Protein AF-0000000068876989 (afdb_homodimer)

Sequence (452 aa):
MPPATPLSTKIAHITAIEAGAEKAFIKADTHLEQALANTARHGLPAIQVSALQGQLLGLQARFVNAQTVLEVGALGGYSTICLAKTGARVTSIEIDAKHRDVALENLRAAGVAEPDMILGDAHEVLPALVREGRVFDMVFIDADWGTQAEYFDWAVKLTRRNGCIFIDNVVQEIITCHGGSVGEGTLIERIGKAQNVTATLVPKISGTEGVVDNASIDGFVIATVNMPPATPLSTKIAHITAIEAGAEKAFIKADTHLEQALANTARHGLPAIQVSALQGQLLGLQARFVNAQTVLEVGALGGYSTICLAKTGARVTSIEIDAKHRDVALENLRAAGVAEPDMILGDAHEVLPALVREGRVFDMVFIDADWGTQAEYFDWAVKLTRRNGCIFIDNVVQEIITCHGGSVGEGTLIERIGKAQNVTATLVPKISGTEGVVDNASIDGFVIATVN

Foldseek 3Di:
DPPDPDQLVVQQVQQVVVVVCCVVPADDDPLLVVLQVLLVVLPFDPPDDDSVVLLVLCVLCVVLVWQEEEEEAQQQNNSVLSNCVNVHQYAYEDADPSSQVNNVVSCVSSPVPDHHYHHHDCLPVLVVCLVVVAATLEYEYDDDLLCVLVVVVSNLSRYDAFGKYKYWFLQVSCCVNPVRDCDPPHNNVSQVPDDFKDKDKDWDWHHDPPDSPDIDIGIMMMMGGD/DPPDPDPLVVQQVQQVVVVVCCVVPADDDPLLVVLQVLLVVLPFDPPDDDSVVLLVLCVLCVVLVWQEEEEEAQQQNNSVLSNCVNVHQYAYEDADPSSQVNNVVSCVSSPNDPHHYHHHDCLPVLVVCLVVVAATLEYEYDDDLLCVLVVVVSNLSRYDAFGKYKYWQLQVSCCVNPVRDCDPPHNNVSQVPDDFKDKDKDWDWHDDPPDSPDIDIGIMMMMGGD

Organism: Cordyceps militaris (strain CM01) (NCBI:txid983644)

Solvent-accessible surface area (backbone atoms only — not comparable to full-atom values): 23115 Å² total; per-residue (Å²): 122,82,77,77,77,54,61,49,58,53,39,48,33,46,23,49,39,49,53,46,40,41,64,36,48,54,70,92,46,70,48,62,53,48,28,53,52,52,28,50,74,71,66,51,80,94,75,70,76,50,72,43,54,28,46,43,52,25,50,53,38,55,30,48,62,31,58,32,32,38,33,38,46,40,53,41,23,61,57,55,48,38,42,34,72,68,69,19,49,49,40,32,31,20,63,47,65,68,36,41,52,46,15,51,52,30,36,48,72,54,63,44,85,79,74,41,71,44,81,39,54,61,86,58,48,49,57,49,41,48,74,71,64,48,69,19,35,25,32,38,40,55,54,69,58,86,46,48,36,61,52,46,58,47,43,62,68,29,31,34,74,60,15,40,40,39,36,54,48,44,48,40,27,31,39,74,70,47,76,31,48,54,51,90,84,28,47,50,38,51,55,36,68,44,86,53,53,51,49,31,68,47,44,25,48,46,40,46,83,93,42,52,84,54,64,46,64,31,18,32,35,48,31,31,30,99,120,80,76,77,79,53,60,51,57,53,39,47,33,47,22,47,40,51,53,45,40,41,65,38,48,54,70,91,44,70,48,61,54,48,25,52,52,53,30,51,74,72,65,50,80,93,74,70,77,50,71,42,53,29,46,43,51,25,50,52,38,54,30,47,62,31,58,31,33,36,33,36,47,40,54,40,24,63,58,55,47,38,41,34,73,70,68,20,50,49,41,31,29,20,65,48,67,68,35,42,53,46,15,52,53,31,34,50,72,54,63,45,75,80,72,43,70,45,78,38,52,62,85,58,50,48,59,49,40,50,74,72,65,48,70,19,33,25,33,38,40,55,52,66,61,85,46,47,37,60,52,47,59,48,43,61,69,28,31,35,72,60,15,40,38,39,35,54,47,44,48,40,25,30,39,73,72,47,74,31,50,54,51,91,85,28,46,51,38,50,55,37,69,41,85,53,53,51,51,30,68,48,44,26,47,45,40,46,83,93,44,54,84,52,68,47,64,30,18,32,36,46,31,31,30,99

InterPro domains:
  IPR002935 Class I-like SAM-dependent O-methyltransferase [PF01596] (30-171)
  IPR002935 Class I-like SAM-dependent O-methyltransferase [PS51682] (8-214)
  IPR029063 S-adenosyl-L-methionine-dependent methyltransferase superfamily [G3DSA:3.40.50.150] (8-226)
  IPR029063 S-adenosyl-L-methionine-dependent methyltransferase superfamily [SSF53335] (23-173)
  IPR050362 Cation-dependent O-methyltransferase [PTHR10509] (30-182)

pLDDT: mean 94.1, std 9.51, range [39.06, 99.0]

Secondary structure (DSSP, 8-state):
------HHHHHHHHHHHHHHHHHHHPPP-HHHHHHHHHHHHTT--S-SPPHHHHHHHHHHHHHTT-SEEEEE--TTSHHHHHHHTTT-EEEEEES-HHHHHHHHHHHHHTT-SS-EEEES-HHHHHHHHHHTT--EEEEEE-S-GGGHHHHHHHHHHHEEEEEEEEE-SHHHHHHHHHTT--STTSHHHHHHH-SSEEEEEEEEEEEETTEEEEEEEEEEEEEEE-/------HHHHHHHHHHHHHHHHHHHPPP-HHHHHHHHHHHHTT--S-SPPHHHHHHHHHHHHHTT-SEEEEE--TTSHHHHHHHTTT-EEEEEES-HHHHHHHHHHHHHTT-SS-EEEES-HHHHHHHHHHTT--EEEEEE-S-GGGHHHHHHHHHHHEEEEEEEEE-SHHHHHHHHHTT--STTSHHHHHHH-SSEEEEEEEEEEEETTEEEEEEEEEEEEEEE-

Structure (mmCIF, N/CA/C/O backbone):
data_AF-0000000068876989-model_v1
#
loop_
_entity.id
_entity.type
_entity.pdbx_description
1 polymer 'O-methyltransferase, putative'
#
loop_
_atom_site.group_PDB
_atom_site.id
_atom_site.type_symbol
_atom_site.label_atom_id
_atom_site.label_alt_id
_atom_site.label_comp_id
_atom_site.label_asym_id
_atom_site.label_entity_id
_atom_site.label_seq_id
_atom_site.pdbx_PDB_ins_code
_atom_site.Cartn_x
_atom_site.Cartn_y
_atom_site.Cartn_z
_atom_site.occupancy
_atom_site.B_iso_or_equiv
_atom_site.auth_seq_id
_atom_site.auth_comp_id
_atom_site.auth_asym_id
_atom_site.auth_atom_id
_atom_site.pdbx_PDB_model_num
ATOM 1 N N . MET A 1 1 ? -4.074 -29.672 15.219 1 39.06 1 MET A N 1
ATOM 2 C CA . MET A 1 1 ? -3.553 -28.453 14.602 1 39.06 1 MET A CA 1
ATOM 3 C C . MET A 1 1 ? -2.59 -27.734 15.547 1 39.06 1 MET A C 1
ATOM 5 O O . MET A 1 1 ? -2.861 -27.609 16.734 1 39.06 1 MET A O 1
ATOM 9 N N . PRO A 1 2 ? -1.341 -27.812 15.234 1 49 2 PRO A N 1
ATOM 10 C CA . PRO A 1 2 ? -0.472 -27.188 16.234 1 49 2 PRO A CA 1
ATOM 11 C C . PRO A 1 2 ? -1.085 -25.922 16.828 1 49 2 PRO A C 1
ATOM 13 O O . PRO A 1 2 ? -1.916 -25.266 16.188 1 49 2 PRO A O 1
ATOM 16 N N . PRO A 1 3 ? -1.081 -25.797 18.141 1 52.44 3 PRO A N 1
ATOM 17 C CA . PRO A 1 3 ? -1.724 -24.656 18.781 1 52.44 3 PRO A CA 1
ATOM 18 C C . PRO A 1 3 ? -1.41 -23.328 18.078 1 52.44 3 PRO A C 1
ATOM 20 O O . PRO A 1 3 ? -0.315 -23.156 17.547 1 52.44 3 PRO A O 1
ATOM 23 N N . ALA A 1 4 ? -2.42 -22.609 17.719 1 62.41 4 ALA A N 1
ATOM 24 C CA . ALA A 1 4 ? -2.26 -21.312 17.078 1 62.41 4 ALA A CA 1
ATOM 25 C C . ALA A 1 4 ? -1.267 -20.438 17.844 1 62.41 4 ALA A C 1
ATOM 27 O O . ALA A 1 4 ? -1.25 -20.438 19.078 1 62.41 4 ALA A O 1
ATOM 28 N N . THR A 1 5 ? -0.086 -20.016 17.312 1 74.06 5 THR A N 1
ATOM 29 C CA . THR A 1 5 ? 0.871 -19.094 17.922 1 74.06 5 THR A CA 1
ATOM 30 C C . THR A 1 5 ? 0.148 -17.938 18.609 1 74.06 5 THR A C 1
ATOM 32 O O . THR A 1 5 ? -0.711 -17.281 18.016 1 74.06 5 THR A O 1
ATOM 35 N N . PRO A 1 6 ? 0.345 -17.906 19.953 1 76.5 6 PRO A N 1
ATOM 36 C CA . PRO A 1 6 ? -0.294 -16.797 20.672 1 76.5 6 PRO A CA 1
ATOM 37 C C . PRO A 1 6 ? -0.081 -15.445 19.984 1 76.5 6 PRO A C 1
ATOM 39 O O . PRO A 1 6 ? 0.977 -15.211 19.406 1 76.5 6 PRO A O 1
ATOM 42 N N . LEU A 1 7 ? -0.994 -14.664 20.078 1 76 7 LEU A N 1
ATOM 43 C CA . LEU A 1 7 ? -0.975 -13.352 19.422 1 76 7 LEU A CA 1
ATOM 44 C C . LEU A 1 7 ? 0.207 -12.523 19.922 1 76 7 LEU A C 1
ATOM 46 O O . LEU A 1 7 ? 0.817 -11.789 19.141 1 76 7 LEU A O 1
ATOM 50 N N . SER A 1 8 ? 0.528 -12.617 21.219 1 78.69 8 SER A N 1
ATOM 51 C CA . SER A 1 8 ? 1.673 -11.898 21.781 1 78.69 8 SER A CA 1
ATOM 52 C C . SER A 1 8 ? 2.965 -12.289 21.078 1 78.69 8 SER A C 1
ATOM 54 O O . SER A 1 8 ? 3.832 -11.445 20.828 1 78.69 8 SER A O 1
ATOM 56 N N . THR A 1 9 ? 3.074 -13.469 20.781 1 82 9 THR A N 1
ATOM 57 C CA . THR A 1 9 ? 4.238 -13.969 20.062 1 82 9 THR A CA 1
ATOM 58 C C . THR A 1 9 ? 4.262 -13.422 18.625 1 82 9 THR A C 1
ATOM 60 O O . THR A 1 9 ? 5.32 -13.062 18.109 1 82 9 THR A O 1
ATOM 63 N N . LYS A 1 10 ? 3.096 -13.391 18.016 1 83.56 10 LYS A N 1
ATOM 64 C CA . LYS A 1 10 ? 3.006 -12.852 16.656 1 83.56 10 LYS A CA 1
ATOM 65 C C . LYS A 1 10 ? 3.41 -11.383 16.625 1 83.56 10 LYS A C 1
ATOM 67 O O . LYS A 1 10 ? 4.078 -10.938 15.688 1 83.56 10 LYS A O 1
ATOM 72 N N . ILE A 1 11 ? 3.035 -10.711 17.641 1 84.06 11 ILE A N 1
ATOM 73 C CA . ILE A 1 11 ? 3.357 -9.297 17.719 1 84.06 11 ILE A CA 1
ATOM 74 C C . ILE A 1 11 ? 4.863 -9.117 17.891 1 84.06 11 ILE A C 1
ATOM 76 O O . ILE A 1 11 ? 5.461 -8.219 17.297 1 84.06 11 ILE A O 1
ATOM 80 N N . ALA A 1 12 ? 5.441 -9.898 18.688 1 86.5 12 ALA A N 1
ATOM 81 C CA . ALA A 1 12 ? 6.891 -9.859 18.859 1 86.5 12 ALA A CA 1
ATOM 82 C C . ALA A 1 12 ? 7.605 -10.117 17.531 1 86.5 12 ALA A C 1
ATOM 84 O O . ALA A 1 12 ? 8.625 -9.484 17.234 1 86.5 12 ALA A O 1
ATOM 85 N N . HIS A 1 13 ? 7.109 -11 16.781 1 89.75 13 HIS A N 1
ATOM 86 C CA . HIS A 1 13 ? 7.68 -11.281 15.469 1 89.75 13 HIS A CA 1
ATOM 87 C C . HIS A 1 13 ? 7.559 -10.07 14.547 1 89.75 13 HIS A C 1
ATOM 89 O O . HIS A 1 13 ? 8.5 -9.727 13.828 1 89.75 13 HIS A O 1
ATOM 95 N N . ILE A 1 14 ? 6.438 -9.445 14.578 1 90.75 14 ILE A N 1
ATOM 96 C CA . ILE A 1 14 ? 6.207 -8.289 13.719 1 90.75 14 ILE A CA 1
ATOM 97 C C . ILE A 1 14 ? 7.227 -7.199 14.039 1 90.75 14 ILE A C 1
ATOM 99 O O . ILE A 1 14 ? 7.781 -6.574 13.133 1 90.75 14 ILE A O 1
ATOM 103 N N . THR A 1 15 ? 7.414 -6.996 15.359 1 90.19 15 THR A N 1
ATOM 104 C CA . THR A 1 15 ? 8.352 -5.969 15.789 1 90.19 15 THR A CA 1
ATOM 105 C C . THR A 1 15 ? 9.758 -6.266 15.266 1 90.19 15 THR A C 1
ATOM 107 O O . THR A 1 15 ? 10.438 -5.375 14.75 1 90.19 15 THR A O 1
ATOM 110 N N . ALA A 1 16 ? 10.133 -7.469 15.336 1 91.12 16 ALA A N 1
ATOM 111 C CA . ALA A 1 16 ? 11.461 -7.879 14.875 1 91.12 16 ALA A CA 1
ATOM 112 C C . ALA A 1 16 ? 11.562 -7.785 13.359 1 91.12 16 ALA A C 1
ATOM 114 O O . ALA A 1 16 ? 12.578 -7.32 12.828 1 91.12 16 ALA A O 1
ATOM 115 N N . ILE A 1 17 ? 10.555 -8.203 12.68 1 94.88 17 ILE A N 1
ATOM 116 C CA . ILE A 1 17 ? 10.547 -8.203 11.227 1 94.88 17 ILE A CA 1
ATOM 117 C C . ILE A 1 17 ? 10.562 -6.77 10.711 1 94.88 17 ILE A C 1
ATOM 119 O O . ILE A 1 17 ? 11.312 -6.441 9.781 1 94.88 17 ILE A O 1
ATOM 123 N N . GLU A 1 18 ? 9.805 -5.91 11.328 1 94.81 18 GLU A N 1
ATOM 124 C CA . GLU A 1 18 ? 9.773 -4.504 10.938 1 94.81 18 GLU A CA 1
ATOM 125 C C . GLU A 1 18 ? 11.125 -3.834 11.164 1 94.81 18 GLU A C 1
ATOM 127 O O . GLU A 1 18 ? 11.602 -3.082 10.312 1 94.81 18 GLU A O 1
ATOM 132 N N . ALA A 1 19 ? 11.641 -4.098 12.328 1 93.88 19 ALA A N 1
ATOM 133 C CA . ALA A 1 19 ? 12.953 -3.527 12.625 1 93.88 19 ALA A CA 1
ATOM 134 C C . ALA A 1 19 ? 14 -4.008 11.625 1 93.88 19 ALA A C 1
ATOM 136 O O . ALA A 1 19 ? 14.844 -3.227 11.18 1 93.88 19 ALA A O 1
ATOM 137 N N . GLY A 1 20 ? 13.969 -5.301 11.32 1 95.44 20 GLY A N 1
ATOM 138 C CA . GLY A 1 20 ? 14.875 -5.855 10.328 1 95.44 20 GLY A CA 1
ATOM 139 C C . GLY A 1 20 ? 14.68 -5.266 8.945 1 95.44 20 GLY A C 1
ATOM 140 O O . GLY A 1 20 ? 15.656 -4.969 8.25 1 95.44 20 GLY A O 1
ATOM 141 N N . ALA A 1 21 ? 13.438 -5.109 8.523 1 97.31 21 ALA A N 1
ATOM 142 C CA . ALA A 1 21 ? 13.141 -4.516 7.227 1 97.31 21 ALA A CA 1
ATOM 143 C C . ALA A 1 21 ? 13.625 -3.07 7.16 1 97.31 21 ALA A C 1
ATOM 145 O O . ALA A 1 21 ? 14.18 -2.641 6.145 1 97.31 21 ALA A O 1
ATOM 146 N N . GLU A 1 22 ? 13.352 -2.355 8.227 1 96.62 22 GLU A N 1
ATOM 147 C CA . GLU A 1 22 ? 13.805 -0.967 8.266 1 96.62 22 GLU A CA 1
ATOM 148 C C . GLU A 1 22 ? 15.32 -0.875 8.117 1 96.62 22 GLU A C 1
ATOM 150 O O . GLU A 1 22 ? 15.82 -0.067 7.328 1 96.62 22 GLU A O 1
ATOM 155 N N . LYS A 1 23 ? 16 -1.673 8.836 1 96.31 23 LYS A N 1
ATOM 156 C CA . LYS A 1 23 ? 17.469 -1.688 8.758 1 96.31 23 LYS A CA 1
ATOM 157 C C . LYS A 1 23 ? 17.938 -2.07 7.355 1 96.31 23 LYS A C 1
ATOM 159 O O . LYS A 1 23 ? 18.891 -1.497 6.836 1 96.31 23 LYS A O 1
ATOM 164 N N . ALA A 1 24 ? 17.281 -2.967 6.723 1 97.56 24 ALA A N 1
ATOM 165 C CA . ALA A 1 24 ? 17.703 -3.518 5.441 1 97.56 24 ALA A CA 1
ATOM 166 C C . ALA A 1 24 ? 17.328 -2.594 4.289 1 97.56 24 ALA A C 1
ATOM 168 O O . ALA A 1 24 ? 18.062 -2.459 3.318 1 97.56 24 ALA A O 1
ATOM 169 N N . PHE A 1 25 ? 16.109 -2 4.363 1 98.19 25 PHE A N 1
ATOM 170 C CA . PHE A 1 25 ? 15.531 -1.318 3.211 1 98.19 25 PHE A CA 1
ATOM 171 C C . PHE A 1 25 ? 15.891 0.162 3.221 1 98.19 25 PHE A C 1
ATOM 173 O O . PHE A 1 25 ? 15.922 0.807 2.17 1 98.19 25 PHE A O 1
ATOM 180 N N . ILE A 1 26 ? 16.047 0.719 4.418 1 97.88 26 ILE A N 1
ATOM 181 C CA . ILE A 1 26 ? 16.188 2.166 4.547 1 97.88 26 ILE A CA 1
ATOM 182 C C . ILE A 1 26 ? 17.672 2.545 4.523 1 97.88 26 ILE A C 1
ATOM 184 O O . ILE A 1 26 ? 18.438 2.117 5.387 1 97.88 26 ILE A O 1
ATOM 188 N N . LYS A 1 27 ? 18.016 3.266 3.529 1 96.06 27 LYS A N 1
ATOM 189 C CA . LYS A 1 27 ? 19.375 3.779 3.443 1 96.06 27 LYS A CA 1
ATOM 190 C C . LYS A 1 27 ? 19.562 5.008 4.328 1 96.06 27 LYS A C 1
ATOM 192 O O . LYS A 1 27 ? 18.625 5.793 4.508 1 96.06 27 LYS A O 1
ATOM 197 N N . ALA A 1 28 ? 20.75 5.156 4.812 1 95.44 28 ALA A N 1
ATOM 198 C CA . ALA A 1 28 ? 21.062 6.355 5.586 1 95.44 28 ALA A CA 1
ATOM 199 C C . ALA A 1 28 ? 20.812 7.617 4.773 1 95.44 28 ALA A C 1
ATOM 201 O O . ALA A 1 28 ? 21.141 7.68 3.588 1 95.44 28 ALA A O 1
ATOM 202 N N . ASP A 1 29 ? 20.125 8.523 5.375 1 96.94 29 ASP A N 1
ATOM 203 C CA . ASP A 1 29 ? 19.797 9.812 4.773 1 96.94 29 ASP A CA 1
ATOM 204 C C . ASP A 1 29 ? 20 10.953 5.77 1 96.94 29 ASP A C 1
ATOM 206 O O . ASP A 1 29 ? 19.172 11.18 6.645 1 96.94 29 ASP A O 1
ATOM 210 N N . THR A 1 30 ? 21.047 11.648 5.574 1 97.12 30 THR A N 1
ATOM 211 C CA . THR A 1 30 ? 21.438 12.68 6.527 1 97.12 30 THR A CA 1
ATOM 212 C C . THR A 1 30 ? 20.375 13.758 6.629 1 97.12 30 THR A C 1
ATOM 214 O O . THR A 1 30 ? 20.156 14.336 7.695 1 97.12 30 THR A O 1
ATOM 217 N N . HIS A 1 31 ? 19.719 14.039 5.516 1 97.5 31 HIS A N 1
ATOM 218 C CA . HIS A 1 31 ? 18.672 15.047 5.52 1 97.5 31 HIS A CA 1
ATOM 219 C C . HIS A 1 31 ? 17.516 14.625 6.41 1 97.5 31 HIS A C 1
ATOM 221 O O . HIS A 1 31 ? 17 15.43 7.203 1 97.5 31 HIS A O 1
ATOM 227 N N . LEU A 1 32 ? 17.078 13.367 6.324 1 98.25 32 LEU A N 1
ATOM 228 C CA . LEU A 1 32 ? 15.969 12.867 7.125 1 98.25 32 LEU A CA 1
ATOM 229 C C . LEU A 1 32 ? 16.375 12.727 8.586 1 98.25 32 LEU A C 1
ATOM 231 O O . LEU A 1 32 ? 15.578 13.031 9.484 1 98.25 32 LEU A O 1
ATOM 235 N N . GLU A 1 33 ? 17.578 12.32 8.812 1 98 33 GLU A N 1
ATOM 236 C CA . GLU A 1 33 ? 18.078 12.211 10.18 1 98 33 GLU A CA 1
ATOM 237 C C . GLU A 1 33 ? 18.141 13.578 10.859 1 98 33 GLU A C 1
ATOM 239 O O . GLU A 1 33 ? 17.75 13.727 12.016 1 98 33 GLU A O 1
ATOM 244 N N . GLN A 1 34 ? 18.594 14.516 10.117 1 98.06 34 GLN A N 1
ATOM 245 C CA . GLN A 1 34 ? 18.672 15.875 10.641 1 98.06 34 GLN A CA 1
ATOM 246 C C . GLN A 1 34 ? 17.281 16.438 10.906 1 98.06 34 GLN A C 1
ATOM 248 O O . GLN A 1 34 ? 17.078 17.172 11.875 1 98.06 34 GLN A O 1
ATOM 253 N N . ALA A 1 35 ? 16.359 16.172 10.016 1 98.56 35 ALA A N 1
ATOM 254 C CA . ALA A 1 35 ? 14.992 16.641 10.203 1 98.56 35 ALA A CA 1
ATOM 255 C C . ALA A 1 35 ? 14.406 16.094 11.5 1 98.56 35 ALA A C 1
ATOM 257 O O . ALA A 1 35 ? 13.742 16.828 12.242 1 98.56 35 ALA A O 1
ATOM 258 N N . LEU A 1 36 ? 14.664 14.836 11.812 1 98.25 36 LEU A N 1
ATOM 259 C CA . LEU A 1 36 ? 14.172 14.227 13.047 1 98.25 36 LEU A CA 1
ATOM 260 C C . LEU A 1 36 ? 14.797 14.891 14.266 1 98.25 36 LEU A C 1
ATOM 262 O O . LEU A 1 36 ? 14.094 15.234 15.219 1 98.25 36 LEU A O 1
ATOM 266 N N . ALA A 1 37 ? 16.062 15.039 14.227 1 98.31 37 ALA A N 1
ATOM 267 C CA . ALA A 1 37 ? 16.797 15.633 15.344 1 98.31 37 ALA A CA 1
ATOM 268 C C . ALA A 1 37 ? 16.344 17.062 15.586 1 98.31 37 ALA A C 1
ATOM 270 O O . ALA A 1 37 ? 16.125 17.469 16.734 1 98.31 37 ALA A O 1
ATOM 271 N N . ASN A 1 38 ? 16.234 17.812 14.492 1 98.69 38 ASN A N 1
ATOM 272 C CA . ASN A 1 38 ? 15.82 19.219 14.594 1 98.69 38 ASN A CA 1
ATOM 273 C C . ASN A 1 38 ? 14.391 19.328 15.117 1 98.69 38 ASN A C 1
ATOM 275 O O . ASN A 1 38 ? 14.102 20.219 15.93 1 98.69 38 ASN A O 1
ATOM 279 N N . THR A 1 39 ? 13.484 18.469 14.656 1 98.62 39 THR A N 1
ATOM 280 C CA . THR A 1 39 ? 12.102 18.438 15.125 1 98.62 39 THR A CA 1
ATOM 281 C C . THR A 1 39 ? 12.047 18.172 16.625 1 98.62 39 THR A C 1
ATOM 283 O O . THR A 1 39 ? 11.312 18.844 17.359 1 98.62 39 THR A O 1
ATOM 286 N N . ALA A 1 40 ? 12.82 17.234 17.062 1 98.12 40 ALA A N 1
ATOM 287 C CA . ALA A 1 40 ? 12.891 16.906 18.484 1 98.12 40 ALA A CA 1
ATOM 288 C C . ALA A 1 40 ? 13.453 18.062 19.297 1 98.12 40 ALA A C 1
ATOM 290 O O . ALA A 1 40 ? 12.953 18.359 20.391 1 98.12 40 ALA A O 1
ATOM 291 N N . ARG A 1 41 ? 14.461 18.703 18.797 1 98.12 41 ARG A N 1
ATOM 292 C CA . ARG A 1 41 ? 15.102 19.812 19.484 1 98.12 41 ARG A CA 1
ATOM 293 C C . ARG A 1 41 ? 14.109 20.969 19.703 1 98.12 41 ARG A C 1
ATOM 295 O O . ARG A 1 41 ? 14.195 21.672 20.703 1 98.12 41 ARG A O 1
ATOM 302 N N . HIS A 1 42 ? 13.188 21.078 18.812 1 98.44 42 HIS A N 1
ATOM 303 C CA . HIS A 1 42 ? 12.211 22.156 18.906 1 98.44 42 HIS A CA 1
ATOM 304 C C . HIS A 1 42 ? 10.992 21.734 19.734 1 98.44 42 HIS A C 1
ATOM 306 O O . HIS A 1 42 ? 10.039 22.5 19.875 1 98.44 42 HIS A O 1
ATOM 312 N N . GLY A 1 43 ? 10.945 20.5 20.172 1 97.94 43 GLY A N 1
ATOM 313 C CA . GLY A 1 43 ? 9.922 20.031 21.094 1 97.94 43 GLY A CA 1
ATOM 314 C C . GLY A 1 43 ? 8.656 19.562 20.406 1 97.94 43 GLY A C 1
ATOM 315 O O . GLY A 1 43 ? 7.598 19.484 21.031 1 97.94 43 GLY A O 1
ATOM 316 N N . LEU A 1 44 ? 8.719 19.359 19.078 1 97.94 44 LEU A N 1
ATOM 317 C CA . LEU A 1 44 ? 7.555 18.812 18.391 1 97.94 44 LEU A CA 1
ATOM 318 C C . LEU A 1 44 ? 7.34 17.359 18.766 1 97.94 44 LEU A C 1
ATOM 320 O O . LEU A 1 44 ? 8.289 16.656 19.125 1 97.94 44 LEU A O 1
ATOM 324 N N . PRO A 1 45 ? 6.094 16.906 18.781 1 95.31 45 PRO A N 1
ATOM 325 C CA . PRO A 1 45 ? 5.848 15.5 19.094 1 95.31 45 PRO A CA 1
ATOM 326 C C . PRO A 1 45 ? 6.48 14.555 18.078 1 95.31 45 PRO A C 1
ATOM 328 O O . PRO A 1 45 ? 6.566 14.875 16.906 1 95.31 45 PRO A O 1
ATOM 331 N N . ALA A 1 46 ? 6.887 13.367 18.562 1 93.62 46 ALA A N 1
ATOM 332 C CA . ALA A 1 46 ? 7.496 12.352 17.703 1 93.62 46 ALA A CA 1
ATOM 333 C C . ALA A 1 46 ? 6.434 11.484 17.031 1 93.62 46 ALA A C 1
ATOM 335 O O . ALA A 1 46 ? 6.406 10.266 17.234 1 93.62 46 ALA A O 1
ATOM 336 N N . ILE A 1 47 ? 5.566 12.102 16.188 1 93.5 47 ILE A N 1
ATOM 337 C CA . ILE A 1 47 ? 4.43 11.367 15.625 1 93.5 47 ILE A CA 1
ATOM 338 C C . ILE A 1 47 ? 4.535 11.336 14.102 1 93.5 47 ILE A C 1
ATOM 340 O O . ILE A 1 47 ? 3.539 11.125 13.414 1 93.5 47 ILE A O 1
ATOM 344 N N . GLN A 1 48 ? 5.777 11.672 13.586 1 95.06 48 GLN A N 1
ATOM 345 C CA . GLN A 1 48 ? 5.973 11.555 12.148 1 95.06 48 GLN A CA 1
ATOM 346 C C . GLN A 1 48 ? 5.848 10.102 11.688 1 95.06 48 GLN A C 1
ATOM 348 O O . GLN A 1 48 ? 5.965 9.18 12.5 1 95.06 48 GLN A O 1
ATOM 353 N N . VAL A 1 49 ? 5.57 9.914 10.43 1 96.12 49 VAL A N 1
ATOM 354 C CA . VAL A 1 49 ? 5.52 8.57 9.867 1 96.12 49 VAL A CA 1
ATOM 355 C C . VAL A 1 49 ? 6.852 7.859 10.094 1 96.12 49 VAL A C 1
ATOM 357 O O . VAL A 1 49 ? 7.891 8.508 10.234 1 96.12 49 VAL A O 1
ATOM 360 N N . SER A 1 50 ? 6.797 6.551 10.156 1 95.06 50 SER A N 1
ATOM 361 C CA . SER A 1 50 ? 8.016 5.758 10.242 1 95.06 50 SER A CA 1
ATOM 362 C C . SER A 1 50 ? 8.828 5.84 8.953 1 95.06 50 SER A C 1
ATOM 364 O O . SER A 1 50 ? 8.32 6.281 7.922 1 95.06 50 SER A O 1
ATOM 366 N N . ALA A 1 51 ? 10.078 5.434 9.023 1 97.31 51 ALA A N 1
ATOM 367 C CA . ALA A 1 51 ? 10.938 5.418 7.844 1 97.31 51 ALA A CA 1
ATOM 368 C C . ALA A 1 51 ? 10.352 4.531 6.754 1 97.31 51 ALA A C 1
ATOM 370 O O . ALA A 1 51 ? 10.375 4.887 5.574 1 97.31 51 ALA A O 1
ATOM 371 N N . LEU A 1 52 ? 9.82 3.395 7.121 1 97.69 52 LEU A N 1
ATOM 372 C CA . LEU A 1 52 ? 9.203 2.484 6.16 1 97.69 52 LEU A CA 1
ATOM 373 C C . LEU A 1 52 ? 7.977 3.123 5.516 1 97.69 52 LEU A C 1
ATOM 375 O O . LEU A 1 52 ? 7.762 2.982 4.309 1 97.69 52 LEU A O 1
ATOM 379 N N . GLN A 1 53 ? 7.211 3.791 6.309 1 97.56 53 GLN A N 1
ATOM 380 C CA . GLN A 1 53 ? 6.027 4.445 5.758 1 97.56 53 GLN A CA 1
ATOM 381 C C . GLN A 1 53 ? 6.418 5.617 4.859 1 97.56 53 GLN A C 1
ATOM 383 O O . GLN A 1 53 ? 5.754 5.883 3.855 1 97.56 53 GLN A O 1
ATOM 388 N N . GLY A 1 54 ? 7.438 6.426 5.301 1 98.56 54 GLY A N 1
ATOM 389 C CA . GLY A 1 54 ? 7.953 7.453 4.41 1 98.56 54 GLY A CA 1
ATOM 390 C C . GLY A 1 54 ? 8.367 6.91 3.055 1 98.56 54 GLY A C 1
ATOM 391 O O . GLY A 1 54 ? 8.078 7.52 2.023 1 98.56 54 GLY A O 1
ATOM 392 N N . GLN A 1 55 ? 9.039 5.816 3.094 1 98.69 55 GLN A N 1
ATOM 393 C CA . GLN A 1 55 ? 9.469 5.195 1.844 1 98.69 55 GLN A CA 1
ATOM 394 C C . GLN A 1 55 ? 8.273 4.676 1.051 1 98.69 55 GLN A C 1
ATOM 396 O O . GLN A 1 55 ? 8.281 4.703 -0.182 1 98.69 55 GLN A O 1
ATOM 401 N N . LEU A 1 56 ? 7.227 4.172 1.735 1 98.88 56 LEU A N 1
ATOM 402 C CA . LEU A 1 56 ? 5.984 3.787 1.068 1 98.88 56 LEU A CA 1
ATOM 403 C C . LEU A 1 56 ? 5.387 4.969 0.312 1 98.88 56 LEU A C 1
ATOM 405 O O . LEU A 1 56 ? 4.984 4.832 -0.846 1 98.88 56 LEU A O 1
ATOM 409 N N . LEU A 1 57 ? 5.34 6.094 0.956 1 98.88 57 LEU A N 1
ATOM 410 C CA . LEU A 1 57 ? 4.82 7.297 0.32 1 98.88 57 LEU A CA 1
ATOM 411 C C . LEU A 1 57 ? 5.629 7.652 -0.921 1 98.88 57 LEU A C 1
ATOM 413 O O . LEU A 1 57 ? 5.062 7.965 -1.971 1 98.88 57 LEU A O 1
ATOM 417 N N . GLY A 1 58 ? 6.941 7.613 -0.791 1 98.81 58 GLY A N 1
ATOM 418 C CA . GLY A 1 58 ? 7.797 7.867 -1.938 1 98.81 58 GLY A CA 1
ATOM 419 C C . GLY A 1 58 ? 7.555 6.91 -3.09 1 98.81 58 GLY A C 1
ATOM 420 O O . GLY A 1 58 ? 7.535 7.324 -4.25 1 98.81 58 GLY A O 1
ATOM 421 N N . LEU A 1 59 ? 7.355 5.648 -2.791 1 98.88 59 LEU A N 1
ATOM 422 C CA . LEU A 1 59 ? 7.078 4.652 -3.818 1 98.88 59 LEU A CA 1
ATOM 423 C C . LEU A 1 59 ? 5.766 4.953 -4.531 1 98.88 59 LEU A C 1
ATOM 425 O O . LEU A 1 59 ? 5.691 4.887 -5.762 1 98.88 59 LEU A O 1
ATOM 429 N N . GLN A 1 60 ? 4.738 5.301 -3.77 1 98.88 60 GLN A N 1
ATOM 430 C CA . GLN A 1 60 ? 3.455 5.621 -4.383 1 98.88 60 GLN A CA 1
ATOM 431 C C . GLN A 1 60 ? 3.574 6.836 -5.305 1 98.88 60 GLN A C 1
ATOM 433 O O . GLN A 1 60 ? 3.01 6.848 -6.398 1 98.88 60 GLN A O 1
ATOM 438 N N . ALA A 1 61 ? 4.309 7.84 -4.812 1 98.88 61 ALA A N 1
ATOM 439 C CA . ALA A 1 61 ? 4.535 9.023 -5.641 1 98.88 61 ALA A CA 1
ATOM 440 C C . ALA A 1 61 ? 5.254 8.664 -6.934 1 98.88 61 ALA A C 1
ATOM 442 O O . ALA A 1 61 ? 4.906 9.156 -8.008 1 98.88 61 ALA A O 1
ATOM 443 N N . ARG A 1 62 ? 6.246 7.777 -6.867 1 98.69 62 ARG A N 1
ATOM 444 C CA . ARG A 1 62 ? 6.98 7.328 -8.039 1 98.69 62 ARG A CA 1
ATOM 445 C C . ARG A 1 62 ? 6.074 6.566 -9 1 98.69 62 ARG A C 1
ATOM 447 O O . ARG A 1 62 ? 6.133 6.77 -10.219 1 98.69 62 ARG A O 1
ATOM 454 N N . PHE A 1 63 ? 5.25 5.762 -8.453 1 98.81 63 PHE A N 1
ATOM 455 C CA . PHE A 1 63 ? 4.398 4.91 -9.273 1 98.81 63 PHE A CA 1
ATOM 456 C C . PHE A 1 63 ? 3.434 5.75 -10.102 1 98.81 63 PHE A C 1
ATOM 458 O O . PHE A 1 63 ? 3.219 5.477 -11.281 1 98.81 63 PHE A O 1
ATOM 465 N N . VAL A 1 64 ? 2.918 6.816 -9.508 1 98.56 64 VAL A N 1
ATOM 466 C CA . VAL A 1 64 ? 1.966 7.633 -10.258 1 98.56 64 VAL A CA 1
ATOM 467 C C . VAL A 1 64 ? 2.711 8.711 -11.047 1 98.56 64 VAL A C 1
ATOM 469 O O . VAL A 1 64 ? 2.092 9.562 -11.68 1 98.56 64 VAL A O 1
ATOM 472 N N . ASN A 1 65 ? 4.074 8.68 -11 1 98.31 65 ASN A N 1
ATOM 473 C CA . ASN A 1 65 ? 4.902 9.703 -11.641 1 98.31 65 ASN A CA 1
ATOM 474 C C . ASN A 1 65 ? 4.484 11.102 -11.211 1 98.31 65 ASN A C 1
ATOM 476 O O . ASN A 1 65 ? 4.203 11.961 -12.055 1 98.31 65 ASN A O 1
ATOM 480 N N . ALA A 1 66 ? 4.469 11.289 -9.883 1 98.69 66 ALA A N 1
ATOM 481 C CA . ALA A 1 66 ? 3.965 12.547 -9.336 1 98.69 66 ALA A CA 1
ATOM 482 C C . ALA A 1 66 ? 4.938 13.695 -9.609 1 98.69 66 ALA A C 1
ATOM 484 O O . ALA A 1 66 ? 6.105 13.625 -9.227 1 98.69 66 ALA A O 1
ATOM 485 N N . GLN A 1 67 ? 4.41 14.664 -10.297 1 98.69 67 GLN A N 1
ATOM 486 C CA . GLN A 1 67 ? 5.141 15.922 -10.43 1 98.69 67 GLN A CA 1
ATOM 487 C C . GLN A 1 67 ? 4.742 16.906 -9.336 1 98.69 67 GLN A C 1
ATOM 489 O O . GLN A 1 67 ? 5.547 17.75 -8.93 1 98.69 67 GLN A O 1
ATOM 494 N N . THR A 1 68 ? 3.529 16.828 -8.938 1 98.81 68 THR A N 1
ATOM 495 C CA . THR A 1 68 ? 2.996 17.672 -7.883 1 98.81 68 THR A CA 1
ATOM 496 C C . THR A 1 68 ? 2.285 16.844 -6.824 1 98.81 68 THR A C 1
ATOM 498 O O . THR A 1 68 ? 1.562 15.898 -7.148 1 98.81 68 THR A O 1
ATOM 501 N N . VAL A 1 69 ? 2.574 17.172 -5.535 1 98.88 69 VAL A N 1
ATOM 502 C CA . VAL A 1 69 ? 1.956 16.484 -4.398 1 98.88 69 VAL A CA 1
ATOM 503 C C . VAL A 1 69 ? 1.379 17.516 -3.434 1 98.88 69 VAL A C 1
ATOM 505 O O . VAL A 1 69 ? 2.004 18.547 -3.168 1 98.88 69 VAL A O 1
ATOM 508 N N . LEU A 1 70 ? 0.177 17.266 -2.984 1 98.94 70 LEU A N 1
ATOM 509 C CA . LEU A 1 70 ? -0.417 18.031 -1.886 1 98.94 70 LEU A CA 1
ATOM 510 C C . LEU A 1 70 ? -0.381 17.219 -0.591 1 98.94 70 LEU A C 1
ATOM 512 O O . LEU A 1 70 ? -0.792 16.062 -0.566 1 98.94 70 LEU A O 1
ATOM 516 N N . GLU A 1 71 ? 0.179 17.797 0.416 1 98.88 71 GLU A N 1
ATOM 517 C CA . GLU A 1 71 ? 0.226 17.188 1.74 1 98.88 71 GLU A CA 1
ATOM 518 C C . GLU A 1 71 ? -0.579 18 2.752 1 98.88 71 GLU A C 1
ATOM 520 O O . GLU A 1 71 ? -0.419 19.219 2.848 1 98.88 71 GLU A O 1
ATOM 525 N N . VAL A 1 72 ? -1.486 17.328 3.41 1 98.81 72 VAL A N 1
ATOM 526 C CA . VAL A 1 72 ? -2.227 17.922 4.516 1 98.81 72 VAL A CA 1
ATOM 527 C C . VAL A 1 72 ? -1.668 17.422 5.844 1 98.81 72 VAL A C 1
ATOM 529 O O . VAL A 1 72 ? -1.839 16.25 6.191 1 98.81 72 VAL A O 1
ATOM 532 N N . GLY A 1 73 ? -1.012 18.297 6.602 1 98.19 73 GLY A N 1
ATOM 533 C CA . GLY A 1 73 ? -0.32 17.938 7.828 1 98.19 73 GLY A CA 1
ATOM 534 C C . GLY A 1 73 ? 1.161 17.672 7.625 1 98.19 73 GLY A C 1
ATOM 535 O O . GLY A 1 73 ? 1.559 16.578 7.254 1 98.19 73 GLY A O 1
ATOM 536 N N . ALA A 1 74 ? 1.945 18.672 8.07 1 97.81 74 ALA A N 1
ATOM 537 C CA . ALA A 1 74 ? 3.375 18.578 7.781 1 97.81 74 ALA A CA 1
ATOM 538 C C . ALA A 1 74 ? 4.156 18.156 9.023 1 97.81 74 ALA A C 1
ATOM 540 O O . ALA A 1 74 ? 5.164 17.453 8.914 1 97.81 74 ALA A O 1
ATOM 541 N N . LEU A 1 75 ? 3.66 18.641 10.188 1 97.88 75 LEU A N 1
ATOM 542 C CA . LEU A 1 75 ? 4.465 18.531 11.398 1 97.88 75 LEU A CA 1
ATOM 543 C C . LEU A 1 75 ? 5.863 19.078 11.18 1 97.88 75 LEU A C 1
ATOM 545 O O . LEU A 1 75 ? 6.02 20.25 10.828 1 97.88 75 LEU A O 1
ATOM 549 N N . GLY A 1 76 ? 6.879 18.312 11.328 1 98.25 76 GLY A N 1
ATOM 550 C CA . GLY A 1 76 ? 8.242 18.766 11.133 1 98.25 76 GLY A CA 1
ATOM 551 C C . GLY A 1 76 ? 8.742 18.562 9.711 1 98.25 76 GLY A C 1
ATOM 552 O O . GLY A 1 76 ? 9.906 18.844 9.414 1 98.25 76 GLY A O 1
ATOM 553 N N . GLY A 1 77 ? 7.977 18.109 8.836 1 98.69 77 GLY A N 1
ATOM 554 C CA . GLY A 1 77 ? 8.289 18.062 7.414 1 98.69 77 GLY A CA 1
ATOM 555 C C . GLY A 1 77 ? 8.945 16.766 6.984 1 98.69 77 GLY A C 1
ATOM 556 O O . GLY A 1 77 ? 9.461 16.672 5.871 1 98.69 77 GLY A O 1
ATOM 557 N N . TYR A 1 78 ? 8.938 15.734 7.828 1 98.69 78 TYR A N 1
ATOM 558 C CA . TYR A 1 78 ? 9.609 14.477 7.512 1 98.69 78 TYR A CA 1
ATOM 559 C C . TYR A 1 78 ? 9.023 13.844 6.262 1 98.69 78 TYR A C 1
ATOM 561 O O . TYR A 1 78 ? 9.75 13.547 5.309 1 98.69 78 TYR A O 1
ATOM 569 N N . SER A 1 79 ? 7.727 13.664 6.234 1 98.62 79 SER A N 1
ATOM 570 C CA . SER A 1 79 ? 7.094 13.078 5.059 1 98.62 79 SER A CA 1
ATOM 571 C C . SER A 1 79 ? 7.207 14 3.85 1 98.62 79 SER A C 1
ATOM 573 O O . SER A 1 79 ? 7.312 13.531 2.715 1 98.62 79 SER A O 1
ATOM 575 N N . THR A 1 80 ? 7.172 15.281 4.098 1 98.75 80 THR A N 1
ATOM 576 C CA . THR A 1 80 ? 7.359 16.234 3.014 1 98.75 80 THR A CA 1
ATOM 577 C C . THR A 1 80 ? 8.688 16 2.301 1 98.75 80 THR A C 1
ATOM 579 O O . THR A 1 80 ? 8.742 16 1.069 1 98.75 80 THR A O 1
ATOM 582 N N . ILE A 1 81 ? 9.734 15.82 3.072 1 98.69 81 ILE A N 1
ATOM 583 C CA . ILE A 1 81 ? 11.062 15.57 2.521 1 98.69 81 ILE A CA 1
ATOM 584 C C . ILE A 1 81 ? 11.062 14.25 1.751 1 98.69 81 ILE A C 1
ATOM 586 O O . ILE A 1 81 ? 11.609 14.172 0.647 1 98.69 81 ILE A O 1
ATOM 590 N N . CYS A 1 82 ? 10.438 13.172 2.309 1 98.62 82 CYS A N 1
ATOM 591 C CA . CYS A 1 82 ? 10.344 11.891 1.626 1 98.62 82 CYS A CA 1
ATOM 592 C C . CYS A 1 82 ? 9.711 12.047 0.247 1 98.62 82 CYS A C 1
ATOM 594 O O . CYS A 1 82 ? 10.211 11.492 -0.735 1 98.62 82 CYS A O 1
ATOM 596 N N . LEU A 1 83 ? 8.664 12.82 0.165 1 98.69 83 LEU A N 1
ATOM 597 C CA . LEU A 1 83 ? 7.938 13.031 -1.083 1 98.69 83 LEU A CA 1
ATOM 598 C C . LEU A 1 83 ? 8.742 13.906 -2.041 1 98.69 83 LEU A C 1
ATOM 600 O O . LEU A 1 83 ? 8.812 13.617 -3.236 1 98.69 83 LEU A O 1
ATOM 604 N N . ALA A 1 84 ? 9.375 14.898 -1.519 1 98.38 84 ALA A N 1
ATOM 605 C CA . ALA A 1 84 ? 10.148 15.812 -2.348 1 98.38 84 ALA A CA 1
ATOM 606 C C . ALA A 1 84 ? 11.352 15.109 -2.969 1 98.38 84 ALA A C 1
ATOM 608 O O . ALA A 1 84 ? 11.758 15.43 -4.09 1 98.38 84 ALA A O 1
ATOM 609 N N . LYS A 1 85 ? 11.898 14.18 -2.318 1 97.06 85 LYS A N 1
ATOM 610 C CA . LYS A 1 85 ? 13.086 13.477 -2.777 1 97.06 85 LYS A CA 1
ATOM 611 C C . LYS A 1 85 ? 12.781 12.625 -4.008 1 97.06 85 LYS A C 1
ATOM 613 O O . LYS A 1 85 ? 13.695 12.18 -4.703 1 97.06 85 LYS A O 1
ATOM 618 N N . THR A 1 86 ? 11.516 12.383 -4.285 1 97.38 86 THR A N 1
ATOM 619 C CA . THR A 1 86 ? 11.156 11.672 -5.508 1 97.38 86 THR A CA 1
ATOM 620 C C . THR A 1 86 ? 11.266 12.594 -6.723 1 97.38 86 THR A C 1
ATOM 622 O O . THR A 1 86 ? 11.125 12.141 -7.859 1 97.38 86 THR A O 1
ATOM 625 N N . GLY A 1 87 ? 11.445 13.891 -6.473 1 96.75 87 GLY A N 1
ATOM 626 C CA . GLY A 1 87 ? 11.484 14.883 -7.531 1 96.75 87 GLY A CA 1
ATOM 627 C C . GLY A 1 87 ? 10.203 15.688 -7.648 1 96.75 87 GLY A C 1
ATOM 628 O O . GLY A 1 87 ? 10.125 16.641 -8.43 1 96.75 87 GLY A O 1
ATOM 629 N N . ALA A 1 88 ? 9.227 15.367 -6.824 1 97.88 88 ALA A N 1
ATOM 630 C CA . ALA A 1 88 ? 7.941 16.062 -6.887 1 97.88 88 ALA A CA 1
ATOM 631 C C . ALA A 1 88 ? 8.008 17.406 -6.188 1 97.88 88 ALA A C 1
ATOM 633 O O . ALA A 1 88 ? 8.727 17.562 -5.199 1 97.88 88 ALA A O 1
ATOM 634 N N . ARG A 1 89 ? 7.297 18.391 -6.703 1 98.19 89 ARG A N 1
ATOM 635 C CA . ARG A 1 89 ? 7.02 19.625 -5.965 1 98.19 89 ARG A CA 1
ATOM 636 C C . ARG A 1 89 ? 5.898 19.406 -4.953 1 98.19 89 ARG A C 1
ATOM 638 O O . ARG A 1 89 ? 4.785 19.031 -5.324 1 98.19 89 ARG A O 1
ATOM 645 N N . VAL A 1 90 ? 6.188 19.672 -3.727 1 98.69 90 VAL A N 1
ATOM 646 C CA . VAL A 1 90 ? 5.223 19.375 -2.668 1 98.69 90 VAL A CA 1
ATOM 647 C C . VAL A 1 90 ? 4.648 20.688 -2.129 1 98.69 90 VAL A C 1
ATOM 649 O O . VAL A 1 90 ? 5.395 21.594 -1.731 1 98.69 90 VAL A O 1
ATOM 652 N N . THR A 1 91 ? 3.352 20.828 -2.215 1 98.81 91 THR A N 1
ATOM 653 C CA . THR A 1 91 ? 2.602 21.812 -1.45 1 98.81 91 THR A CA 1
ATOM 654 C C . THR A 1 91 ? 2.098 21.219 -0.14 1 98.81 91 THR A C 1
ATOM 656 O O . THR A 1 91 ? 1.335 20.25 -0.147 1 98.81 91 THR A O 1
ATOM 659 N N . SER A 1 92 ? 2.566 21.781 0.961 1 98.75 92 SER A N 1
ATOM 660 C CA . SER A 1 92 ? 2.209 21.203 2.254 1 98.75 92 SER A CA 1
ATOM 661 C C . SER A 1 92 ? 1.446 22.203 3.113 1 98.75 92 SER A C 1
ATOM 663 O O . SER A 1 92 ? 1.814 23.391 3.18 1 98.75 92 SER A O 1
ATOM 66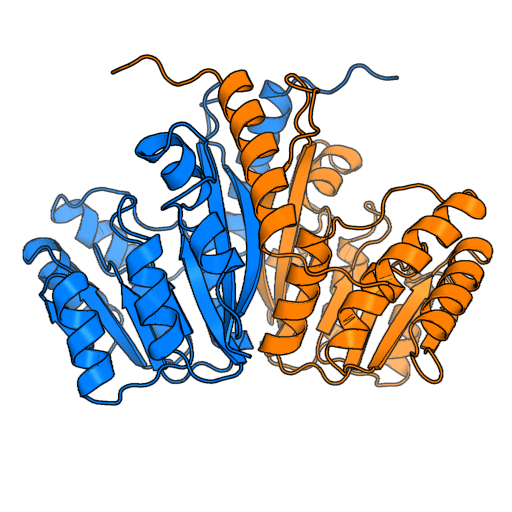5 N N . ILE A 1 93 ? 0.366 21.75 3.725 1 98.81 93 ILE A N 1
ATOM 666 C CA . ILE A 1 93 ? -0.468 22.594 4.586 1 98.81 93 ILE A CA 1
ATOM 667 C C . ILE A 1 93 ? -0.201 22.25 6.051 1 98.81 93 ILE A C 1
ATOM 669 O O . ILE A 1 93 ? -0.229 21.078 6.434 1 98.81 93 ILE A O 1
ATOM 673 N N . GLU A 1 94 ? 0.083 23.172 6.832 1 98.5 94 GLU A N 1
ATOM 674 C CA . GLU A 1 94 ? 0.317 23.016 8.266 1 98.5 94 GLU A CA 1
ATOM 675 C C . GLU A 1 94 ? -0.375 24.125 9.062 1 98.5 94 GLU A C 1
ATOM 677 O O . GLU A 1 94 ? -0.254 25.312 8.727 1 98.5 94 GLU A O 1
ATOM 682 N N . ILE A 1 95 ? -1.096 23.734 10.086 1 98 95 ILE A N 1
ATOM 683 C CA . ILE A 1 95 ? -1.932 24.672 10.828 1 98 95 ILE A CA 1
ATOM 684 C C . ILE A 1 95 ? -1.108 25.344 11.922 1 98 95 ILE A C 1
ATOM 686 O O . ILE A 1 95 ? -1.375 26.484 12.297 1 98 95 ILE A O 1
ATOM 690 N N . ASP A 1 96 ? -0.176 24.703 12.492 1 98.19 96 ASP A N 1
ATOM 691 C CA . ASP A 1 96 ? 0.624 25.203 13.609 1 98.19 96 ASP A CA 1
ATOM 692 C C . ASP A 1 96 ? 1.845 25.969 13.102 1 98.19 96 ASP A C 1
ATOM 694 O O . ASP A 1 96 ? 2.691 25.406 12.406 1 98.19 96 ASP A O 1
ATOM 698 N N . ALA A 1 97 ? 1.983 27.156 13.469 1 98.38 97 ALA A N 1
ATOM 699 C CA . ALA A 1 97 ? 3.053 28.031 12.984 1 98.38 97 ALA A CA 1
ATOM 700 C C . ALA A 1 97 ? 4.422 27.5 13.391 1 98.38 97 ALA A C 1
ATOM 702 O O . ALA A 1 97 ? 5.383 27.578 12.625 1 98.38 97 ALA A O 1
ATOM 703 N N . LYS A 1 98 ? 4.441 27.047 14.57 1 98.44 98 LYS A N 1
ATOM 704 C CA . LYS A 1 98 ? 5.707 26.484 15.031 1 98.44 98 LYS A CA 1
ATOM 705 C C . LYS A 1 98 ? 6.105 25.281 14.188 1 98.44 98 LYS A C 1
ATOM 707 O O . LYS A 1 98 ? 7.258 25.156 13.766 1 98.44 98 LYS A O 1
ATOM 712 N N . HIS A 1 99 ? 5.156 24.297 13.977 1 98.56 99 HIS A N 1
ATOM 713 C CA . HIS A 1 99 ? 5.414 23.125 13.125 1 98.56 99 HIS A CA 1
ATOM 714 C C . HIS A 1 99 ? 5.859 23.562 11.734 1 98.56 99 HIS A C 1
ATOM 716 O O . HIS A 1 99 ? 6.852 23.047 11.211 1 98.56 99 HIS A O 1
ATOM 722 N N . ARG A 1 100 ? 5.156 24.516 11.156 1 98.31 100 ARG A N 1
ATOM 723 C CA . ARG A 1 100 ? 5.465 25 9.82 1 98.31 100 ARG A CA 1
ATOM 724 C C . ARG A 1 100 ? 6.883 25.562 9.75 1 98.31 100 ARG A C 1
ATOM 726 O O . ARG A 1 100 ? 7.629 25.25 8.82 1 98.31 100 ARG A O 1
ATOM 733 N N . ASP A 1 101 ? 7.289 26.328 10.711 1 98.12 101 ASP A N 1
ATOM 734 C CA . ASP A 1 101 ? 8.609 26.953 10.711 1 98.12 101 ASP A CA 1
ATOM 735 C C . ASP A 1 101 ? 9.711 25.891 10.812 1 98.12 101 ASP A C 1
ATOM 737 O O . ASP A 1 101 ? 10.719 25.969 10.109 1 98.12 101 ASP A O 1
ATOM 741 N N . VAL A 1 102 ? 9.469 24.938 11.672 1 98.62 102 VAL A N 1
ATOM 742 C CA . VAL A 1 102 ? 10.422 23.828 11.812 1 98.62 102 VAL A CA 1
ATOM 743 C C . VAL A 1 102 ? 10.492 23.031 10.516 1 98.62 102 VAL A C 1
ATOM 745 O O . VAL A 1 102 ? 11.578 22.656 10.07 1 98.62 102 VAL A O 1
ATOM 748 N N . ALA A 1 103 ? 9.336 22.781 9.898 1 98.69 103 ALA A N 1
ATOM 749 C CA . ALA A 1 103 ? 9.297 22.047 8.625 1 98.69 103 ALA A CA 1
ATOM 750 C C . ALA A 1 103 ? 10.07 22.797 7.543 1 98.69 103 ALA A C 1
ATOM 752 O O . ALA A 1 103 ? 10.828 22.188 6.785 1 98.69 103 ALA A O 1
ATOM 753 N N . LEU A 1 104 ? 9.914 24.094 7.488 1 98.25 104 LEU A N 1
ATOM 754 C CA . LEU A 1 104 ? 10.609 24.906 6.496 1 98.25 104 LEU A CA 1
ATOM 755 C C . LEU A 1 104 ? 12.117 24.812 6.691 1 98.25 104 LEU A C 1
ATOM 757 O O . LEU A 1 104 ? 12.875 24.719 5.719 1 98.25 104 LEU A O 1
ATOM 761 N N . GLU A 1 105 ? 12.531 24.922 7.906 1 97.88 105 GLU A N 1
ATOM 762 C CA . GLU A 1 105 ? 13.945 24.75 8.219 1 97.88 105 GLU A CA 1
ATOM 763 C C . GLU A 1 105 ? 14.477 23.406 7.73 1 97.88 105 GLU A C 1
ATOM 765 O O . GLU A 1 105 ? 15.531 23.344 7.102 1 97.88 105 GLU A O 1
ATOM 770 N N . ASN A 1 106 ? 13.734 22.359 8.047 1 98.69 106 ASN A N 1
ATOM 771 C CA . ASN A 1 106 ? 14.148 21.016 7.672 1 98.69 106 ASN A CA 1
ATOM 772 C C . ASN A 1 106 ? 14.172 20.828 6.156 1 98.69 106 ASN A C 1
ATOM 774 O O . ASN A 1 106 ? 15.078 20.188 5.621 1 98.69 106 ASN A O 1
ATOM 778 N N . LEU A 1 107 ? 13.195 21.391 5.496 1 98.5 107 LEU A N 1
ATOM 779 C CA . LEU A 1 107 ? 13.125 21.297 4.043 1 98.5 107 LEU A CA 1
ATOM 780 C C . LEU A 1 107 ? 14.297 22.016 3.387 1 98.5 107 LEU A C 1
ATOM 782 O O . LEU A 1 107 ? 14.906 21.484 2.455 1 98.5 107 LEU A O 1
ATOM 786 N N . ARG A 1 108 ? 14.609 23.141 3.889 1 97.44 108 ARG A N 1
ATOM 787 C CA . ARG A 1 108 ? 15.742 23.891 3.357 1 97.44 108 ARG A CA 1
ATOM 788 C C . ARG A 1 108 ? 17.047 23.141 3.576 1 97.44 108 ARG A C 1
ATOM 790 O O . ARG A 1 108 ? 17.875 23.031 2.668 1 97.44 108 ARG A O 1
ATOM 797 N N . ALA A 1 109 ? 17.156 22.625 4.719 1 97.44 109 ALA A N 1
ATOM 798 C CA . ALA A 1 109 ? 18.359 21.859 5.035 1 97.44 109 ALA A CA 1
ATOM 799 C C . ALA A 1 109 ? 18.469 20.625 4.145 1 97.44 109 ALA A C 1
ATOM 801 O O . ALA A 1 109 ? 19.578 20.172 3.82 1 97.44 109 ALA A O 1
ATOM 802 N N . ALA A 1 110 ? 17.328 20.109 3.711 1 97.69 110 ALA A N 1
ATOM 803 C CA . ALA A 1 110 ? 17.297 18.906 2.883 1 97.69 110 ALA A CA 1
ATOM 804 C C . ALA A 1 110 ? 17.5 19.25 1.408 1 97.69 110 ALA A C 1
ATOM 806 O O . ALA A 1 110 ? 17.5 18.359 0.553 1 97.69 110 ALA A O 1
ATOM 807 N N . GLY A 1 111 ? 17.578 20.5 1.123 1 96 111 GLY A N 1
ATOM 808 C CA . GLY A 1 111 ? 17.875 20.922 -0.234 1 96 111 GLY A CA 1
ATOM 809 C C . GLY A 1 111 ? 16.641 21.156 -1.081 1 96 111 GLY A C 1
ATOM 810 O O . GLY A 1 111 ? 16.734 21.219 -2.309 1 96 111 GLY A O 1
ATOM 811 N N . VAL A 1 112 ? 15.562 21.219 -0.405 1 94.06 112 VAL A N 1
ATOM 812 C CA . VAL A 1 112 ? 14.359 21.578 -1.145 1 94.06 112 VAL A CA 1
ATOM 813 C C . VAL A 1 112 ? 14.367 23.078 -1.447 1 94.06 112 VAL A C 1
ATOM 815 O O . VAL A 1 112 ? 14.266 23.891 -0.535 1 94.06 112 VAL A O 1
ATOM 818 N N . ALA A 1 113 ? 14.578 23.484 -2.576 1 86.38 113 ALA A N 1
ATOM 819 C CA . ALA A 1 113 ? 14.898 24.859 -2.969 1 86.38 113 ALA A CA 1
ATOM 820 C C . ALA A 1 113 ? 13.734 25.797 -2.664 1 86.38 113 ALA A C 1
ATOM 822 O O . ALA A 1 113 ? 13.93 26.859 -2.064 1 86.38 113 ALA A O 1
ATOM 823 N N . GLU A 1 114 ? 12.586 25.562 -3.145 1 88.38 114 GLU A N 1
ATOM 824 C CA . GLU A 1 114 ? 11.414 26.406 -2.949 1 88.38 114 GLU A CA 1
ATOM 825 C C . GLU A 1 114 ? 10.25 25.625 -2.361 1 88.38 114 GLU A C 1
ATOM 827 O O . GLU A 1 114 ? 9.25 25.391 -3.041 1 88.38 114 GLU A O 1
ATOM 832 N N . PRO A 1 115 ? 10.523 25.438 -1.031 1 90.5 115 PRO A N 1
ATOM 833 C CA . PRO A 1 115 ? 9.43 24.656 -0.446 1 90.5 115 PRO A CA 1
ATOM 834 C C . PRO A 1 115 ? 8.117 25.453 -0.387 1 90.5 115 PRO A C 1
ATOM 836 O O . PRO A 1 115 ? 8.125 26.641 -0.069 1 90.5 115 PRO A O 1
ATOM 839 N N . ASP A 1 116 ? 7.066 24.875 -0.744 1 95.44 116 ASP A N 1
ATOM 840 C CA . ASP A 1 116 ? 5.73 25.469 -0.73 1 95.44 116 ASP A CA 1
ATOM 841 C C . ASP A 1 116 ? 4.941 25 0.49 1 95.44 116 ASP A C 1
ATOM 843 O O . ASP A 1 116 ? 4.219 24 0.427 1 95.44 116 ASP A O 1
ATOM 847 N N . MET A 1 117 ? 5.051 25.797 1.556 1 97.38 117 MET A N 1
ATOM 848 C CA . MET A 1 117 ? 4.332 25.516 2.797 1 97.38 117 MET A CA 1
ATOM 849 C C . MET A 1 117 ? 3.252 26.562 3.041 1 97.38 117 MET A C 1
ATOM 851 O O . MET A 1 117 ? 3.547 27.766 3.135 1 97.38 117 MET A O 1
ATOM 855 N N . ILE A 1 118 ? 2.082 26.109 3.154 1 98.44 118 ILE A N 1
ATOM 856 C CA . ILE A 1 118 ? 0.954 26.984 3.43 1 98.44 118 ILE A CA 1
ATOM 857 C C . ILE A 1 118 ? 0.568 26.891 4.906 1 98.44 118 ILE A C 1
ATOM 859 O O . ILE A 1 118 ? 0.197 25.812 5.383 1 98.44 118 ILE A O 1
ATOM 863 N N . LEU A 1 119 ? 0.729 27.984 5.605 1 98.5 119 LEU A N 1
ATOM 864 C CA . LEU A 1 119 ? 0.238 28.062 6.977 1 98.5 119 LEU A CA 1
ATOM 865 C C . LEU A 1 119 ? -1.261 28.344 7.004 1 98.5 119 LEU A C 1
ATOM 867 O O . LEU A 1 119 ? -1.711 29.375 6.488 1 98.5 119 LEU A O 1
ATOM 871 N N . GLY A 1 120 ? -2.021 27.406 7.555 1 98 120 GLY A N 1
ATOM 872 C CA . GLY A 1 120 ? -3.455 27.641 7.641 1 98 120 GLY A CA 1
ATOM 873 C C . GLY A 1 120 ? -4.246 26.375 7.945 1 98 120 GLY A C 1
ATOM 874 O O . GLY A 1 120 ? -3.68 25.281 8.008 1 98 120 GLY A O 1
ATOM 875 N N . ASP A 1 121 ? -5.492 26.562 8.227 1 97.81 121 ASP A N 1
ATOM 876 C CA . ASP A 1 121 ? -6.449 25.469 8.422 1 97.81 121 ASP A CA 1
ATOM 877 C C . ASP A 1 121 ? -6.805 24.812 7.09 1 97.81 121 ASP A C 1
ATOM 879 O O . ASP A 1 121 ? -7.27 25.484 6.164 1 97.81 121 ASP A O 1
ATOM 883 N N . ALA A 1 122 ? -6.551 23.531 7.008 1 98.06 122 ALA A N 1
ATOM 884 C CA . ALA A 1 122 ? -6.816 22.797 5.77 1 98.06 122 ALA A CA 1
ATOM 885 C C . ALA A 1 122 ? -8.258 22.984 5.316 1 98.06 122 ALA A C 1
ATOM 887 O O . ALA A 1 122 ? -8.539 23 4.117 1 98.06 122 ALA A O 1
ATOM 888 N N . HIS A 1 123 ? -9.219 23.203 6.242 1 97.25 123 HIS A N 1
ATOM 889 C CA . HIS A 1 123 ? -10.625 23.406 5.906 1 97.25 123 HIS A CA 1
ATOM 890 C C . HIS A 1 123 ? -10.82 24.688 5.098 1 97.25 123 HIS A C 1
ATOM 892 O O . HIS A 1 123 ? -11.797 24.797 4.355 1 97.25 123 HIS A O 1
ATOM 898 N N . GLU A 1 124 ? -9.914 25.578 5.281 1 98.12 124 GLU A N 1
ATOM 899 C CA . GLU A 1 124 ? -9.969 26.828 4.527 1 98.12 124 GLU A CA 1
ATOM 900 C C . GLU A 1 124 ? -9.086 26.766 3.287 1 98.12 124 GLU A C 1
ATOM 902 O O . GLU A 1 124 ? -9.461 27.266 2.225 1 98.12 124 GLU A O 1
ATOM 907 N N . VAL A 1 125 ? -7.941 26.141 3.404 1 98.62 125 VAL A N 1
ATOM 908 C CA . VAL A 1 125 ? -6.938 26.141 2.348 1 98.62 125 VAL A CA 1
ATOM 909 C C . VAL A 1 125 ? -7.406 25.266 1.186 1 98.62 125 VAL A C 1
ATOM 911 O O . VAL A 1 125 ? -7.27 25.656 0.021 1 98.62 125 VAL A O 1
ATOM 914 N N . LEU A 1 126 ? -7.965 24.078 1.452 1 98.75 126 LEU A N 1
ATOM 915 C CA . LEU A 1 126 ? -8.305 23.109 0.418 1 98.75 126 LEU A CA 1
ATOM 916 C C . LEU A 1 126 ? -9.359 23.688 -0.532 1 98.75 126 LEU A C 1
ATOM 918 O O . LEU A 1 126 ? -9.18 23.641 -1.752 1 98.75 126 LEU A O 1
ATOM 922 N N . PRO A 1 127 ? -10.461 24.297 0.034 1 98.44 127 PRO A N 1
ATOM 923 C CA . PRO A 1 127 ? -11.414 24.922 -0.887 1 98.44 127 PRO A CA 1
ATOM 924 C C . PRO A 1 127 ? -10.797 26.047 -1.711 1 98.44 127 PRO A C 1
ATOM 926 O O . PRO A 1 127 ? -11.164 26.234 -2.873 1 98.44 127 PRO A O 1
ATOM 929 N N . ALA A 1 128 ? -9.906 26.781 -1.138 1 98.69 128 ALA A N 1
ATOM 930 C CA . ALA A 1 128 ? -9.242 27.859 -1.861 1 98.69 128 ALA A CA 1
ATOM 931 C C . ALA A 1 128 ? -8.406 27.312 -3.014 1 98.69 128 ALA A C 1
ATOM 933 O O . ALA A 1 128 ? -8.375 27.891 -4.102 1 98.69 128 ALA A O 1
ATOM 934 N N . LEU A 1 129 ? -7.676 26.203 -2.766 1 98.75 129 LEU A N 1
ATOM 935 C CA . LEU A 1 129 ? -6.887 25.578 -3.82 1 98.75 129 LEU A CA 1
ATOM 936 C C . LEU A 1 129 ? -7.777 25.109 -4.969 1 98.75 129 LEU A C 1
ATOM 938 O O . LEU A 1 129 ? -7.406 25.234 -6.137 1 98.75 129 LEU A O 1
ATOM 942 N N . VAL A 1 130 ? -8.969 24.562 -4.625 1 98.62 130 VAL A N 1
ATOM 943 C CA . VAL A 1 130 ? -9.922 24.141 -5.645 1 98.62 130 VAL A CA 1
ATOM 944 C C . VAL A 1 130 ? -10.359 25.344 -6.473 1 98.62 130 VAL A C 1
ATOM 946 O O . VAL A 1 130 ? -10.391 25.281 -7.703 1 98.62 130 VAL A O 1
ATOM 949 N N . ARG A 1 131 ? -10.672 26.453 -5.758 1 98.38 131 ARG A N 1
ATOM 950 C CA . ARG A 1 131 ? -11.102 27.656 -6.441 1 98.38 131 ARG A CA 1
ATOM 951 C C . ARG A 1 131 ? -10.008 28.188 -7.363 1 98.38 131 ARG A C 1
ATOM 953 O O . ARG A 1 131 ? -10.305 28.75 -8.422 1 98.38 131 ARG A O 1
ATOM 960 N N . GLU A 1 132 ? -8.781 28.016 -7.004 1 98.38 132 GLU A N 1
ATOM 961 C CA . GLU A 1 132 ? -7.641 28.453 -7.801 1 98.38 132 GLU A CA 1
ATOM 962 C C . GLU A 1 132 ? -7.43 27.531 -9 1 98.38 132 GLU A C 1
ATOM 964 O O . GLU A 1 132 ? -6.621 27.828 -9.883 1 98.38 132 GLU A O 1
ATOM 969 N N . GLY A 1 133 ? -8.062 26.406 -9.023 1 98.25 133 GLY A N 1
ATOM 970 C CA . GLY A 1 133 ? -7.953 25.453 -10.125 1 98.25 133 GLY A CA 1
ATOM 971 C C . GLY A 1 133 ? -6.73 24.562 -10.023 1 98.25 133 GLY A C 1
ATOM 972 O O . GLY A 1 133 ? -6.285 24 -11.016 1 98.25 133 GLY A O 1
ATOM 973 N N . ARG A 1 134 ? -6.227 24.391 -8.805 1 98.44 134 ARG A N 1
ATOM 974 C CA . ARG A 1 134 ? -5.051 23.547 -8.617 1 98.44 134 ARG A CA 1
ATOM 975 C C . ARG A 1 134 ? -5.406 22.078 -8.75 1 98.44 134 ARG A C 1
ATOM 977 O O . ARG A 1 134 ? -6.5 21.656 -8.359 1 98.44 134 ARG A O 1
ATOM 984 N N . VAL A 1 135 ? -4.539 21.328 -9.383 1 98.69 135 VAL A N 1
ATOM 985 C CA . VAL A 1 135 ? -4.676 19.891 -9.516 1 98.69 135 VAL A CA 1
ATOM 986 C C . VAL A 1 135 ? -3.342 19.219 -9.211 1 98.69 135 VAL A C 1
ATOM 988 O O . VAL A 1 135 ? -2.285 19.703 -9.625 1 98.69 135 VAL A O 1
ATOM 991 N N . PHE A 1 136 ? -3.4 18.141 -8.508 1 98.94 136 PHE A N 1
ATOM 992 C CA . PHE A 1 136 ? -2.193 17.438 -8.078 1 98.94 136 PHE A CA 1
ATOM 993 C C . PHE A 1 136 ? -2.186 16 -8.578 1 98.94 136 PHE A C 1
ATOM 995 O O . PHE A 1 136 ? -3.244 15.43 -8.852 1 98.94 136 PHE A O 1
ATOM 1002 N N . ASP A 1 137 ? -0.967 15.438 -8.719 1 98.94 137 ASP A N 1
ATOM 1003 C CA . ASP A 1 137 ? -0.81 14.031 -9.078 1 98.94 137 ASP A CA 1
ATOM 1004 C C . ASP A 1 137 ? -1.103 13.125 -7.891 1 98.94 137 ASP A C 1
ATOM 1006 O O . ASP A 1 137 ? -1.551 11.984 -8.062 1 98.94 137 ASP A O 1
ATOM 1010 N N . MET A 1 138 ? -0.81 13.633 -6.691 1 98.94 138 MET A N 1
ATOM 1011 C CA . MET A 1 138 ? -1.01 12.883 -5.453 1 98.94 138 MET A CA 1
ATOM 1012 C C . MET A 1 138 ? -1.406 13.812 -4.312 1 98.94 138 MET A C 1
ATOM 1014 O O . MET A 1 138 ? -0.889 14.93 -4.207 1 98.94 138 MET A O 1
ATOM 1018 N N . VAL A 1 139 ? -2.375 13.375 -3.527 1 99 139 VAL A N 1
ATOM 1019 C CA . VAL A 1 139 ? -2.744 14.047 -2.283 1 99 139 VAL A CA 1
ATOM 1020 C C . VAL A 1 139 ? -2.52 13.102 -1.104 1 99 139 VAL A C 1
ATOM 1022 O O . VAL A 1 139 ? -3.016 11.977 -1.102 1 99 139 VAL A O 1
ATOM 1025 N N . PHE A 1 140 ? -1.685 13.562 -0.178 1 98.94 140 PHE A N 1
ATOM 1026 C CA . PHE A 1 140 ? -1.41 12.828 1.05 1 98.94 140 PHE A CA 1
ATOM 1027 C C . PHE A 1 140 ? -2.043 13.523 2.25 1 98.94 140 PHE A C 1
ATOM 1029 O O . PHE A 1 140 ? -1.712 14.672 2.557 1 98.94 140 PHE A O 1
ATOM 1036 N N . ILE A 1 141 ? -2.965 12.766 2.926 1 98.75 141 ILE A N 1
ATOM 1037 C CA . ILE A 1 141 ? -3.678 13.32 4.074 1 98.75 141 ILE A CA 1
ATOM 1038 C C . ILE A 1 141 ? -3.193 12.648 5.355 1 98.75 141 ILE A C 1
ATOM 1040 O O . ILE A 1 141 ? -3.395 11.445 5.547 1 98.75 141 ILE A O 1
ATOM 1044 N N . ASP A 1 142 ? -2.557 13.305 6.195 1 97.5 142 ASP A N 1
ATOM 1045 C CA . ASP A 1 142 ? -2.055 12.875 7.496 1 97.5 142 ASP A CA 1
ATOM 1046 C C . ASP A 1 142 ? -2.275 13.953 8.555 1 97.5 142 ASP A C 1
ATOM 1048 O O . ASP A 1 142 ? -1.318 14.453 9.148 1 97.5 142 ASP A O 1
ATOM 1052 N N . ALA A 1 143 ? -3.564 14.203 8.766 1 93.44 143 ALA A N 1
ATOM 1053 C CA . ALA A 1 143 ? -3.926 15.297 9.664 1 93.44 143 ALA A CA 1
ATOM 1054 C C . ALA A 1 143 ? -5.176 14.953 10.477 1 93.44 143 ALA A C 1
ATOM 1056 O O . ALA A 1 143 ? -5.57 13.789 10.547 1 93.44 143 ALA A O 1
ATOM 1057 N N . ASP A 1 144 ? -5.777 15.922 11.109 1 86.25 144 ASP A N 1
ATOM 1058 C CA . ASP A 1 144 ? -6.914 15.836 12.023 1 86.25 144 ASP A CA 1
ATOM 1059 C C . ASP A 1 144 ? -7.77 14.609 11.727 1 86.25 144 ASP A C 1
ATOM 1061 O O . ASP A 1 144 ? -8.469 14.57 10.719 1 86.25 144 ASP A O 1
ATOM 1065 N N . TRP A 1 145 ? -7.809 13.688 12.625 1 84.06 145 TRP A N 1
ATOM 1066 C CA . TRP A 1 145 ? -8.516 12.414 12.461 1 84.06 145 TRP A CA 1
ATOM 1067 C C . TRP A 1 145 ? -10.016 12.641 12.359 1 84.06 145 TRP A C 1
ATOM 1069 O O . TRP A 1 145 ? -10.695 11.969 11.578 1 84.06 145 TRP A O 1
ATOM 1079 N N . GLY A 1 146 ? -10.523 13.539 12.914 1 88.31 146 GLY A N 1
ATOM 1080 C CA . GLY A 1 146 ? -11.961 13.719 13.008 1 88.31 146 GLY A CA 1
ATOM 1081 C C . GLY A 1 146 ? -12.57 14.312 11.758 1 88.31 146 GLY A C 1
ATOM 1082 O O . GLY A 1 146 ? -13.797 14.328 11.602 1 88.31 146 GLY A O 1
ATOM 1083 N N . THR A 1 147 ? -11.727 14.734 10.844 1 92 147 THR A N 1
ATOM 1084 C CA . THR A 1 147 ? -12.266 15.43 9.68 1 92 147 THR A CA 1
ATOM 1085 C C . THR A 1 147 ? -11.758 14.789 8.391 1 92 147 THR A C 1
ATOM 1087 O O . THR A 1 147 ? -11.781 15.414 7.328 1 92 147 THR A O 1
ATOM 1090 N N . GLN A 1 148 ? -11.328 13.617 8.391 1 95.44 148 GLN A N 1
ATOM 1091 C CA . GLN A 1 148 ? -10.742 12.961 7.23 1 95.44 148 GLN A CA 1
ATOM 1092 C C . GLN A 1 148 ? -11.75 12.844 6.094 1 95.44 148 GLN A C 1
ATOM 1094 O O . GLN A 1 148 ? -11.383 12.945 4.918 1 95.44 148 GLN A O 1
ATOM 1099 N N . ALA A 1 149 ? -13.016 12.648 6.461 1 96 149 ALA A N 1
ATOM 1100 C CA . ALA A 1 149 ? -14.055 12.539 5.438 1 96 149 ALA A CA 1
ATOM 1101 C C . ALA A 1 149 ? -14.148 13.828 4.617 1 96 149 ALA A C 1
ATOM 1103 O O . ALA A 1 149 ? -14.273 13.781 3.391 1 96 149 ALA A O 1
ATOM 1104 N N . GLU A 1 150 ? -14.07 14.953 5.281 1 96.06 150 GLU A N 1
ATOM 1105 C CA . GLU A 1 150 ? -14.109 16.25 4.598 1 96.06 150 GLU A CA 1
ATOM 1106 C C . GLU A 1 150 ? -12.867 16.453 3.74 1 96.06 150 GLU A C 1
ATOM 1108 O O . GLU A 1 150 ? -12.969 16.938 2.607 1 96.06 150 GLU A O 1
ATOM 1113 N N . TYR A 1 151 ? -11.711 16.141 4.301 1 97.69 151 TYR A N 1
ATOM 1114 C CA . TYR A 1 151 ? -10.477 16.25 3.533 1 97.69 151 TYR A CA 1
ATOM 1115 C C . TYR A 1 151 ? -10.531 15.391 2.277 1 97.69 151 TYR A C 1
ATOM 1117 O O . TYR A 1 151 ? -10.055 15.805 1.216 1 97.69 151 TYR A O 1
ATOM 1125 N N . PHE A 1 152 ? -11.195 14.266 2.404 1 98.31 152 PHE A N 1
ATOM 1126 C CA . PHE A 1 152 ? -11.32 13.359 1.271 1 98.31 152 PHE A CA 1
ATOM 1127 C C . PHE A 1 152 ? -12.125 14.008 0.148 1 98.31 152 PHE A C 1
ATOM 1129 O O . PHE A 1 152 ? -11.75 13.914 -1.022 1 98.31 152 PHE A O 1
ATOM 1136 N N . ASP A 1 153 ? -13.156 14.672 0.515 1 97.94 153 ASP A N 1
ATOM 1137 C CA . ASP A 1 153 ? -13.992 15.32 -0.491 1 97.94 153 ASP A CA 1
ATOM 1138 C C . ASP A 1 153 ? -13.188 16.328 -1.307 1 97.94 153 ASP A C 1
ATOM 1140 O O . ASP A 1 153 ? -13.312 16.391 -2.531 1 97.94 153 ASP A O 1
ATOM 1144 N N . TRP A 1 154 ? -12.375 17.078 -0.65 1 98.5 154 TRP A N 1
ATOM 1145 C CA . TRP A 1 154 ? -11.555 18.078 -1.335 1 98.5 154 TRP A CA 1
ATOM 1146 C C . TRP A 1 154 ? -10.43 17.406 -2.119 1 98.5 154 TRP A C 1
ATOM 1148 O O . TRP A 1 154 ? -10.078 17.844 -3.215 1 98.5 154 TRP A O 1
ATOM 1158 N N . ALA A 1 155 ? -9.867 16.344 -1.553 1 98.75 155 ALA A N 1
ATOM 1159 C CA . ALA A 1 155 ? -8.805 15.617 -2.238 1 98.75 155 ALA A CA 1
ATOM 1160 C C . ALA A 1 155 ? -9.281 15.086 -3.588 1 98.75 155 ALA A C 1
ATOM 1162 O O . ALA A 1 155 ? -8.523 15.102 -4.566 1 98.75 155 ALA A O 1
ATOM 1163 N N . VAL A 1 156 ? -10.531 14.617 -3.641 1 98.69 156 VAL A N 1
ATOM 1164 C CA . VAL A 1 156 ? -11.086 14.086 -4.883 1 98.69 156 VAL A CA 1
ATOM 1165 C C . VAL A 1 156 ? -11.102 15.18 -5.945 1 98.69 156 VAL A C 1
ATOM 1167 O O . VAL A 1 156 ? -10.789 14.93 -7.109 1 98.69 156 VAL A O 1
ATOM 1170 N N . LYS A 1 157 ? -11.375 16.406 -5.543 1 98.56 157 LYS A N 1
ATOM 1171 C CA . LYS A 1 157 ? -11.445 17.531 -6.469 1 98.56 157 LYS A CA 1
ATOM 1172 C C . LYS A 1 157 ? -10.055 18.031 -6.859 1 98.56 157 LYS A C 1
ATOM 1174 O O . LYS A 1 157 ? -9.875 18.625 -7.922 1 98.56 157 LYS A O 1
ATOM 1179 N N . LEU A 1 158 ? -9.086 17.75 -6.062 1 98.88 158 LEU A N 1
ATOM 1180 C CA . LEU A 1 158 ? -7.758 18.328 -6.223 1 98.88 158 LEU A CA 1
ATOM 1181 C C . LEU A 1 158 ? -6.801 17.328 -6.859 1 98.88 158 LEU A C 1
ATOM 1183 O O . LEU A 1 158 ? -5.641 17.656 -7.121 1 98.88 158 LEU A O 1
ATOM 1187 N N . THR A 1 159 ? -7.25 16.109 -7.066 1 98.88 159 THR A N 1
ATOM 1188 C CA . THR A 1 159 ? -6.406 15.062 -7.648 1 98.88 159 THR A CA 1
ATOM 1189 C C . THR A 1 159 ? -6.77 14.82 -9.109 1 98.88 159 THR A C 1
ATOM 1191 O O . THR A 1 159 ? -7.949 14.695 -9.445 1 98.88 159 THR A O 1
ATOM 1194 N N . ARG A 1 160 ? -5.805 14.781 -9.984 1 98.75 160 ARG A N 1
ATOM 1195 C CA . ARG A 1 160 ? -6.066 14.492 -11.383 1 98.75 160 ARG A CA 1
ATOM 1196 C C . ARG A 1 160 ? -6.637 13.086 -11.562 1 98.75 160 ARG A C 1
ATOM 1198 O O . ARG A 1 160 ? -6.504 12.242 -10.672 1 98.75 160 ARG A O 1
ATOM 1205 N N . ARG A 1 161 ? -7.254 12.883 -12.727 1 98.25 161 ARG A N 1
ATOM 1206 C CA . ARG A 1 161 ? -7.664 11.523 -13.078 1 98.25 161 ARG A CA 1
ATOM 1207 C C . ARG A 1 161 ? -6.484 10.555 -13 1 98.25 161 ARG A C 1
ATOM 1209 O O . ARG A 1 161 ? -5.375 10.891 -13.414 1 98.25 161 ARG A O 1
ATOM 1216 N N . ASN A 1 162 ? -6.672 9.398 -12.391 1 98.25 162 ASN A N 1
ATOM 1217 C CA . ASN A 1 162 ? -5.691 8.336 -12.211 1 98.25 162 ASN A CA 1
ATOM 1218 C C . ASN A 1 162 ? -4.57 8.758 -11.266 1 98.25 162 ASN A C 1
ATOM 1220 O O . ASN A 1 162 ? -3.496 8.148 -11.266 1 98.25 162 ASN A O 1
ATOM 1224 N N . GLY A 1 163 ? -4.785 9.898 -10.57 1 98.88 163 GLY A N 1
ATOM 1225 C CA . GLY A 1 163 ? -3.863 10.281 -9.516 1 98.88 163 GLY A CA 1
ATOM 1226 C C . GLY A 1 163 ? -4.043 9.461 -8.25 1 98.88 163 GLY A C 1
ATOM 1227 O O . GLY A 1 163 ? -4.863 8.539 -8.211 1 98.88 163 GLY A O 1
ATOM 1228 N N . CYS A 1 164 ? -3.287 9.773 -7.211 1 98.94 164 CYS A N 1
ATOM 1229 C CA . CYS A 1 164 ? -3.279 8.977 -5.992 1 98.94 164 CYS A CA 1
ATOM 1230 C C . CYS A 1 164 ? -3.729 9.805 -4.793 1 98.94 164 CYS A C 1
ATOM 1232 O O . CYS A 1 164 ? -3.234 10.914 -4.578 1 98.94 164 CYS A O 1
ATOM 1234 N N . ILE A 1 165 ? -4.707 9.32 -4.094 1 98.94 165 ILE A N 1
ATOM 1235 C CA . ILE A 1 165 ? -5.078 9.836 -2.779 1 98.94 165 ILE A CA 1
ATOM 1236 C C . ILE A 1 165 ? -4.66 8.844 -1.697 1 98.94 165 ILE A C 1
ATOM 1238 O O . ILE A 1 165 ? -5.035 7.668 -1.744 1 98.94 165 ILE A O 1
ATOM 1242 N N . PHE A 1 166 ? -3.805 9.25 -0.757 1 98.94 166 PHE A N 1
ATOM 1243 C CA . PHE A 1 166 ? -3.316 8.438 0.352 1 98.94 166 PHE A CA 1
ATOM 1244 C C . PHE A 1 166 ? -3.715 9.055 1.688 1 98.94 166 PHE A C 1
ATOM 1246 O O . PHE A 1 166 ? -3.285 10.164 2.02 1 98.94 166 PHE A O 1
ATOM 1253 N N . ILE A 1 167 ? -4.555 8.359 2.475 1 98.75 167 ILE A N 1
ATOM 1254 C CA . ILE A 1 167 ? -5.027 8.867 3.76 1 98.75 167 ILE A CA 1
ATOM 1255 C C . ILE A 1 167 ? -4.512 7.973 4.887 1 98.75 167 ILE A C 1
ATOM 1257 O O . ILE A 1 167 ? -4.84 6.785 4.945 1 98.75 167 ILE A O 1
ATOM 1261 N N . ASP A 1 168 ? -3.785 8.555 5.762 1 97.81 168 ASP A N 1
ATOM 1262 C CA . ASP A 1 168 ? -3.129 7.801 6.828 1 97.81 168 ASP A CA 1
ATOM 1263 C C . ASP A 1 168 ? -4.027 7.695 8.055 1 97.81 168 ASP A C 1
ATOM 1265 O O . ASP A 1 168 ? -5.023 8.406 8.172 1 97.81 168 ASP A O 1
ATOM 1269 N N . ASN A 1 169 ? -3.787 6.703 8.953 1 96.69 169 ASN A N 1
ATOM 1270 C CA . ASN A 1 169 ? -4.34 6.504 10.281 1 96.69 169 ASN A CA 1
ATOM 1271 C C . ASN A 1 169 ? -5.852 6.301 10.242 1 96.69 169 ASN A C 1
ATOM 1273 O O . ASN A 1 169 ? -6.566 6.707 11.156 1 96.69 169 ASN A O 1
ATOM 1277 N N . VAL A 1 170 ? -6.367 5.699 9.211 1 97.25 170 VAL A N 1
ATOM 1278 C CA . VAL A 1 170 ? -7.801 5.586 8.977 1 97.25 170 VAL A CA 1
ATOM 1279 C C . VAL A 1 170 ? -8.43 4.688 10.031 1 97.25 170 VAL A C 1
ATOM 1281 O O . VAL A 1 170 ? -9.477 5.02 10.602 1 97.25 170 VAL A O 1
ATOM 1284 N N . VAL A 1 171 ? -7.777 3.613 10.359 1 94.88 171 VAL A N 1
ATOM 1285 C CA . VAL A 1 171 ? -8.336 2.66 11.312 1 94.88 171 VAL A CA 1
ATOM 1286 C C . VAL A 1 171 ? -8.352 3.275 12.711 1 94.88 171 VAL A C 1
ATOM 1288 O O . VAL A 1 171 ? -9.367 3.199 13.414 1 94.88 171 VAL A O 1
ATOM 1291 N N . GLN A 1 172 ? -7.266 3.912 13.047 1 92.38 172 GLN A N 1
ATOM 1292 C CA . GLN A 1 172 ? -7.207 4.578 14.344 1 92.38 172 GLN A CA 1
ATOM 1293 C C . GLN A 1 172 ? -8.258 5.684 14.445 1 92.38 172 GLN A C 1
ATOM 1295 O O . GLN A 1 172 ? -8.898 5.848 15.484 1 92.38 172 GLN A O 1
ATOM 1300 N N . GLU A 1 173 ? -8.391 6.402 13.359 1 93.56 173 GLU A N 1
ATOM 1301 C CA . GLU A 1 173 ? -9.398 7.461 13.32 1 93.56 173 GLU A CA 1
ATOM 1302 C C . GLU A 1 173 ? -10.797 6.902 13.562 1 93.56 173 GLU A C 1
ATOM 1304 O O . GLU A 1 173 ? -11.57 7.465 14.344 1 93.56 173 GLU A O 1
ATOM 1309 N N . ILE A 1 174 ? -11.164 5.848 12.906 1 95 174 ILE A N 1
ATOM 1310 C CA . ILE A 1 174 ? -12.5 5.27 13 1 95 174 ILE A CA 1
ATOM 1311 C C . ILE A 1 174 ? -12.734 4.723 14.406 1 95 174 ILE A C 1
ATOM 1313 O O . ILE A 1 174 ? -13.82 4.883 14.969 1 95 174 ILE A O 1
ATOM 1317 N N . ILE A 1 175 ? -11.719 4.133 15.023 1 92.12 175 ILE A N 1
ATOM 1318 C CA . ILE A 1 175 ? -11.844 3.609 16.375 1 92.12 175 ILE A CA 1
ATOM 1319 C C . ILE A 1 175 ? -11.984 4.762 17.375 1 92.12 175 ILE A C 1
ATOM 1321 O O . ILE A 1 175 ? -12.891 4.762 18.203 1 92.12 175 ILE A O 1
ATOM 1325 N N . THR A 1 176 ? -11.125 5.758 17.25 1 91.75 176 THR A N 1
ATOM 1326 C CA . THR A 1 176 ? -11.039 6.836 18.234 1 91.75 176 THR A CA 1
ATOM 1327 C C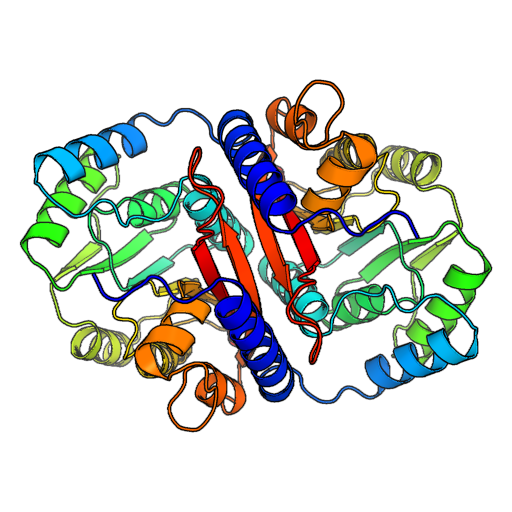 . THR A 1 176 ? -12.211 7.797 18.078 1 91.75 176 THR A C 1
ATOM 1329 O O . THR A 1 176 ? -12.789 8.234 19.078 1 91.75 176 THR A O 1
ATOM 1332 N N . CYS A 1 177 ? -12.578 8.109 16.844 1 93.88 177 CYS A N 1
ATOM 1333 C CA . CYS A 1 177 ? -13.523 9.195 16.609 1 93.88 177 CYS A CA 1
ATOM 1334 C C . CYS A 1 177 ? -14.938 8.648 16.422 1 93.88 177 CYS A C 1
ATOM 1336 O O . CYS A 1 177 ? -15.914 9.367 16.609 1 93.88 177 CYS A O 1
ATOM 1338 N N . HIS A 1 178 ? -15.055 7.316 16.109 1 93.62 178 HIS A N 1
ATOM 1339 C CA . HIS A 1 178 ? -16.375 6.805 15.766 1 93.62 178 HIS A CA 1
ATOM 1340 C C . HIS A 1 178 ? -16.672 5.496 16.5 1 93.62 178 HIS A C 1
ATOM 1342 O O . HIS A 1 178 ? -17.609 4.781 16.156 1 93.62 178 HIS A O 1
ATOM 1348 N N . GLY A 1 179 ? -15.797 5.102 17.469 1 90.69 179 GLY A N 1
ATOM 1349 C CA . GLY A 1 179 ? -16.031 3.902 18.25 1 90.69 179 GLY A CA 1
ATOM 1350 C C . GLY A 1 179 ? -15.969 2.627 17.438 1 90.69 179 GLY A C 1
ATOM 1351 O O . GLY A 1 179 ? -16.594 1.626 17.781 1 90.69 179 GLY A O 1
ATOM 1352 N N . GLY A 1 180 ? -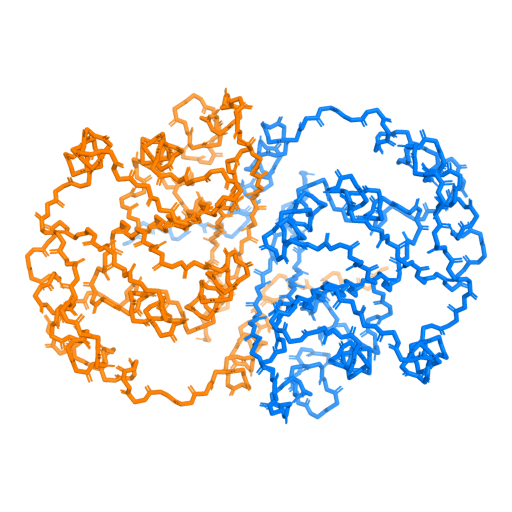15.328 2.732 16.266 1 91.69 180 GLY A N 1
ATOM 1353 C CA . GLY A 1 180 ? -15.195 1.562 15.414 1 91.69 180 GLY A CA 1
ATOM 1354 C C . GLY A 1 180 ? -16.312 1.428 14.398 1 91.69 180 GLY A C 1
ATOM 1355 O O . GLY A 1 180 ? -16.312 0.515 13.57 1 91.69 180 GLY A O 1
ATOM 1356 N N . SER A 1 181 ? -17.203 2.299 14.391 1 92 181 SER A N 1
ATOM 1357 C CA . SER A 1 181 ? -18.328 2.262 13.461 1 92 181 SER A CA 1
ATOM 1358 C C . SER A 1 181 ? -17.953 2.891 12.117 1 92 181 SER A C 1
ATOM 1360 O O . SER A 1 181 ? -17.188 3.863 12.078 1 92 181 SER A O 1
ATOM 1362 N N . VAL A 1 182 ? -18.484 2.314 11.016 1 94.06 182 VAL A N 1
ATOM 1363 C CA . VAL A 1 182 ? -18.188 2.828 9.68 1 94.06 182 VAL A CA 1
ATOM 1364 C C . VAL A 1 182 ? -19.453 3.395 9.047 1 94.06 182 VAL A C 1
ATOM 1366 O O . VAL A 1 182 ? -19.594 3.422 7.824 1 94.06 182 VAL A O 1
ATOM 1369 N N . GLY A 1 183 ? -20.359 3.82 9.82 1 90.38 183 GLY A N 1
ATOM 1370 C CA . GLY A 1 183 ? -21.641 4.32 9.359 1 90.38 183 GLY A CA 1
ATOM 1371 C C . GLY A 1 183 ? -21.594 5.766 8.906 1 90.38 183 GLY A C 1
ATOM 1372 O O . GLY A 1 183 ? -20.562 6.227 8.391 1 90.38 183 GLY A O 1
ATOM 1373 N N . GLU A 1 184 ? -22.672 6.484 9.07 1 89.38 184 GLU A N 1
ATOM 1374 C CA . GLU A 1 184 ? -22.859 7.832 8.539 1 89.38 184 GLU A CA 1
ATOM 1375 C C . GLU A 1 184 ? -21.797 8.797 9.078 1 89.38 184 GLU A C 1
ATOM 1377 O O . GLU A 1 184 ? -21.516 8.797 10.273 1 89.38 184 GLU A O 1
ATOM 1382 N N . GLY A 1 185 ? -21.203 9.531 8.125 1 91.38 185 GLY A N 1
ATOM 1383 C CA . GLY A 1 185 ? -20.281 10.578 8.5 1 91.38 185 GLY A CA 1
ATOM 1384 C C . GLY A 1 185 ? -18.828 10.117 8.508 1 91.38 185 GLY A C 1
ATOM 1385 O O . GLY A 1 185 ? -17.922 10.93 8.648 1 91.38 185 GLY A O 1
ATOM 1386 N N . THR A 1 186 ? -18.594 8.836 8.422 1 95.44 186 THR A N 1
ATOM 1387 C CA . THR A 1 186 ? -17.234 8.32 8.445 1 95.44 186 THR A CA 1
ATOM 1388 C C . THR A 1 186 ? -16.594 8.422 7.066 1 95.44 186 THR A C 1
ATOM 1390 O O . THR A 1 186 ? -17.297 8.562 6.059 1 95.44 186 THR A O 1
ATOM 1393 N N . LEU A 1 187 ? -15.273 8.359 7.047 1 97.38 187 LEU A N 1
ATOM 1394 C CA . LEU A 1 187 ? -14.5 8.336 5.809 1 97.38 187 LEU A CA 1
ATOM 1395 C C . LEU A 1 187 ? -14.938 7.176 4.922 1 97.38 187 LEU A C 1
ATOM 1397 O O . LEU A 1 187 ? -15.094 7.344 3.707 1 97.38 187 LEU A O 1
ATOM 1401 N N . ILE A 1 188 ? -15.156 6.035 5.5 1 97.88 188 ILE A N 1
ATOM 1402 C CA . ILE A 1 188 ? -15.5 4.828 4.758 1 97.88 188 ILE A CA 1
ATOM 1403 C C . ILE A 1 188 ? -16.828 5.027 4.039 1 97.88 188 ILE A C 1
ATOM 1405 O O . ILE A 1 188 ? -16.953 4.711 2.855 1 97.88 188 ILE A O 1
ATOM 1409 N N . GLU A 1 189 ? -17.781 5.551 4.754 1 97 189 GLU A N 1
ATOM 1410 C CA . GLU A 1 189 ? -19.078 5.805 4.141 1 97 189 GLU A CA 1
ATOM 1411 C C . GLU A 1 189 ? -18.953 6.805 2.994 1 97 189 GLU A C 1
ATOM 1413 O O . GLU A 1 189 ? -19.578 6.633 1.944 1 97 189 GLU A O 1
ATOM 1418 N N . ARG A 1 190 ? -18.188 7.859 3.211 1 96.88 190 ARG A N 1
ATOM 1419 C CA . ARG A 1 190 ? -18.031 8.906 2.205 1 96.88 190 ARG A CA 1
ATOM 1420 C C . ARG A 1 190 ? -17.391 8.352 0.938 1 96.88 190 ARG A C 1
ATOM 1422 O O . ARG A 1 190 ? -17.812 8.664 -0.173 1 96.88 190 ARG A O 1
ATOM 1429 N N . ILE A 1 191 ? -16.359 7.598 1.099 1 98.12 191 ILE A N 1
ATOM 1430 C CA . ILE A 1 191 ? -15.672 6.984 -0.035 1 98.12 191 ILE A CA 1
ATOM 1431 C C . ILE A 1 191 ? -16.641 6.066 -0.785 1 98.12 191 ILE A C 1
ATOM 1433 O O . ILE A 1 191 ? -16.672 6.066 -2.018 1 98.12 191 ILE A O 1
ATOM 1437 N N . GLY A 1 192 ? -17.406 5.312 -0.056 1 97.25 192 GLY A N 1
ATOM 1438 C CA . GLY A 1 192 ? -18.375 4.41 -0.659 1 97.25 192 GLY A CA 1
ATOM 1439 C C . GLY A 1 192 ? -19.406 5.125 -1.521 1 97.25 192 GLY A C 1
ATOM 1440 O O . GLY A 1 192 ? -19.891 4.562 -2.5 1 97.25 192 GLY A O 1
ATOM 1441 N N . LYS A 1 193 ? -19.688 6.344 -1.226 1 96.19 193 LYS A N 1
ATOM 1442 C CA . LYS A 1 193 ? -20.703 7.113 -1.936 1 96.19 193 LYS A CA 1
ATOM 1443 C C . LYS A 1 193 ? -20.094 7.852 -3.127 1 96.19 193 LYS A C 1
ATOM 1445 O O . LYS A 1 193 ? -20.828 8.344 -3.994 1 96.19 193 LYS A O 1
ATOM 1450 N N . ALA A 1 194 ? -18.812 7.977 -3.104 1 96.62 194 ALA A N 1
ATOM 1451 C CA . ALA A 1 194 ? -18.156 8.688 -4.199 1 96.62 194 ALA A CA 1
ATOM 1452 C C . ALA A 1 194 ? -18.25 7.895 -5.5 1 96.62 194 ALA A C 1
ATOM 1454 O O . ALA A 1 194 ? -17.969 6.695 -5.527 1 96.62 194 ALA A O 1
ATOM 1455 N N . GLN A 1 195 ? -18.625 8.5 -6.594 1 93.75 195 GLN A N 1
ATOM 1456 C CA . GLN A 1 195 ? -18.906 7.797 -7.844 1 93.75 195 GLN A CA 1
ATOM 1457 C C . GLN A 1 195 ? -17.641 7.703 -8.711 1 93.75 195 GLN A C 1
ATOM 1459 O O . GLN A 1 195 ? -17.516 6.785 -9.523 1 93.75 195 GLN A O 1
ATOM 1464 N N . ASN A 1 196 ? -16.703 8.5 -8.578 1 97.62 196 ASN A N 1
ATOM 1465 C CA . ASN A 1 196 ? -15.562 8.539 -9.484 1 97.62 196 ASN A CA 1
ATOM 1466 C C . ASN A 1 196 ? -14.273 8.141 -8.773 1 97.62 196 ASN A C 1
ATOM 1468 O O . ASN A 1 196 ? -13.195 8.625 -9.117 1 97.62 196 ASN A O 1
ATOM 1472 N N . VAL A 1 197 ? -14.43 7.301 -7.738 1 98.5 197 VAL A N 1
ATOM 1473 C CA . VAL A 1 197 ? -13.266 6.93 -6.941 1 98.5 197 VAL A CA 1
ATOM 1474 C C . VAL A 1 197 ? -13.188 5.41 -6.816 1 98.5 197 VAL A C 1
ATOM 1476 O O . VAL A 1 197 ? -14.211 4.734 -6.695 1 98.5 197 VAL A O 1
ATOM 1479 N N . THR A 1 198 ? -12.047 4.824 -6.961 1 98.75 198 THR A N 1
ATOM 1480 C CA . THR A 1 198 ? -11.719 3.463 -6.562 1 98.75 198 THR A CA 1
ATOM 1481 C C . THR A 1 198 ? -10.75 3.463 -5.383 1 98.75 198 THR A C 1
ATOM 1483 O O . THR A 1 198 ? -9.727 4.145 -5.414 1 98.75 198 THR A O 1
ATOM 1486 N N . ALA A 1 199 ? -11.125 2.775 -4.312 1 98.81 199 ALA A N 1
ATOM 1487 C CA . ALA A 1 199 ? -10.344 2.842 -3.084 1 98.81 199 ALA A CA 1
ATOM 1488 C C . ALA A 1 199 ? -10.227 1.468 -2.432 1 98.81 199 ALA A C 1
ATOM 1490 O O . ALA A 1 199 ? -11 0.559 -2.742 1 98.81 199 ALA A O 1
ATOM 1491 N N . THR A 1 200 ? -9.234 1.308 -1.609 1 98.75 200 THR A N 1
ATOM 1492 C CA . THR A 1 200 ? -9.109 0.157 -0.721 1 98.75 200 THR A CA 1
ATOM 1493 C C . THR A 1 200 ? -8.602 0.586 0.652 1 98.75 200 THR A C 1
ATOM 1495 O O . THR A 1 200 ? -8.25 1.75 0.853 1 98.75 200 THR A O 1
ATOM 1498 N N . LEU A 1 201 ? -8.734 -0.288 1.594 1 98.38 201 LEU A N 1
ATOM 1499 C CA . LEU A 1 201 ? -8.258 -0.12 2.963 1 98.38 201 LEU A CA 1
ATOM 1500 C C . LEU A 1 201 ? -7.207 -1.169 3.309 1 98.38 201 LEU A C 1
ATOM 1502 O O . LEU A 1 201 ? -7.375 -2.348 2.99 1 98.38 201 LEU A O 1
ATOM 1506 N N . VAL A 1 202 ? -6.121 -0.743 3.908 1 98.25 202 VAL A N 1
ATOM 1507 C CA . VAL A 1 202 ? -5.082 -1.647 4.387 1 98.25 202 VAL A CA 1
ATOM 1508 C C . VAL A 1 202 ? -4.906 -1.48 5.895 1 98.25 202 VAL A C 1
ATOM 1510 O O . VAL A 1 202 ? -4.227 -0.557 6.352 1 98.25 202 VAL A O 1
ATOM 1513 N N . PRO A 1 203 ? -5.52 -2.334 6.672 1 96.5 203 PRO A N 1
ATOM 1514 C CA . PRO A 1 203 ? -5.234 -2.322 8.109 1 96.5 203 PRO A CA 1
ATOM 1515 C C . PRO A 1 203 ? -3.811 -2.773 8.43 1 96.5 203 PRO A C 1
ATOM 1517 O O . PRO A 1 203 ? -3.352 -3.795 7.914 1 96.5 203 PRO A O 1
ATOM 1520 N N . LYS A 1 204 ? -3.178 -1.994 9.227 1 95.75 204 LYS A N 1
ATOM 1521 C CA . LYS A 1 204 ? -1.783 -2.254 9.578 1 95.75 204 LYS A CA 1
ATOM 1522 C C . LYS A 1 204 ? -1.63 -2.541 11.062 1 95.75 204 LYS A C 1
ATOM 1524 O O . LYS A 1 204 ? -2.484 -2.156 11.867 1 95.75 204 LYS A O 1
ATOM 1529 N N . ILE A 1 205 ? -0.544 -3.174 11.305 1 91.25 205 ILE A N 1
ATOM 1530 C CA . ILE A 1 205 ? -0.165 -3.439 12.688 1 91.25 205 ILE A CA 1
ATOM 1531 C C . ILE A 1 205 ? 1.333 -3.205 12.867 1 91.25 205 ILE A C 1
ATOM 1533 O O . ILE A 1 205 ? 2.127 -3.518 11.977 1 91.25 205 ILE A O 1
ATOM 1537 N N . SER A 1 206 ? 1.65 -2.562 13.914 1 87.44 206 SER A N 1
ATOM 1538 C CA . SER A 1 206 ? 3.053 -2.326 14.234 1 87.44 206 SER A CA 1
ATOM 1539 C C . SER A 1 206 ? 3.326 -2.584 15.719 1 87.44 206 SER A C 1
ATOM 1541 O O . SER A 1 206 ? 2.422 -2.488 16.547 1 87.44 206 SER A O 1
ATOM 1543 N N . GLY A 1 207 ? 4.512 -3.158 15.93 1 74.88 207 GLY A N 1
ATOM 1544 C CA . GLY A 1 207 ? 4.914 -3.365 17.312 1 74.88 207 GLY A CA 1
ATOM 1545 C C . GLY A 1 207 ? 6.078 -2.492 17.734 1 74.88 207 GLY A C 1
ATOM 1546 O O . GLY A 1 207 ? 6.758 -1.904 16.891 1 74.88 207 GLY A O 1
ATOM 1547 N N . THR A 1 208 ? 6.023 -2.121 18.984 1 66.38 208 THR A N 1
ATOM 1548 C CA . THR A 1 208 ? 7.184 -1.482 19.594 1 66.38 208 THR A CA 1
ATOM 1549 C C . THR A 1 208 ? 8.023 -2.502 20.359 1 66.38 208 THR A C 1
ATOM 1551 O O . THR A 1 208 ? 7.48 -3.332 21.094 1 66.38 208 THR A O 1
ATOM 1554 N N . GLU A 1 209 ? 9.258 -2.41 20 1 61.19 209 GLU A N 1
ATOM 1555 C CA . GLU A 1 209 ? 10.156 -3.354 20.656 1 61.19 209 GLU A CA 1
ATOM 1556 C C . GLU A 1 209 ? 9.938 -3.342 22.172 1 61.19 209 GLU A C 1
ATOM 1558 O O . GLU A 1 209 ? 9.859 -2.275 22.781 1 61.19 209 GLU A O 1
ATOM 1563 N N . GLY A 1 210 ? 9.836 -4.438 22.734 1 59.59 210 GLY A N 1
ATOM 1564 C CA . GLY A 1 210 ? 9.719 -4.59 24.172 1 59.59 210 GLY A CA 1
ATOM 1565 C C . GLY A 1 210 ? 8.289 -4.504 24.672 1 59.59 210 GLY A C 1
ATOM 1566 O O . GLY A 1 210 ? 8.008 -4.762 25.844 1 59.59 210 GLY A O 1
ATOM 1567 N N . VAL A 1 211 ? 7.434 -4.02 23.812 1 60.56 211 VAL A N 1
ATOM 1568 C CA . VAL A 1 211 ? 6.035 -3.904 24.219 1 60.56 211 VAL A CA 1
ATOM 1569 C C . VAL A 1 211 ? 5.211 -5.004 23.547 1 60.56 211 VAL A C 1
ATOM 1571 O O . VAL A 1 211 ? 5.078 -5.031 22.328 1 60.56 211 VAL A O 1
ATOM 1574 N N . VAL A 1 212 ? 4.895 -6.059 24.234 1 59.19 212 VAL A N 1
ATOM 1575 C CA . VAL A 1 212 ? 4.242 -7.223 23.641 1 59.19 212 VAL A CA 1
ATOM 1576 C C . VAL A 1 212 ? 2.725 -7.055 23.703 1 59.19 212 VAL A C 1
ATOM 1578 O O . VAL A 1 212 ? 1.99 -7.688 22.938 1 59.19 212 VAL A O 1
ATOM 1581 N N . ASP A 1 213 ? 2.266 -6.332 24.609 1 62.59 213 ASP A N 1
ATOM 1582 C CA . ASP A 1 213 ? 0.822 -6.336 24.812 1 62.59 213 ASP A CA 1
ATOM 1583 C C . ASP A 1 213 ? 0.18 -5.07 24.25 1 62.59 213 ASP A C 1
ATOM 1585 O O . ASP A 1 213 ? -1.01 -4.824 24.469 1 62.59 213 ASP A O 1
ATOM 1589 N N . ASN A 1 214 ? 1.063 -4.441 23.5 1 68.75 214 ASN A N 1
ATOM 1590 C CA . ASN A 1 214 ? 0.516 -3.174 23.031 1 68.75 214 ASN A CA 1
ATOM 1591 C C . ASN A 1 214 ? 0.896 -2.904 21.578 1 68.75 214 ASN A C 1
ATOM 1593 O O . ASN A 1 214 ? 1.72 -2.029 21.312 1 68.75 214 ASN A O 1
ATOM 1597 N N . ALA A 1 215 ? 0.235 -3.686 20.719 1 78.94 215 ALA A N 1
ATOM 1598 C CA . ALA A 1 215 ? 0.466 -3.418 19.312 1 78.94 215 ALA A CA 1
ATOM 1599 C C . ALA A 1 215 ? -0.306 -2.184 18.844 1 78.94 215 ALA A C 1
ATOM 1601 O O . ALA A 1 215 ? -1.397 -1.904 19.359 1 78.94 215 ALA A O 1
ATOM 1602 N N . SER A 1 216 ? 0.338 -1.427 18.047 1 86.38 216 SER A N 1
ATOM 1603 C CA . SER A 1 216 ? -0.338 -0.279 17.453 1 86.38 216 SER A CA 1
ATOM 1604 C C . SER A 1 216 ? -1.101 -0.68 16.203 1 86.38 216 SER A C 1
ATOM 1606 O O . SER A 1 216 ? -0.51 -1.195 15.25 1 86.38 216 SER A O 1
ATOM 1608 N N . ILE A 1 217 ? -2.416 -0.572 16.312 1 89.06 217 ILE A N 1
ATOM 1609 C CA . ILE A 1 217 ? -3.275 -0.821 15.164 1 89.06 217 ILE A CA 1
ATOM 1610 C C . ILE A 1 217 ? -3.514 0.483 14.406 1 89.06 217 ILE A C 1
ATOM 1612 O O . ILE A 1 217 ? -3.85 1.506 15.016 1 89.06 217 ILE A O 1
ATOM 1616 N N . ASP A 1 218 ? -3.242 0.393 13.188 1 92.81 218 ASP A N 1
ATOM 1617 C CA . ASP A 1 218 ? -3.41 1.536 12.297 1 92.81 218 ASP A CA 1
ATOM 1618 C C . ASP A 1 218 ? -3.889 1.09 10.914 1 92.81 218 ASP A C 1
ATOM 1620 O O . ASP A 1 218 ? -4.48 0.017 10.773 1 92.81 218 ASP A O 1
ATOM 1624 N N . GLY A 1 219 ? -3.838 1.89 9.922 1 96.19 219 GLY A N 1
ATOM 1625 C CA . GLY A 1 219 ? -4.227 1.568 8.555 1 96.19 219 GLY A CA 1
ATOM 1626 C C . GLY A 1 219 ? -4.41 2.795 7.68 1 96.19 219 GLY A C 1
ATOM 1627 O O . GLY A 1 219 ? -4.551 3.91 8.188 1 96.19 219 GLY A O 1
ATOM 1628 N N . PHE A 1 220 ? -4.348 2.539 6.445 1 98.38 220 PHE A N 1
ATOM 1629 C CA . PHE A 1 220 ? -4.512 3.648 5.516 1 98.38 220 PHE A CA 1
ATOM 1630 C C . PHE A 1 220 ? -5.465 3.277 4.387 1 98.38 220 PHE A C 1
ATOM 1632 O O . PHE A 1 220 ? -5.75 2.098 4.172 1 98.38 220 PHE A O 1
ATOM 1639 N N . VAL A 1 221 ? -6.031 4.305 3.812 1 98.69 221 VAL A N 1
ATOM 1640 C CA . VAL A 1 221 ? -6.773 4.195 2.561 1 98.69 221 VAL A CA 1
ATOM 1641 C C . VAL A 1 221 ? -5.914 4.707 1.404 1 98.69 221 VAL A C 1
ATOM 1643 O O . VAL A 1 221 ? -5.238 5.73 1.53 1 98.69 221 VAL A O 1
ATOM 1646 N N . ILE A 1 222 ? -5.859 3.99 0.358 1 98.88 222 ILE A N 1
ATOM 1647 C CA . ILE A 1 222 ? -5.293 4.445 -0.907 1 98.88 222 ILE A CA 1
ATOM 1648 C C . ILE A 1 222 ? -6.367 4.414 -1.993 1 98.88 222 ILE A C 1
ATOM 1650 O O . ILE A 1 222 ? -7.168 3.479 -2.057 1 98.88 222 ILE A O 1
ATOM 1654 N N . ALA A 1 223 ? -6.457 5.477 -2.766 1 98.88 223 ALA A N 1
ATOM 1655 C CA . ALA A 1 223 ? -7.535 5.629 -3.736 1 98.88 223 ALA A CA 1
ATOM 1656 C C . ALA A 1 223 ? -7.043 6.332 -5 1 98.88 223 ALA A C 1
ATOM 1658 O O . ALA A 1 223 ? -5.953 6.91 -5.008 1 98.88 223 ALA A O 1
ATOM 1659 N N . THR A 1 224 ? -7.805 6.18 -6.059 1 98.81 224 THR A N 1
ATOM 1660 C CA . THR A 1 224 ? -7.59 6.934 -7.289 1 98.81 224 THR A CA 1
ATOM 1661 C C . THR A 1 224 ? -8.891 7.586 -7.758 1 98.81 224 THR A C 1
ATOM 1663 O O . THR A 1 224 ? -9.977 7.207 -7.316 1 98.81 224 THR A O 1
ATOM 1666 N N . VAL A 1 225 ? -8.727 8.648 -8.516 1 98.56 225 VAL A N 1
ATOM 1667 C CA . VAL A 1 225 ? -9.844 9.281 -9.195 1 98.56 225 VAL A CA 1
ATOM 1668 C C . VAL A 1 225 ? -9.984 8.695 -10.602 1 98.56 225 VAL A C 1
ATOM 1670 O O . VAL A 1 225 ? -9.039 8.734 -11.398 1 98.56 225 VAL A O 1
ATOM 1673 N N . ASN A 1 226 ? -11.117 8.188 -10.914 1 97.25 226 ASN A N 1
ATOM 1674 C CA . ASN A 1 226 ? -11.352 7.488 -12.18 1 97.25 226 ASN A CA 1
ATOM 1675 C C . ASN A 1 226 ? -11.578 8.469 -13.328 1 97.25 226 ASN A C 1
ATOM 1677 O O . ASN A 1 226 ? -12.055 9.586 -13.109 1 97.25 226 ASN A O 1
ATOM 1681 N N . MET B 1 1 ? -4.051 7.453 32.344 1 39.28 1 MET B N 1
ATOM 1682 C CA . MET B 1 1 ? -4.191 7.172 30.922 1 39.28 1 MET B CA 1
ATOM 1683 C C . MET B 1 1 ? -5.285 6.141 30.688 1 39.28 1 MET B C 1
ATOM 1685 O O . MET B 1 1 ? -5.367 5.137 31.391 1 39.28 1 MET B O 1
ATOM 1689 N N . PRO B 1 2 ? -6.375 6.598 30.203 1 49.25 2 PRO B N 1
ATOM 1690 C CA . PRO B 1 2 ? -7.406 5.562 30.094 1 49.25 2 PRO B CA 1
ATOM 1691 C C . PRO B 1 2 ? -6.84 4.203 29.688 1 49.25 2 PRO B C 1
ATOM 1693 O O . PRO B 1 2 ? -5.781 4.137 29.047 1 49.25 2 PRO B O 1
ATOM 1696 N N . PRO B 1 3 ? -7.195 3.15 30.375 1 52.81 3 PRO B N 1
ATOM 1697 C CA . PRO B 1 3 ? -6.625 1.832 30.094 1 52.81 3 PRO B CA 1
ATOM 1698 C C . PRO B 1 3 ? -6.555 1.532 28.594 1 52.81 3 PRO B C 1
ATOM 1700 O O . PRO B 1 3 ? -7.414 1.977 27.828 1 52.81 3 PRO B O 1
ATOM 1703 N N . ALA B 1 4 ? -5.387 1.194 28.125 1 62.22 4 ALA B N 1
ATOM 1704 C CA . ALA B 1 4 ? -5.188 0.84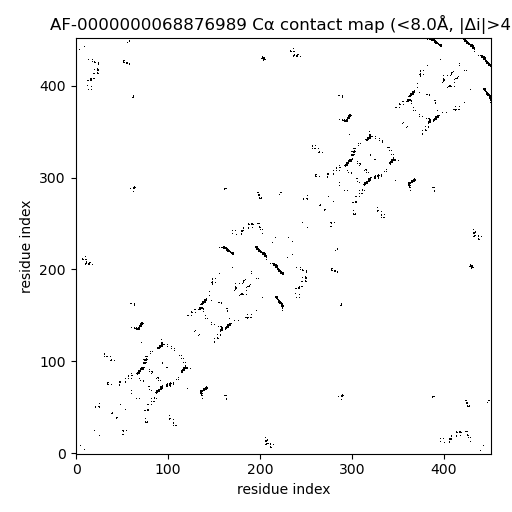8 26.719 1 62.22 4 ALA B CA 1
ATOM 1705 C C . ALA B 1 4 ? -6.234 -0.157 26.25 1 62.22 4 ALA B C 1
ATOM 1707 O O . ALA B 1 4 ? -6.605 -1.068 27 1 62.22 4 ALA B O 1
ATOM 1708 N N . THR B 1 5 ? -7.148 0.101 25.281 1 74.19 5 THR B N 1
ATOM 1709 C CA . THR B 1 5 ? -8.109 -0.825 24.703 1 74.19 5 THR B CA 1
ATOM 1710 C C . THR B 1 5 ? -7.473 -2.193 24.469 1 74.19 5 THR B C 1
ATOM 1712 O O . THR B 1 5 ? -6.402 -2.295 23.875 1 74.19 5 THR B O 1
ATOM 1715 N N . PRO B 1 6 ? -8.023 -3.195 25.188 1 76.31 6 PRO B N 1
ATOM 1716 C CA . PRO B 1 6 ? -7.477 -4.539 25 1 76.31 6 PRO B CA 1
ATOM 1717 C C . PRO B 1 6 ? -7.312 -4.895 23.516 1 76.31 6 PRO B C 1
ATOM 1719 O O . PRO B 1 6 ? -8.117 -4.473 22.688 1 76.31 6 PRO B O 1
ATOM 1722 N N . LEU B 1 7 ? -6.375 -5.602 23.234 1 75.81 7 LEU B N 1
ATOM 1723 C CA . LEU B 1 7 ? -6.043 -5.98 21.875 1 75.81 7 LEU B CA 1
ATOM 1724 C C . LEU B 1 7 ? -7.203 -6.73 21.219 1 75.81 7 LEU B C 1
ATOM 1726 O O . LEU B 1 7 ? -7.465 -6.559 20.031 1 75.81 7 LEU B O 1
ATOM 1730 N N . SER B 1 8 ? -7.887 -7.586 21.984 1 78.56 8 SER B N 1
ATOM 1731 C CA . SER B 1 8 ? -9.039 -8.312 21.469 1 78.56 8 SER B CA 1
ATOM 1732 C C . SER B 1 8 ? -10.117 -7.359 20.969 1 78.56 8 SER B C 1
ATOM 1734 O O . SER B 1 8 ? -10.766 -7.625 19.953 1 78.56 8 SER B O 1
ATOM 1736 N N . THR B 1 9 ? -10.289 -6.355 21.641 1 81.81 9 THR B N 1
ATOM 1737 C CA . THR B 1 9 ? -11.25 -5.34 21.234 1 81.81 9 THR B CA 1
ATOM 1738 C C . THR B 1 9 ? -10.797 -4.641 19.969 1 81.81 9 THR B C 1
ATOM 1740 O O . THR B 1 9 ? -11.609 -4.363 19.078 1 81.81 9 THR B O 1
ATOM 1743 N N . LYS B 1 10 ? -9.516 -4.363 19.875 1 83.25 10 LYS B N 1
ATOM 1744 C CA . LYS B 1 10 ? -8.977 -3.73 18.672 1 83.25 10 LYS B CA 1
ATOM 1745 C C . LYS B 1 10 ? -9.156 -4.625 17.453 1 83.25 10 LYS B C 1
ATOM 1747 O O . LYS B 1 10 ? -9.469 -4.137 16.359 1 83.25 10 LYS B O 1
ATOM 1752 N N . ILE B 1 11 ? -9.008 -5.863 17.688 1 84 11 ILE B N 1
ATOM 1753 C CA . ILE B 1 11 ? -9.156 -6.816 16.594 1 84 11 ILE B CA 1
ATOM 1754 C C . ILE B 1 11 ? -10.609 -6.863 16.141 1 84 11 ILE B C 1
ATOM 1756 O O . ILE B 1 11 ? -10.891 -6.934 14.938 1 84 11 ILE B O 1
ATOM 1760 N N . ALA B 1 12 ? -11.492 -6.859 17.047 1 86.44 12 ALA B N 1
ATOM 1761 C CA . ALA B 1 12 ? -12.914 -6.812 16.703 1 86.44 12 ALA B CA 1
ATOM 1762 C C . ALA B 1 12 ? -13.242 -5.57 15.883 1 86.44 12 ALA B C 1
ATOM 1764 O O . ALA B 1 12 ? -14.031 -5.637 14.938 1 86.44 12 ALA B O 1
ATOM 1765 N N . HIS B 1 13 ? -12.672 -4.488 16.234 1 89.5 13 HIS B N 1
ATOM 1766 C CA . HIS B 1 13 ? -12.867 -3.258 15.477 1 89.5 13 HIS B CA 1
ATOM 1767 C C . HIS B 1 13 ? -12.328 -3.395 14.055 1 89.5 13 HIS B C 1
ATOM 1769 O O . HIS B 1 13 ? -12.984 -2.969 13.094 1 89.5 13 HIS B O 1
ATOM 1775 N N . ILE B 1 14 ? -11.203 -3.977 13.93 1 90.62 14 ILE B N 1
ATOM 1776 C CA . ILE B 1 14 ? -10.586 -4.133 12.617 1 90.62 14 ILE B CA 1
ATOM 1777 C C . ILE B 1 14 ? -11.492 -4.969 11.719 1 90.62 14 ILE B C 1
ATOM 1779 O O . ILE B 1 14 ? -11.672 -4.645 10.539 1 90.62 14 ILE B O 1
ATOM 1783 N N . THR B 1 15 ? -12.008 -6.051 12.32 1 90 15 THR B N 1
ATOM 1784 C CA . THR B 1 15 ? -12.883 -6.93 11.555 1 90 15 THR B CA 1
ATOM 1785 C C . THR B 1 15 ? -14.109 -6.172 11.055 1 90 15 THR B C 1
ATOM 1787 O O . THR B 1 15 ? -14.492 -6.297 9.891 1 90 15 THR B O 1
ATOM 1790 N N . ALA B 1 16 ? -14.641 -5.383 11.883 1 90.88 16 ALA B N 1
ATOM 1791 C CA . ALA B 1 16 ? -15.828 -4.605 11.523 1 90.88 16 ALA B CA 1
ATOM 1792 C C . ALA B 1 16 ? -15.492 -3.531 10.492 1 90.88 16 ALA B C 1
ATOM 1794 O O . ALA B 1 16 ? -16.234 -3.324 9.531 1 90.88 16 ALA B O 1
ATOM 1795 N N . ILE B 1 17 ? -14.398 -2.877 10.68 1 94.75 17 ILE B N 1
ATOM 1796 C CA . ILE B 1 17 ? -13.977 -1.8 9.781 1 94.75 17 ILE B CA 1
ATOM 1797 C C . ILE B 1 17 ? -13.656 -2.369 8.406 1 94.75 17 ILE B C 1
ATOM 1799 O O . ILE B 1 17 ? -14.062 -1.805 7.387 1 94.75 17 ILE B O 1
ATOM 1803 N N . GLU B 1 18 ? -12.992 -3.49 8.367 1 94.56 18 GLU B N 1
ATOM 1804 C CA . GLU B 1 18 ? -12.664 -4.137 7.098 1 94.56 18 GLU B CA 1
ATOM 1805 C C . GLU B 1 18 ? -13.93 -4.574 6.359 1 94.56 18 GLU B C 1
ATOM 1807 O O . GLU B 1 18 ? -14.039 -4.383 5.145 1 94.56 18 GLU B O 1
ATOM 1812 N N . ALA B 1 19 ? -14.773 -5.199 7.117 1 93.69 19 ALA B N 1
ATOM 1813 C CA . ALA B 1 19 ? -16.031 -5.633 6.512 1 93.69 19 ALA B CA 1
ATOM 1814 C C . ALA B 1 19 ? -16.812 -4.441 5.953 1 93.69 19 ALA B C 1
ATOM 1816 O O . ALA B 1 19 ? -17.375 -4.52 4.863 1 93.69 19 ALA B O 1
ATOM 1817 N N . GLY B 1 20 ? -16.859 -3.367 6.73 1 95.31 20 GLY B N 1
ATOM 1818 C CA . GLY B 1 20 ? -17.516 -2.152 6.277 1 95.31 20 GLY B CA 1
ATOM 1819 C C . GLY B 1 20 ? -16.859 -1.546 5.051 1 95.31 20 GLY B C 1
ATOM 1820 O O . GLY B 1 20 ? -17.547 -1.104 4.125 1 95.31 20 GLY B O 1
ATOM 1821 N N . ALA B 1 21 ? -15.539 -1.488 5.027 1 97.25 21 ALA B N 1
ATOM 1822 C CA . ALA B 1 21 ? -14.812 -0.961 3.877 1 97.25 21 ALA B CA 1
ATOM 1823 C C . ALA B 1 21 ? -15.062 -1.81 2.633 1 97.25 21 ALA B C 1
ATOM 1825 O O . ALA B 1 21 ? -15.242 -1.276 1.536 1 97.25 21 ALA B O 1
ATOM 1826 N N . GLU B 1 22 ? -15.008 -3.102 2.842 1 96.56 22 GLU B N 1
ATOM 1827 C CA . GLU B 1 22 ? -15.266 -3.994 1.717 1 96.56 22 GLU B CA 1
ATOM 1828 C C . GLU B 1 22 ? -16.656 -3.742 1.121 1 96.56 22 GLU B C 1
ATOM 1830 O O . GLU B 1 22 ? -16.797 -3.635 -0.098 1 96.56 22 GLU B O 1
ATOM 1835 N N . LYS B 1 23 ? -17.609 -3.662 1.953 1 96.25 23 LYS B N 1
ATOM 1836 C CA . LYS B 1 23 ? -18.984 -3.402 1.499 1 96.25 23 LYS B CA 1
ATOM 1837 C C . LYS B 1 23 ? -19.078 -2.055 0.788 1 96.25 23 LYS B C 1
ATOM 1839 O O . LYS B 1 23 ? -19.766 -1.931 -0.224 1 96.25 23 LYS B O 1
ATOM 1844 N N . ALA B 1 24 ? -18.391 -1.089 1.253 1 97.56 24 ALA B N 1
ATOM 1845 C CA . ALA B 1 24 ? -18.5 0.277 0.75 1 97.56 24 ALA B CA 1
ATOM 1846 C C . ALA B 1 24 ? -17.688 0.461 -0.529 1 97.56 24 ALA B C 1
ATOM 1848 O O . ALA B 1 24 ? -18.109 1.183 -1.438 1 97.56 24 ALA B O 1
ATOM 1849 N N . PHE B 1 25 ? -16.484 -0.137 -0.58 1 98.12 25 PHE B N 1
ATOM 1850 C CA . PHE B 1 25 ? -15.516 0.182 -1.625 1 98.12 25 PHE B CA 1
ATOM 1851 C C . PHE B 1 25 ? -15.672 -0.765 -2.809 1 98.12 25 PHE B C 1
ATOM 1853 O O . PHE B 1 25 ? -15.312 -0.417 -3.938 1 98.12 25 PHE B O 1
ATOM 1860 N N . ILE B 1 26 ? -16.094 -1.989 -2.525 1 97.88 26 ILE B N 1
ATOM 1861 C CA . ILE B 1 26 ? -16.062 -3.027 -3.553 1 97.88 26 ILE B CA 1
ATOM 1862 C C . ILE B 1 26 ? -17.422 -3.068 -4.27 1 97.88 26 ILE B C 1
ATOM 1864 O O . ILE B 1 26 ? -18.453 -3.32 -3.646 1 97.88 26 ILE B O 1
ATOM 1868 N N . LYS B 1 27 ? -17.359 -2.771 -5.504 1 96.06 27 LYS B N 1
ATOM 1869 C CA . LYS B 1 27 ? -18.562 -2.869 -6.324 1 96.06 27 LYS B CA 1
ATOM 1870 C C . LYS B 1 27 ? -18.828 -4.312 -6.746 1 96.06 27 LYS B C 1
ATOM 1872 O O . LYS B 1 27 ? -17.891 -5.086 -6.949 1 96.06 27 LYS B O 1
ATOM 1877 N N . ALA B 1 28 ? -20.078 -4.617 -6.895 1 95.44 28 ALA B N 1
ATOM 1878 C CA . ALA B 1 28 ? -20.438 -5.938 -7.395 1 95.44 28 ALA B CA 1
ATOM 1879 C C . ALA B 1 28 ? -19.797 -6.211 -8.75 1 95.44 28 ALA B C 1
ATOM 1881 O O . ALA B 1 28 ? -19.766 -5.336 -9.625 1 95.44 28 ALA B O 1
ATOM 1882 N N . ASP B 1 29 ? -19.188 -7.344 -8.859 1 97 29 ASP B N 1
ATOM 1883 C CA . ASP B 1 29 ? -18.547 -7.797 -10.086 1 97 29 ASP B CA 1
ATOM 1884 C C . ASP B 1 29 ? -18.875 -9.258 -10.375 1 97 29 ASP B C 1
ATOM 1886 O O . ASP B 1 29 ? -18.312 -10.164 -9.766 1 97 29 ASP B O 1
ATOM 1890 N N . THR B 1 30 ? -19.734 -9.445 -11.297 1 97.19 30 THR B N 1
ATOM 1891 C CA . THR B 1 30 ? -20.234 -10.781 -11.586 1 97.19 30 THR B CA 1
ATOM 1892 C C . THR B 1 30 ? -19.109 -11.711 -12.016 1 97.19 30 THR B C 1
ATOM 1894 O O . THR B 1 30 ? -19.141 -12.906 -11.727 1 97.19 30 THR B O 1
ATOM 1897 N N . HIS B 1 31 ? -18.141 -11.164 -12.719 1 97.5 31 HIS B N 1
ATOM 1898 C CA . HIS B 1 31 ? -17 -11.977 -13.156 1 97.5 31 HIS B CA 1
ATOM 1899 C C . HIS B 1 31 ? -16.219 -12.508 -11.969 1 97.5 31 HIS B C 1
ATOM 1901 O O . HIS B 1 31 ? -15.859 -13.688 -11.93 1 97.5 31 HIS B O 1
ATOM 1907 N N . LEU B 1 32 ? -15.945 -11.664 -10.969 1 98.25 32 LEU B N 1
ATOM 1908 C CA . LEU B 1 32 ? -15.188 -12.062 -9.789 1 98.25 32 LEU B CA 1
ATOM 1909 C C . LEU B 1 32 ? -16.016 -13 -8.914 1 98.25 32 LEU B C 1
ATOM 1911 O O . LEU B 1 32 ? -15.477 -13.961 -8.359 1 98.25 32 LEU B O 1
ATOM 1915 N N . GLU B 1 33 ? -17.281 -12.734 -8.812 1 98 33 GLU B N 1
ATOM 1916 C CA . GLU B 1 33 ? -18.156 -13.602 -8.039 1 98 33 GLU B CA 1
ATOM 1917 C C . GLU B 1 33 ? -18.234 -15 -8.648 1 98 33 GLU B C 1
ATOM 1919 O O . GLU B 1 33 ? -18.172 -16 -7.934 1 98 33 GLU B O 1
ATOM 1924 N N . GLN B 1 34 ? -18.344 -15.008 -9.93 1 98.06 34 GLN B N 1
ATOM 1925 C CA . GLN B 1 34 ? -18.375 -16.281 -10.633 1 98.06 34 GLN B CA 1
ATOM 1926 C C . GLN B 1 34 ? -17.062 -17.047 -10.484 1 98.06 34 GLN B C 1
ATOM 1928 O O . GLN B 1 34 ? -17.062 -18.266 -10.367 1 98.06 34 GLN B O 1
ATOM 1933 N N . ALA B 1 35 ? -15.969 -16.328 -10.57 1 98.56 35 ALA B N 1
ATOM 1934 C CA . ALA B 1 35 ? -14.656 -16.969 -10.406 1 98.56 35 ALA B CA 1
ATOM 1935 C C . ALA B 1 35 ? -14.547 -17.641 -9.047 1 98.56 35 ALA B C 1
ATOM 1937 O O . ALA B 1 35 ? -14.031 -18.766 -8.938 1 98.56 35 ALA B O 1
ATOM 1938 N N . LEU B 1 36 ? -15.039 -16.984 -7.996 1 98.25 36 LEU B N 1
ATOM 1939 C CA . LEU B 1 36 ? -15.008 -17.547 -6.648 1 98.25 36 LEU B CA 1
ATOM 1940 C C . LEU B 1 36 ? -15.867 -18.812 -6.57 1 98.25 36 LEU B C 1
ATOM 1942 O O . LEU B 1 36 ? -15.422 -19.828 -6.043 1 98.25 36 LEU B O 1
ATOM 1946 N N . ALA B 1 37 ? -17.047 -18.703 -7.066 1 98.38 37 ALA B N 1
ATOM 1947 C CA . ALA B 1 37 ? -17.969 -19.828 -7.027 1 98.38 37 ALA B CA 1
ATOM 1948 C C . ALA B 1 37 ? -17.438 -21.016 -7.805 1 98.38 37 ALA B C 1
ATOM 1950 O O . ALA B 1 37 ? -17.5 -22.156 -7.34 1 98.38 37 ALA B O 1
ATOM 1951 N N . ASN B 1 38 ? -16.922 -20.734 -9 1 98.69 38 ASN B N 1
ATOM 1952 C CA . ASN B 1 38 ? -16.375 -21.797 -9.852 1 98.69 38 ASN B CA 1
ATOM 1953 C C . ASN B 1 38 ? -15.156 -22.453 -9.203 1 98.69 38 ASN B C 1
ATOM 1955 O O . ASN B 1 38 ? -15 -23.672 -9.273 1 98.69 38 ASN B O 1
ATOM 1959 N N . THR B 1 39 ? -14.266 -21.641 -8.594 1 98.62 39 THR B N 1
ATOM 1960 C CA . THR B 1 39 ? -13.094 -22.156 -7.891 1 98.62 39 THR B CA 1
ATOM 1961 C C . THR B 1 39 ? -13.5 -23.078 -6.754 1 98.62 39 THR B C 1
ATOM 1963 O O . THR B 1 39 ? -12.93 -24.172 -6.594 1 98.62 39 THR B O 1
ATOM 1966 N N . ALA B 1 40 ? -14.492 -22.688 -6.02 1 98.12 40 ALA B N 1
ATOM 1967 C CA . ALA B 1 40 ? -15.008 -23.484 -4.914 1 98.12 40 ALA B CA 1
ATOM 1968 C C . ALA B 1 40 ? -15.617 -24.797 -5.43 1 98.12 40 ALA B C 1
ATOM 1970 O O . ALA B 1 40 ? -15.414 -25.859 -4.836 1 98.12 40 ALA B O 1
ATOM 1971 N N . ARG B 1 41 ? -16.359 -24.703 -6.492 1 98.12 41 ARG B N 1
ATOM 1972 C CA . ARG B 1 41 ? -17.016 -25.875 -7.074 1 98.12 41 ARG B CA 1
ATOM 1973 C C . ARG B 1 41 ? -15.992 -26.922 -7.5 1 98.12 41 ARG B C 1
ATOM 1975 O O . ARG B 1 41 ? -16.266 -28.125 -7.438 1 98.12 41 ARG B O 1
ATOM 1982 N N . HIS B 1 42 ? -14.852 -26.484 -7.867 1 98.44 42 HIS B N 1
ATOM 1983 C CA . HIS B 1 42 ? -13.812 -27.406 -8.32 1 98.44 42 HIS B CA 1
ATOM 1984 C C . HIS B 1 42 ? -12.945 -27.875 -7.16 1 98.44 42 HIS B C 1
ATOM 1986 O O . HIS B 1 42 ? -11.977 -28.609 -7.363 1 98.44 42 HIS B O 1
ATOM 1992 N N . GLY B 1 43 ? -13.172 -27.391 -5.977 1 97.94 43 GLY B N 1
ATOM 1993 C CA . GLY B 1 43 ? -12.531 -27.891 -4.773 1 97.94 43 GLY B CA 1
ATOM 1994 C C . GLY B 1 43 ? -11.195 -27.234 -4.488 1 97.94 43 GLY B C 1
ATOM 1995 O O . GLY B 1 43 ? -10.375 -27.781 -3.74 1 97.94 43 GLY B O 1
ATOM 1996 N N . LEU B 1 44 ? -10.891 -26.125 -5.176 1 97.94 44 LEU B N 1
ATOM 1997 C CA . LEU B 1 44 ? -9.656 -25.406 -4.855 1 97.94 44 LEU B CA 1
ATOM 1998 C C . LEU B 1 44 ? -9.758 -24.75 -3.482 1 97.94 44 LEU B C 1
ATOM 2000 O O . LEU B 1 44 ? -10.852 -24.422 -3.023 1 97.94 44 LEU B O 1
ATOM 2004 N N . PRO B 1 45 ? -8.641 -24.625 -2.795 1 95.31 45 PRO B N 1
ATOM 2005 C CA . PRO B 1 45 ? -8.68 -23.969 -1.492 1 95.31 45 PRO B CA 1
ATOM 2006 C C . PRO B 1 45 ? -9.117 -22.5 -1.592 1 95.31 45 PRO B C 1
ATOM 2008 O O . PRO B 1 45 ? -8.812 -21.828 -2.582 1 95.31 45 PRO B O 1
ATOM 2011 N N . ALA B 1 46 ? -9.789 -22.016 -0.555 1 93.69 46 ALA B N 1
ATOM 2012 C CA . ALA B 1 46 ? -10.258 -20.625 -0.506 1 93.69 46 ALA B CA 1
ATOM 2013 C C . ALA B 1 46 ? -9.172 -19.703 0.039 1 93.69 46 ALA B C 1
ATOM 2015 O O . ALA B 1 46 ? -9.359 -19.047 1.066 1 93.69 46 ALA B O 1
ATOM 2016 N N . ILE B 1 47 ? -8.016 -19.594 -0.684 1 93.5 47 ILE B N 1
ATOM 2017 C CA . ILE B 1 47 ? -6.871 -18.859 -0.163 1 93.5 47 ILE B CA 1
ATOM 2018 C C . ILE B 1 47 ? -6.539 -17.703 -1.102 1 93.5 47 ILE B C 1
ATOM 2020 O O . ILE B 1 47 ? -5.418 -17.172 -1.081 1 93.5 47 ILE B O 1
ATOM 2024 N N . GLN B 1 48 ? -7.52 -17.375 -2.023 1 95 48 GLN B N 1
ATOM 2025 C CA . GLN B 1 48 ? -7.312 -16.219 -2.875 1 95 48 GLN B CA 1
ATOM 2026 C C . GLN B 1 48 ? -7.254 -14.93 -2.051 1 95 48 GLN B C 1
ATOM 2028 O O . GLN B 1 48 ? -7.719 -14.898 -0.909 1 95 48 GLN B O 1
ATOM 2033 N N . VAL B 1 49 ? -6.652 -13.906 -2.602 1 96.12 49 VAL B N 1
ATOM 2034 C CA . VAL B 1 49 ? -6.621 -12.602 -1.943 1 96.12 49 VAL B CA 1
ATOM 2035 C C . VAL B 1 49 ? -8.047 -12.133 -1.669 1 96.12 49 VAL B C 1
ATOM 2037 O O . VAL B 1 49 ? -8.984 -12.531 -2.359 1 96.12 49 VAL B O 1
ATOM 2040 N N . SER B 1 50 ? -8.18 -11.312 -0.66 1 95.06 50 SER B N 1
ATOM 2041 C CA . SER B 1 50 ? -9.469 -10.688 -0.372 1 95.06 50 SER B CA 1
ATOM 2042 C C . SER B 1 50 ? -9.859 -9.688 -1.455 1 95.06 50 SER B C 1
ATOM 2044 O O . SER B 1 50 ? -9.016 -9.289 -2.266 1 95.06 50 SER B O 1
ATOM 2046 N N . ALA B 1 51 ? -11.125 -9.305 -1.474 1 97.25 51 ALA B N 1
ATOM 2047 C CA . ALA B 1 51 ? -11.602 -8.312 -2.434 1 97.25 51 ALA B CA 1
ATOM 2048 C C . ALA B 1 51 ? -10.844 -6.996 -2.279 1 97.25 51 ALA B C 1
ATOM 2050 O O . ALA B 1 51 ? -10.477 -6.363 -3.273 1 97.25 51 ALA B O 1
ATOM 2051 N N . LEU B 1 52 ? -10.594 -6.578 -1.066 1 97.62 52 LEU B N 1
ATOM 2052 C CA . LEU B 1 52 ? -9.852 -5.348 -0.811 1 97.62 52 LEU B CA 1
ATOM 2053 C C . LEU B 1 52 ? -8.422 -5.461 -1.322 1 97.62 52 LEU B C 1
ATOM 2055 O O . LEU B 1 52 ? -7.887 -4.508 -1.896 1 97.62 52 LEU B O 1
ATOM 2059 N N . GLN B 1 53 ? -7.836 -6.59 -1.104 1 97.56 53 GLN B N 1
ATOM 2060 C CA . GLN B 1 53 ? -6.469 -6.773 -1.584 1 97.56 53 GLN B CA 1
ATOM 2061 C C . GLN B 1 53 ? -6.426 -6.84 -3.107 1 97.56 53 GLN B C 1
ATOM 2063 O O . GLN B 1 53 ? -5.473 -6.363 -3.729 1 97.56 53 GLN B O 1
ATOM 2068 N N . GLY B 1 54 ? -7.418 -7.566 -3.721 1 98.5 54 GLY B N 1
ATOM 2069 C CA . GLY B 1 54 ? -7.52 -7.527 -5.172 1 98.5 54 GLY B CA 1
ATOM 2070 C C . GLY B 1 54 ? -7.594 -6.113 -5.723 1 98.5 54 GLY B C 1
ATOM 2071 O O . GLY B 1 54 ? -6.945 -5.797 -6.719 1 98.5 54 GLY B O 1
ATOM 2072 N N . GLN B 1 55 ? -8.383 -5.328 -5.086 1 98.69 55 GLN B N 1
ATOM 2073 C CA . GLN B 1 55 ? -8.508 -3.943 -5.52 1 98.69 55 GLN B CA 1
ATOM 2074 C C . GLN B 1 55 ? -7.215 -3.17 -5.281 1 98.69 55 GLN B C 1
ATOM 2076 O O . GLN B 1 55 ? -6.867 -2.279 -6.059 1 98.69 55 GLN B O 1
ATOM 2081 N N . LEU B 1 56 ? -6.488 -3.469 -4.191 1 98.88 56 LEU B N 1
ATOM 2082 C CA . LEU B 1 56 ? -5.168 -2.887 -3.963 1 98.88 56 LEU B CA 1
ATOM 2083 C C . LEU B 1 56 ? -4.23 -3.193 -5.125 1 98.88 56 LEU B C 1
ATOM 2085 O O . LEU B 1 56 ? -3.533 -2.303 -5.617 1 98.88 56 LEU B O 1
ATOM 2089 N N . LEU B 1 57 ? -4.219 -4.418 -5.543 1 98.88 57 LEU B N 1
ATOM 2090 C CA . LEU B 1 57 ? -3.383 -4.82 -6.668 1 98.88 57 LEU B CA 1
ATOM 2091 C C . LEU B 1 57 ? -3.748 -4.039 -7.926 1 98.88 57 LEU B C 1
ATOM 2093 O O . LEU B 1 57 ? -2.869 -3.549 -8.633 1 98.88 57 LEU B O 1
ATOM 2097 N N . GLY B 1 58 ? -5.035 -3.934 -8.18 1 98.81 58 GLY B N 1
ATOM 2098 C CA . GLY B 1 58 ? -5.488 -3.146 -9.32 1 98.81 58 GLY B CA 1
ATOM 2099 C C . GLY B 1 58 ? -5.051 -1.696 -9.258 1 98.81 58 GLY B C 1
ATOM 2100 O O . GLY B 1 58 ? -4.648 -1.118 -10.266 1 98.81 58 GLY B O 1
ATOM 2101 N N . LEU B 1 59 ? -5.117 -1.106 -8.094 1 98.88 59 LEU B N 1
ATOM 2102 C CA . LEU B 1 59 ? -4.688 0.277 -7.91 1 98.88 59 LEU B CA 1
ATOM 2103 C C . LEU B 1 59 ? -3.199 0.427 -8.195 1 98.88 59 LEU B C 1
ATOM 2105 O O . LEU B 1 59 ? -2.783 1.366 -8.875 1 98.88 59 LEU B O 1
ATOM 2109 N N . GLN B 1 60 ? -2.396 -0.498 -7.684 1 98.88 60 GLN B N 1
ATOM 2110 C CA . GLN B 1 60 ? -0.96 -0.429 -7.93 1 98.88 60 GLN B CA 1
ATOM 2111 C C . GLN B 1 60 ? -0.649 -0.543 -9.414 1 98.88 60 GLN B C 1
ATOM 2113 O O . GLN B 1 60 ? 0.202 0.182 -9.938 1 98.88 60 GLN B O 1
ATOM 2118 N N . ALA B 1 61 ? -1.354 -1.47 -10.07 1 98.88 61 ALA B N 1
ATOM 2119 C CA . ALA B 1 61 ? -1.177 -1.619 -11.508 1 98.88 61 ALA B CA 1
ATOM 2120 C C . ALA B 1 61 ? -1.536 -0.33 -12.242 1 98.88 61 ALA B C 1
ATOM 2122 O O . ALA B 1 61 ? -0.833 0.083 -13.172 1 98.88 61 ALA B O 1
ATOM 2123 N N . ARG B 1 62 ? -2.613 0.326 -11.836 1 98.69 62 ARG B N 1
ATOM 2124 C CA . ARG B 1 62 ? -3.035 1.586 -12.438 1 98.69 62 ARG B CA 1
ATOM 2125 C C . ARG B 1 62 ? -2 2.68 -12.203 1 98.69 62 ARG B C 1
ATOM 2127 O O . ARG B 1 62 ? -1.682 3.447 -13.117 1 98.69 62 ARG B O 1
ATOM 2134 N N . PHE B 1 63 ? -1.486 2.713 -11.039 1 98.81 63 PHE B N 1
ATOM 2135 C CA . PHE B 1 63 ? -0.555 3.773 -10.68 1 98.81 63 PHE B CA 1
ATOM 2136 C C . PHE B 1 63 ? 0.708 3.699 -11.523 1 98.81 63 PHE B C 1
ATOM 2138 O O . PHE B 1 63 ? 1.215 4.723 -11.984 1 98.81 63 PHE B O 1
ATOM 2145 N N . VAL B 1 64 ? 1.173 2.486 -11.805 1 98.56 64 VAL B N 1
ATOM 2146 C CA . VAL B 1 64 ? 2.398 2.371 -12.586 1 98.56 64 VAL B CA 1
ATOM 2147 C C . VAL B 1 64 ? 2.059 2.336 -14.078 1 98.56 64 VAL B C 1
ATOM 2149 O O . VAL B 1 64 ? 2.943 2.148 -14.914 1 98.56 64 VAL B O 1
ATOM 2152 N N . ASN B 1 65 ? 0.747 2.51 -14.422 1 98.31 65 ASN B N 1
ATOM 2153 C CA . ASN B 1 65 ? 0.282 2.408 -15.805 1 98.31 65 ASN B CA 1
ATOM 2154 C C . ASN B 1 65 ? 0.738 1.106 -16.453 1 98.31 65 ASN B C 1
ATOM 2156 O O . ASN B 1 65 ? 1.359 1.124 -17.516 1 98.31 65 ASN B O 1
ATOM 2160 N N . ALA B 1 66 ? 0.392 -0.006 -15.766 1 98.75 66 ALA B N 1
ATOM 2161 C CA . ALA B 1 66 ? 0.877 -1.312 -16.203 1 98.75 66 ALA B CA 1
ATOM 2162 C C . ALA B 1 66 ? 0.182 -1.747 -17.5 1 98.75 66 ALA B C 1
ATOM 2164 O O . ALA B 1 66 ? -1.047 -1.827 -17.547 1 98.75 66 ALA B O 1
ATOM 2165 N N . GLN B 1 67 ? 1.005 -1.966 -18.484 1 98.69 67 GLN B N 1
ATOM 2166 C CA . GLN B 1 67 ? 0.51 -2.605 -19.688 1 98.69 67 GLN B CA 1
ATOM 2167 C C . GLN B 1 67 ? 0.708 -4.117 -19.641 1 98.69 67 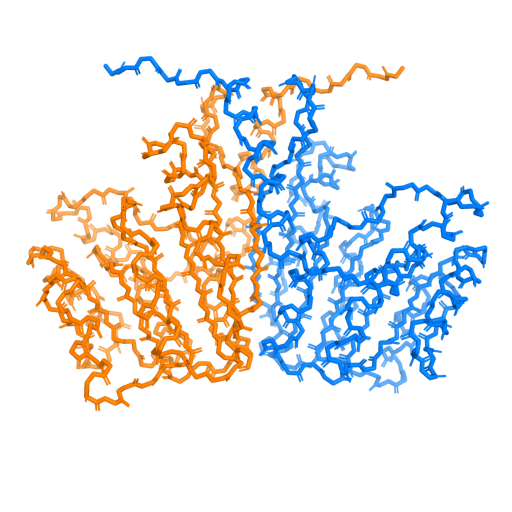GLN B C 1
ATOM 2169 O O . GLN B 1 67 ? -0.062 -4.871 -20.234 1 98.69 67 GLN B O 1
ATOM 2174 N N . THR B 1 68 ? 1.729 -4.512 -18.984 1 98.81 68 THR B N 1
ATOM 2175 C CA . THR B 1 68 ? 2.045 -5.922 -18.812 1 98.81 68 THR B CA 1
ATOM 2176 C C . THR B 1 68 ? 2.307 -6.242 -17.344 1 98.81 68 THR B C 1
ATOM 2178 O O . THR B 1 68 ? 2.965 -5.469 -16.641 1 98.81 68 THR B O 1
ATOM 2181 N N . VAL B 1 69 ? 1.712 -7.367 -16.875 1 98.88 69 VAL B N 1
ATOM 2182 C CA . VAL B 1 69 ? 1.885 -7.832 -15.5 1 98.88 69 VAL B CA 1
ATOM 2183 C C . VAL B 1 69 ? 2.291 -9.305 -15.5 1 98.88 69 VAL B C 1
ATOM 2185 O O . VAL B 1 69 ? 1.758 -10.102 -16.281 1 98.88 69 VAL B O 1
ATOM 2188 N N . LEU B 1 70 ? 3.275 -9.617 -14.695 1 98.94 70 LEU B N 1
ATOM 2189 C CA . LEU B 1 70 ? 3.623 -11.008 -14.406 1 98.94 70 LEU B CA 1
ATOM 2190 C C . LEU B 1 70 ? 3.111 -11.414 -13.031 1 98.94 70 LEU B C 1
ATOM 2192 O O . LEU B 1 70 ? 3.332 -10.711 -12.047 1 98.94 70 LEU B O 1
ATOM 2196 N N . GLU B 1 71 ? 2.367 -12.484 -13.008 1 98.88 71 GLU B N 1
ATOM 2197 C CA . GLU B 1 71 ? 1.86 -13.039 -11.758 1 98.88 71 GLU B CA 1
ATOM 2198 C C . GLU B 1 71 ? 2.439 -14.43 -11.5 1 98.88 71 GLU B C 1
ATOM 2200 O O . GLU B 1 71 ? 2.422 -15.289 -12.383 1 98.88 71 GLU B O 1
ATOM 2205 N N . VAL B 1 72 ? 3.027 -14.586 -10.336 1 98.81 72 VAL B N 1
ATOM 2206 C CA . VAL B 1 72 ? 3.486 -15.891 -9.891 1 98.81 72 VAL B CA 1
ATOM 2207 C C . VAL B 1 72 ? 2.51 -16.453 -8.859 1 98.81 72 VAL B C 1
ATOM 2209 O O . VAL B 1 72 ? 2.416 -15.953 -7.738 1 98.81 72 VAL B O 1
ATOM 2212 N N . GLY B 1 73 ? 1.782 -17.516 -9.227 1 98.19 73 GLY B N 1
ATOM 2213 C CA . GLY B 1 73 ? 0.724 -18.094 -8.406 1 98.19 73 GLY B CA 1
ATOM 2214 C C . GLY B 1 73 ? -0.655 -17.578 -8.773 1 98.19 73 GLY B C 1
ATOM 2215 O O . GLY B 1 73 ? -1.062 -16.5 -8.312 1 98.19 73 GLY B O 1
ATOM 2216 N N . ALA B 1 74 ? -1.401 -18.453 -9.43 1 97.81 74 ALA B N 1
ATOM 2217 C CA . ALA B 1 74 ? -2.686 -18 -9.953 1 97.81 74 ALA B CA 1
ATOM 2218 C C . ALA B 1 74 ? -3.842 -18.531 -9.109 1 97.81 74 ALA B C 1
ATOM 2220 O O . ALA B 1 74 ? -4.859 -17.859 -8.945 1 97.81 74 ALA B O 1
ATOM 2221 N N . LEU B 1 75 ? -3.641 -19.781 -8.609 1 97.88 75 LEU B N 1
ATOM 2222 C CA . LEU B 1 75 ? -4.77 -20.484 -8.016 1 97.88 75 LEU B CA 1
ATOM 2223 C C . LEU B 1 75 ? -5.957 -20.516 -8.969 1 97.88 75 LEU B C 1
ATOM 2225 O O . LEU B 1 75 ? -5.848 -21.016 -10.094 1 97.88 75 LEU B O 1
ATOM 2229 N N . GLY B 1 76 ? -7.07 -19.969 -8.602 1 98.25 76 GLY B N 1
ATOM 2230 C CA . GLY B 1 76 ? -8.25 -19.953 -9.453 1 98.25 76 GLY B CA 1
ATOM 2231 C C . GLY B 1 76 ? -8.344 -18.719 -10.32 1 98.25 76 GLY B C 1
ATOM 2232 O O . GLY B 1 76 ? -9.32 -18.516 -11.039 1 98.25 76 GLY B O 1
ATOM 2233 N N . GLY B 1 77 ? -7.418 -17.859 -10.297 1 98.69 77 GLY B N 1
ATOM 2234 C CA . GLY B 1 77 ? -7.309 -16.75 -11.227 1 98.69 77 GLY B CA 1
ATOM 2235 C C . GLY B 1 77 ? -7.973 -15.484 -10.727 1 98.69 77 GLY B C 1
ATOM 2236 O O . GLY B 1 77 ? -8.156 -14.523 -11.484 1 98.69 77 GLY B O 1
ATOM 2237 N N . TYR B 1 78 ? -8.344 -15.414 -9.445 1 98.69 78 TYR B N 1
ATOM 2238 C CA . TYR B 1 78 ? -9.055 -14.258 -8.906 1 98.69 78 TYR B CA 1
ATOM 2239 C C . TYR B 1 78 ? -8.219 -12.992 -9.039 1 98.69 78 TYR B C 1
ATOM 2241 O O . TYR B 1 78 ? -8.672 -11.992 -9.609 1 98.69 78 TYR B O 1
ATOM 2249 N N . SER B 1 79 ? -7.004 -13.023 -8.555 1 98.69 79 SER B N 1
ATOM 2250 C CA . SER B 1 79 ? -6.141 -11.852 -8.656 1 98.69 79 SER B CA 1
ATOM 2251 C C . SER B 1 79 ? -5.781 -11.562 -10.109 1 98.69 79 SER B C 1
ATOM 2253 O O . SER B 1 79 ? -5.617 -10.398 -10.492 1 98.69 79 SER B O 1
ATOM 2255 N N . THR B 1 80 ? -5.648 -12.602 -10.891 1 98.75 80 THR B N 1
ATOM 2256 C CA . THR B 1 80 ? -5.391 -12.414 -12.312 1 98.75 80 THR B CA 1
ATOM 2257 C C . THR B 1 80 ? -6.477 -11.555 -12.953 1 98.75 80 THR B C 1
ATOM 2259 O O . THR B 1 80 ? -6.18 -10.648 -13.727 1 98.75 80 THR B O 1
ATOM 2262 N N . ILE B 1 81 ? -7.719 -11.867 -12.648 1 98.69 81 ILE B N 1
ATOM 2263 C CA . ILE B 1 81 ? -8.852 -11.125 -13.188 1 98.69 81 ILE B CA 1
ATOM 2264 C C . ILE B 1 81 ? -8.805 -9.68 -12.695 1 98.69 81 ILE B C 1
ATOM 2266 O O . ILE B 1 81 ? -9.023 -8.742 -13.469 1 98.69 81 ILE B O 1
ATOM 2270 N N . CYS B 1 82 ? -8.516 -9.453 -11.383 1 98.62 82 CYS B N 1
ATOM 2271 C CA . CYS B 1 82 ? -8.398 -8.109 -10.828 1 98.62 82 CYS B CA 1
ATOM 2272 C C . CYS B 1 82 ? -7.387 -7.285 -11.609 1 98.62 82 CYS B C 1
ATOM 2274 O O . CYS B 1 82 ? -7.652 -6.129 -11.953 1 98.62 82 CYS B O 1
ATOM 2276 N N . LEU B 1 83 ? -6.266 -7.875 -11.93 1 98.69 83 LEU B N 1
ATOM 2277 C CA . LEU B 1 83 ? -5.188 -7.191 -12.641 1 98.69 83 LEU B CA 1
ATOM 2278 C C . LEU B 1 83 ? -5.562 -6.969 -14.102 1 98.69 83 LEU B C 1
ATOM 2280 O O . LEU B 1 83 ? -5.328 -5.887 -14.648 1 98.69 83 LEU B O 1
ATOM 2284 N N . ALA B 1 84 ? -6.184 -7.93 -14.695 1 98.38 84 ALA B N 1
ATOM 2285 C CA . ALA B 1 84 ? -6.562 -7.828 -16.094 1 98.38 84 ALA B CA 1
ATOM 2286 C C . ALA B 1 84 ? -7.617 -6.746 -16.312 1 98.38 84 ALA B C 1
ATOM 2288 O O . ALA B 1 84 ? -7.637 -6.082 -17.344 1 98.38 84 ALA B O 1
ATOM 2289 N N . LYS B 1 85 ? -8.438 -6.539 -15.383 1 97.12 85 LYS B N 1
ATOM 2290 C CA . LYS B 1 85 ? -9.531 -5.574 -15.484 1 97.12 85 LYS B CA 1
ATOM 2291 C C . LYS B 1 85 ? -9 -4.145 -15.531 1 97.12 85 LYS B C 1
ATOM 2293 O O . LYS B 1 85 ? -9.727 -3.217 -15.891 1 97.12 85 LYS B O 1
ATOM 2298 N N . THR B 1 86 ? -7.75 -3.945 -15.164 1 97.5 86 THR B N 1
ATOM 2299 C CA . THR B 1 86 ? -7.148 -2.623 -15.281 1 97.5 86 THR B CA 1
ATOM 2300 C C . THR B 1 86 ? -6.785 -2.326 -16.734 1 97.5 86 THR B C 1
ATOM 2302 O O . THR B 1 86 ? -6.383 -1.209 -17.062 1 97.5 86 THR B O 1
ATOM 2305 N N . GLY B 1 87 ? -6.863 -3.344 -17.594 1 96.81 87 GLY B N 1
ATOM 2306 C CA . GLY B 1 87 ? -6.469 -3.221 -18.984 1 96.81 87 GLY B CA 1
ATOM 2307 C C . GLY B 1 87 ? -5.113 -3.836 -19.281 1 96.81 87 GLY B C 1
ATOM 2308 O O . GLY B 1 87 ? -4.691 -3.9 -20.438 1 96.81 87 GLY B O 1
ATOM 2309 N N . ALA B 1 88 ? -4.453 -4.352 -18.25 1 97.94 88 ALA B N 1
ATOM 2310 C CA . ALA B 1 88 ? -3.127 -4.938 -18.438 1 97.94 88 ALA B CA 1
ATOM 2311 C C . ALA B 1 88 ? -3.219 -6.344 -19.016 1 97.94 88 ALA B C 1
ATOM 2313 O O . ALA B 1 88 ? -4.164 -7.082 -18.734 1 97.94 88 ALA B O 1
ATOM 2314 N N . ARG B 1 89 ? -2.273 -6.719 -19.859 1 98.19 89 ARG B N 1
ATOM 2315 C CA . ARG B 1 89 ? -2.062 -8.117 -20.219 1 98.19 89 ARG B CA 1
ATOM 2316 C C . ARG B 1 89 ? -1.313 -8.867 -19.125 1 98.19 89 ARG B C 1
ATOM 2318 O O . ARG B 1 89 ? -0.195 -8.492 -18.766 1 98.19 89 ARG B O 1
ATOM 2325 N N . VAL B 1 90 ? -1.909 -9.898 -18.641 1 98.75 90 VAL B N 1
ATOM 2326 C CA . VAL B 1 90 ? -1.335 -10.609 -17.5 1 98.75 90 VAL B CA 1
ATOM 2327 C C . VAL B 1 90 ? -0.773 -11.953 -17.969 1 98.75 90 VAL B C 1
ATOM 2329 O O . VAL B 1 90 ? -1.479 -12.742 -18.594 1 98.75 90 VAL B O 1
ATOM 2332 N N . THR B 1 91 ? 0.509 -12.141 -17.75 1 98.81 91 THR B N 1
ATOM 2333 C CA . THR B 1 91 ? 1.132 -13.461 -17.797 1 98.81 91 THR B CA 1
ATOM 2334 C C . THR B 1 91 ? 1.159 -14.094 -16.406 1 98.81 91 THR B C 1
ATOM 2336 O O . THR B 1 91 ? 1.757 -13.539 -15.484 1 98.81 91 THR B O 1
ATOM 2339 N N . SER B 1 92 ? 0.469 -15.219 -16.281 1 98.75 92 SER B N 1
ATOM 2340 C CA . SER B 1 92 ? 0.364 -15.836 -14.969 1 98.75 92 SER B CA 1
ATOM 2341 C C . SER B 1 92 ? 0.974 -17.234 -14.961 1 98.75 92 SER B C 1
ATOM 2343 O O . SER B 1 92 ? 0.759 -18.016 -15.891 1 98.75 92 SER B O 1
ATOM 2345 N N . ILE B 1 93 ? 1.763 -17.516 -13.945 1 98.81 93 ILE B N 1
ATOM 2346 C CA . ILE B 1 93 ? 2.414 -18.812 -13.781 1 98.81 93 ILE B CA 1
ATOM 2347 C C . ILE B 1 93 ? 1.691 -19.625 -12.711 1 98.81 93 ILE B C 1
ATOM 2349 O O . ILE B 1 93 ? 1.451 -19.125 -11.609 1 98.81 93 ILE B O 1
ATOM 2353 N N . GLU B 1 94 ? 1.312 -20.781 -13.008 1 98.5 94 GLU B N 1
ATOM 2354 C CA . GLU B 1 94 ? 0.653 -21.703 -12.078 1 98.5 94 GLU B CA 1
ATOM 2355 C C . GLU B 1 94 ? 1.224 -23.109 -12.203 1 98.5 94 GLU B C 1
ATOM 2357 O O . GLU B 1 94 ? 1.35 -23.641 -13.305 1 98.5 94 GLU B O 1
ATOM 2362 N N . ILE B 1 95 ? 1.562 -23.703 -11.055 1 98 95 ILE B N 1
ATOM 2363 C CA . ILE B 1 95 ? 2.268 -24.969 -11.055 1 98 95 ILE B CA 1
ATOM 2364 C C . ILE B 1 95 ? 1.259 -26.125 -11.109 1 98 95 ILE B C 1
ATOM 2366 O O . ILE B 1 95 ? 1.555 -27.188 -11.641 1 98 95 ILE B O 1
ATOM 2370 N N . ASP B 1 96 ? 0.124 -25.984 -10.555 1 98.19 96 ASP B N 1
ATOM 2371 C CA . ASP B 1 96 ? -0.89 -27.031 -10.461 1 98.19 96 ASP B CA 1
ATOM 2372 C C . ASP B 1 96 ? -1.803 -27.016 -11.688 1 98.19 96 ASP B C 1
ATOM 2374 O O . ASP B 1 96 ? -2.479 -26.031 -11.953 1 98.19 96 ASP B O 1
ATOM 2378 N N . ALA B 1 97 ? -1.881 -28.062 -12.383 1 98.44 97 ALA B N 1
ATOM 2379 C CA . ALA B 1 97 ? -2.643 -28.156 -13.625 1 98.44 97 ALA B CA 1
ATOM 2380 C C . ALA B 1 97 ? -4.129 -27.922 -13.383 1 98.44 97 ALA B C 1
ATOM 2382 O O . ALA B 1 97 ? -4.809 -27.297 -14.195 1 98.44 97 ALA B O 1
ATOM 2383 N N . LYS B 1 98 ? -4.551 -28.5 -12.336 1 98.5 98 LYS B N 1
ATOM 2384 C CA . LYS B 1 98 ? -5.961 -28.281 -12.008 1 98.5 98 LYS B CA 1
ATOM 2385 C C . LYS B 1 98 ? -6.254 -26.812 -11.742 1 98.5 98 LYS B C 1
ATOM 2387 O O . LYS B 1 98 ? -7.238 -26.266 -12.25 1 98.5 98 LYS B O 1
ATOM 2392 N N . HIS B 1 99 ? -5.422 -26.125 -10.875 1 98.56 99 HIS B N 1
ATOM 2393 C CA . HIS B 1 99 ? -5.57 -24.703 -10.617 1 98.56 99 HIS B CA 1
ATOM 2394 C C . HIS B 1 99 ? -5.539 -23.906 -11.914 1 98.56 99 HIS B C 1
ATOM 2396 O O . HIS B 1 99 ? -6.395 -23.047 -12.141 1 98.56 99 HIS B O 1
ATOM 2402 N N . ARG B 1 100 ? -4.582 -24.203 -12.773 1 98.31 100 ARG B N 1
ATOM 2403 C CA . ARG B 1 100 ? -4.418 -23.5 -14.047 1 98.31 100 ARG B CA 1
ATOM 2404 C C . ARG B 1 100 ? -5.676 -23.625 -14.898 1 98.31 100 ARG B C 1
ATOM 2406 O O . ARG B 1 100 ? -6.148 -22.641 -15.461 1 98.31 100 ARG B O 1
ATOM 2413 N N . ASP B 1 101 ? -6.23 -24.797 -15 1 98.19 101 ASP B N 1
ATOM 2414 C CA . ASP B 1 101 ? -7.41 -25.031 -15.828 1 98.19 101 ASP B CA 1
ATOM 2415 C C . ASP B 1 101 ? -8.617 -24.25 -15.312 1 98.19 101 ASP B C 1
ATOM 2417 O O . ASP B 1 101 ? -9.359 -23.656 -16.094 1 98.19 101 ASP B O 1
ATOM 2421 N N . VAL B 1 102 ? -8.75 -24.297 -14.008 1 98.62 102 VAL B N 1
ATOM 2422 C CA . VAL B 1 102 ? -9.844 -23.547 -13.391 1 98.62 102 VAL B CA 1
ATOM 2423 C C . VAL B 1 102 ? -9.641 -22.047 -13.617 1 98.62 102 VAL B C 1
ATOM 2425 O O . VAL B 1 102 ? -10.594 -21.328 -13.938 1 98.62 102 VAL B O 1
ATOM 2428 N N . ALA B 1 103 ? -8.406 -21.578 -13.477 1 98.75 103 ALA B N 1
ATOM 2429 C CA . ALA B 1 103 ? -8.094 -20.172 -13.711 1 98.75 103 ALA B CA 1
ATOM 2430 C C . ALA B 1 103 ? -8.422 -19.766 -15.148 1 98.75 103 ALA B C 1
ATOM 2432 O O . ALA B 1 103 ? -9 -18.703 -15.383 1 98.75 103 ALA B O 1
ATOM 2433 N N . LEU B 1 104 ? -8.086 -20.594 -16.094 1 98.31 104 LEU B N 1
ATOM 2434 C CA . LEU B 1 104 ? -8.352 -20.312 -17.484 1 98.31 104 LEU B CA 1
ATOM 2435 C C . LEU B 1 104 ? -9.852 -20.203 -17.75 1 98.31 104 LEU B C 1
ATOM 2437 O O . LEU B 1 104 ? -10.297 -19.312 -18.484 1 98.31 104 LEU B O 1
ATOM 2441 N N . GLU B 1 105 ? -10.578 -21.109 -17.188 1 97.88 105 GLU B N 1
ATOM 2442 C CA . GLU B 1 105 ? -12.039 -21.031 -17.297 1 97.88 105 GLU B CA 1
ATOM 2443 C C . GLU B 1 105 ? -12.57 -19.719 -16.75 1 97.88 105 GLU B C 1
ATOM 2445 O O . GLU B 1 105 ? -13.398 -19.062 -17.375 1 97.88 105 GLU B O 1
ATOM 2450 N N . ASN B 1 106 ? -12.094 -19.344 -15.57 1 98.69 106 ASN B N 1
ATOM 2451 C CA . ASN B 1 106 ? -12.555 -18.125 -14.922 1 98.69 106 ASN B CA 1
ATOM 2452 C C . ASN B 1 106 ? -12.164 -16.891 -15.719 1 98.69 106 ASN B C 1
ATOM 2454 O O . ASN B 1 106 ? -12.945 -15.945 -15.836 1 98.69 106 ASN B O 1
ATOM 2458 N N . LEU B 1 107 ? -10.977 -16.906 -16.266 1 98.5 107 LEU B N 1
ATOM 2459 C CA . LEU B 1 107 ? -10.5 -15.773 -17.047 1 98.5 107 LEU B CA 1
ATOM 2460 C C . LEU B 1 107 ? -11.328 -15.609 -18.328 1 98.5 107 LEU B C 1
ATOM 2462 O O . LEU B 1 107 ? -11.711 -14.5 -18.672 1 98.5 107 LEU B O 1
ATOM 2466 N N . ARG B 1 108 ? -11.625 -16.688 -18.938 1 97.56 108 ARG B N 1
ATOM 2467 C CA . ARG B 1 108 ? -12.445 -16.641 -20.141 1 97.56 108 ARG B CA 1
ATOM 2468 C C . ARG B 1 108 ? -13.852 -16.125 -19.828 1 97.56 108 ARG B C 1
ATOM 2470 O O . ARG B 1 108 ? -14.383 -15.289 -20.547 1 97.56 108 ARG B O 1
ATOM 2477 N N . ALA B 1 109 ? -14.344 -16.609 -18.781 1 97.5 109 ALA B N 1
ATOM 2478 C CA . ALA B 1 109 ? -15.672 -16.188 -18.359 1 97.5 109 ALA B CA 1
ATOM 2479 C C . ALA B 1 109 ? -15.688 -14.695 -18.031 1 97.5 109 ALA B C 1
ATOM 2481 O O . ALA B 1 109 ? -16.703 -14.016 -18.219 1 97.5 109 ALA B O 1
ATOM 2482 N N . ALA B 1 110 ? -14.547 -14.18 -17.594 1 97.69 110 ALA B N 1
ATOM 2483 C CA . ALA B 1 110 ? -14.43 -12.773 -17.203 1 97.69 110 ALA B CA 1
ATOM 2484 C C . ALA B 1 110 ? -14.156 -11.891 -18.406 1 97.69 110 ALA B C 1
ATOM 2486 O O . ALA B 1 110 ? -14.031 -10.672 -18.281 1 97.69 110 ALA B O 1
ATOM 2487 N N . GLY B 1 111 ? -13.977 -12.492 -19.531 1 96.06 111 GLY B N 1
ATOM 2488 C CA . GLY B 1 111 ? -13.828 -11.734 -20.766 1 96.06 111 GLY B CA 1
ATOM 2489 C C . GLY B 1 111 ? -12.375 -11.445 -21.109 1 96.06 111 GLY B C 1
ATOM 2490 O O . GLY B 1 111 ? -12.094 -10.586 -21.938 1 96.06 111 GLY B O 1
ATOM 2491 N N . VAL B 1 112 ? -11.461 -12 -20.391 1 93.88 112 VAL B N 1
ATOM 2492 C CA . VAL B 1 112 ? -10.055 -11.852 -20.75 1 93.88 112 VAL B CA 1
ATOM 2493 C C . VAL B 1 112 ? -9.758 -12.625 -22.031 1 93.88 112 VAL B C 1
ATOM 2495 O O . VAL B 1 112 ? -9.82 -13.859 -22.047 1 93.88 112 VAL B O 1
ATOM 2498 N N . ALA B 1 113 ? -9.414 -11.781 -22.984 1 85.69 113 ALA B N 1
ATOM 2499 C CA . ALA B 1 113 ? -9.156 -12.383 -24.281 1 85.69 113 ALA B CA 1
ATOM 2500 C C . ALA B 1 113 ? -7.797 -13.07 -24.312 1 85.69 113 ALA B C 1
ATOM 2502 O O . ALA B 1 113 ? -6.793 -12.492 -23.906 1 85.69 113 ALA B O 1
ATOM 2503 N N . GLU B 1 114 ? -7.707 -14.297 -24.625 1 89.56 114 GLU B N 1
ATOM 2504 C CA . GLU B 1 114 ? -6.484 -15.07 -24.781 1 89.56 114 GLU B CA 1
ATOM 2505 C C . GLU B 1 114 ? -5.613 -14.977 -23.531 1 89.56 114 GLU B C 1
ATOM 2507 O O . GLU B 1 114 ? -4.5 -14.445 -23.578 1 89.56 114 GLU B O 1
ATOM 2512 N N . PRO B 1 115 ? -6.121 -15.398 -22.484 1 90.75 115 PRO B N 1
ATOM 2513 C CA . PRO B 1 115 ? -5.324 -15.352 -21.25 1 90.75 115 PRO B CA 1
ATOM 2514 C C . PRO B 1 115 ? -3.98 -16.062 -21.391 1 90.75 115 PRO B C 1
ATOM 2516 O O . PRO B 1 115 ? -3.898 -17.109 -22.047 1 90.75 115 PRO B O 1
ATOM 2519 N N . ASP B 1 116 ? -2.938 -15.469 -20.922 1 95.62 116 ASP B N 1
ATOM 2520 C CA . ASP B 1 116 ? -1.587 -16.031 -20.953 1 95.62 116 ASP B CA 1
ATOM 2521 C C . ASP B 1 116 ? -1.253 -16.719 -19.625 1 95.62 116 ASP B C 1
ATOM 2523 O O . ASP B 1 116 ? -0.692 -16.094 -18.719 1 95.62 116 ASP B O 1
ATOM 2527 N N . MET B 1 117 ? -1.54 -18 -19.594 1 97.44 117 MET B N 1
ATOM 2528 C CA . MET B 1 117 ? -1.254 -18.828 -18.422 1 97.44 117 MET B CA 1
ATOM 2529 C C . MET B 1 117 ? -0.16 -19.844 -18.719 1 97.44 117 MET B C 1
ATOM 2531 O O . MET B 1 117 ? -0.306 -20.656 -19.625 1 97.44 117 MET B O 1
ATOM 2535 N N . ILE B 1 118 ? 0.857 -19.766 -17.969 1 98.5 118 ILE B N 1
ATOM 2536 C CA . ILE B 1 118 ? 1.964 -20.703 -18.125 1 98.5 118 ILE B CA 1
ATOM 2537 C C . ILE B 1 118 ? 1.892 -21.781 -17.031 1 98.5 118 ILE B C 1
ATOM 2539 O O . ILE B 1 118 ? 1.965 -21.453 -15.844 1 98.5 118 ILE B O 1
ATOM 2543 N N . LEU B 1 119 ? 1.68 -23 -17.453 1 98.56 119 LEU B N 1
ATOM 2544 C CA . LEU B 1 119 ? 1.76 -24.125 -16.531 1 98.56 119 LEU B CA 1
ATOM 2545 C C . LEU B 1 119 ? 3.211 -24.531 -16.281 1 98.56 119 LEU B C 1
ATOM 2547 O O . LEU B 1 119 ? 3.92 -24.891 -17.219 1 98.56 119 LEU B O 1
ATOM 2551 N N . GLY B 1 120 ? 3.658 -24.406 -15.039 1 98.06 120 GLY B N 1
ATOM 2552 C CA . GLY B 1 120 ? 5.02 -24.812 -14.734 1 98.06 120 GLY B CA 1
ATOM 2553 C C . GLY B 1 120 ? 5.52 -24.297 -13.398 1 98.06 120 GLY B C 1
ATOM 2554 O O . GLY B 1 120 ? 4.82 -23.547 -12.719 1 98.06 120 GLY B O 1
ATOM 2555 N N . ASP B 1 121 ? 6.648 -24.781 -13 1 97.81 121 ASP B N 1
ATOM 2556 C CA . ASP B 1 121 ? 7.363 -24.328 -11.812 1 97.81 121 ASP B CA 1
ATOM 2557 C C . ASP B 1 121 ? 7.996 -22.953 -12.047 1 97.81 121 ASP B C 1
ATOM 2559 O O . ASP B 1 121 ? 8.789 -22.781 -12.977 1 97.81 121 ASP B O 1
ATOM 2563 N N . ALA B 1 122 ? 7.609 -22 -11.227 1 98.06 122 ALA B N 1
ATOM 2564 C CA . ALA B 1 122 ? 8.117 -20.641 -11.375 1 98.06 122 ALA B CA 1
ATOM 2565 C C . ALA B 1 122 ? 9.648 -20.625 -11.383 1 98.06 122 ALA B C 1
ATOM 2567 O O . ALA B 1 122 ? 10.266 -19.797 -12.055 1 98.06 122 ALA B O 1
ATOM 2568 N N . HIS B 1 123 ? 10.32 -21.578 -10.703 1 97.25 123 HIS B N 1
ATOM 2569 C CA . HIS B 1 123 ? 11.773 -21.641 -10.648 1 97.25 123 HIS B CA 1
ATOM 2570 C C . HIS B 1 123 ? 12.359 -21.922 -12.031 1 97.25 123 HIS B C 1
ATOM 2572 O O . HIS B 1 123 ? 13.516 -21.594 -12.297 1 97.25 123 HIS B O 1
ATOM 2578 N N . GLU B 1 124 ? 11.57 -22.547 -12.836 1 98.12 124 GLU B N 1
ATOM 2579 C CA . GLU B 1 124 ? 12 -22.828 -14.203 1 98.12 124 GLU B CA 1
ATOM 2580 C C . GLU B 1 124 ? 11.508 -21.75 -15.172 1 98.12 124 GLU B C 1
ATOM 2582 O O . GLU B 1 124 ? 12.234 -21.359 -16.094 1 98.12 124 GLU B O 1
ATOM 2587 N N . VAL B 1 125 ? 10.312 -21.266 -14.969 1 98.62 125 VAL B N 1
ATOM 2588 C CA . VAL B 1 125 ? 9.656 -20.359 -15.906 1 98.62 125 VAL B CA 1
ATOM 2589 C C . VAL B 1 125 ? 10.32 -18.984 -15.844 1 98.62 125 VAL B C 1
ATOM 2591 O O . VAL B 1 125 ? 10.578 -18.375 -16.875 1 98.62 125 VAL B O 1
ATOM 2594 N N . LEU B 1 126 ? 10.617 -18.484 -14.648 1 98.75 126 LEU B N 1
ATOM 2595 C CA . LEU B 1 126 ? 11.109 -17.125 -14.477 1 98.75 126 LEU B CA 1
ATOM 2596 C C . LEU B 1 126 ? 12.445 -16.938 -15.172 1 98.75 126 LEU B C 1
ATOM 2598 O O . LEU B 1 126 ? 12.625 -15.992 -15.953 1 98.75 126 LEU B O 1
ATOM 2602 N N . PRO B 1 127 ? 13.422 -17.906 -14.961 1 98.44 127 PRO B N 1
ATOM 2603 C CA . PRO B 1 127 ? 14.672 -17.766 -15.703 1 98.44 127 PRO B CA 1
ATOM 2604 C C . PRO B 1 127 ? 14.469 -17.828 -17.219 1 98.44 127 PRO B C 1
ATOM 2606 O O . PRO B 1 127 ? 15.18 -17.156 -17.969 1 98.44 127 PRO B O 1
ATOM 2609 N N . ALA B 1 128 ? 13.555 -18.625 -17.656 1 98.69 128 ALA B N 1
ATOM 2610 C CA . ALA B 1 128 ? 13.273 -18.719 -19.078 1 98.69 128 ALA B CA 1
ATOM 2611 C C . ALA B 1 128 ? 12.734 -17.406 -19.641 1 98.69 128 ALA B C 1
ATOM 2613 O O . ALA B 1 128 ? 13.102 -16.984 -20.734 1 98.69 128 ALA B O 1
ATOM 2614 N N . LEU B 1 129 ? 11.828 -16.75 -18.875 1 98.75 129 LEU B N 1
ATOM 2615 C CA . LEU B 1 129 ? 11.297 -15.453 -19.297 1 98.75 129 LEU B CA 1
ATOM 2616 C C . LEU B 1 129 ? 12.414 -14.422 -19.406 1 98.75 129 LEU B C 1
ATOM 2618 O O . LEU B 1 129 ? 12.414 -13.594 -20.312 1 98.75 129 LEU B O 1
ATOM 2622 N N . VAL B 1 130 ? 13.359 -14.469 -18.438 1 98.62 130 VAL B N 1
ATOM 2623 C CA . VAL B 1 130 ? 14.508 -13.562 -18.484 1 98.62 130 VAL B CA 1
ATOM 2624 C C . VAL B 1 130 ? 15.312 -13.812 -19.766 1 98.62 130 VAL B C 1
ATOM 2626 O O . VAL B 1 130 ? 15.688 -12.875 -20.453 1 98.62 130 VAL B O 1
ATOM 2629 N N . ARG B 1 131 ? 15.555 -15.109 -20.047 1 98.38 131 ARG B N 1
ATOM 2630 C CA . ARG B 1 131 ? 16.312 -15.469 -21.234 1 98.38 131 ARG B CA 1
ATOM 2631 C C . ARG B 1 131 ? 15.617 -15.008 -22.5 1 98.38 131 ARG B C 1
ATOM 2633 O O . ARG B 1 131 ? 16.266 -14.633 -23.469 1 98.38 131 ARG B O 1
ATOM 2640 N N . GLU B 1 132 ? 14.328 -14.992 -22.5 1 98.31 132 GLU B N 1
ATOM 2641 C CA . GLU B 1 132 ? 13.523 -14.547 -23.641 1 98.31 132 GLU B CA 1
ATOM 2642 C C . GLU B 1 132 ? 13.547 -13.023 -23.766 1 98.31 132 GLU B C 1
ATOM 2644 O O . GLU B 1 132 ? 13.07 -12.469 -24.75 1 98.31 132 GLU B O 1
ATOM 2649 N N . GLY B 1 133 ? 14.016 -12.336 -22.766 1 98.31 133 GLY B N 1
ATOM 2650 C CA . GLY B 1 133 ? 14.102 -10.883 -22.781 1 98.31 133 GLY B CA 1
ATOM 2651 C C . GLY B 1 133 ? 12.789 -10.211 -22.406 1 98.31 133 GLY B C 1
ATOM 2652 O O . GLY B 1 133 ? 12.578 -9.039 -22.734 1 98.31 133 GLY B O 1
ATOM 2653 N N . ARG B 1 134 ? 11.938 -10.93 -21.672 1 98.44 134 ARG B N 1
ATOM 2654 C CA . ARG B 1 134 ? 10.664 -10.344 -21.266 1 98.44 134 ARG B CA 1
ATOM 2655 C C . ARG B 1 134 ? 10.852 -9.312 -20.172 1 98.44 134 ARG B C 1
ATOM 2657 O O . ARG B 1 134 ? 11.719 -9.461 -19.312 1 98.44 134 ARG B O 1
ATOM 2664 N N . VAL B 1 135 ? 10.109 -8.242 -20.266 1 98.69 135 VAL B N 1
ATOM 2665 C CA . VAL B 1 135 ? 10.086 -7.195 -19.234 1 98.69 135 VAL B CA 1
ATOM 2666 C C . VAL B 1 135 ? 8.641 -6.797 -18.938 1 98.69 135 VAL B C 1
ATOM 2668 O O . VAL B 1 135 ? 7.816 -6.688 -19.844 1 98.69 135 VAL B O 1
ATOM 2671 N N . PHE B 1 136 ? 8.367 -6.602 -17.703 1 98.94 136 PHE B N 1
ATOM 2672 C CA . PHE B 1 136 ? 7.004 -6.301 -17.266 1 98.94 136 PHE B CA 1
ATOM 2673 C C . PHE B 1 136 ? 6.953 -4.977 -16.516 1 98.94 136 PHE B C 1
ATOM 2675 O O . PHE B 1 136 ? 7.961 -4.531 -15.969 1 98.94 136 PHE B O 1
ATOM 2682 N N . ASP B 1 137 ? 5.762 -4.332 -16.531 1 98.94 137 ASP B N 1
ATOM 2683 C CA . ASP B 1 137 ? 5.531 -3.113 -15.773 1 98.94 137 ASP B CA 1
ATOM 2684 C C . ASP B 1 137 ? 5.344 -3.422 -14.289 1 98.94 137 ASP B C 1
ATOM 2686 O O . ASP B 1 137 ? 5.668 -2.598 -13.43 1 98.94 137 ASP B O 1
ATOM 2690 N N . MET B 1 138 ? 4.785 -4.605 -14.016 1 98.94 138 MET B N 1
ATOM 2691 C CA . MET B 1 138 ? 4.52 -5.043 -12.648 1 98.94 138 MET B CA 1
ATOM 2692 C C . MET B 1 138 ? 4.691 -6.555 -12.516 1 98.94 138 MET B C 1
ATOM 2694 O O . MET B 1 138 ? 4.316 -7.305 -13.414 1 98.94 138 MET B O 1
ATOM 2698 N N . VAL B 1 139 ? 5.332 -6.965 -11.43 1 99 139 VAL B N 1
ATOM 2699 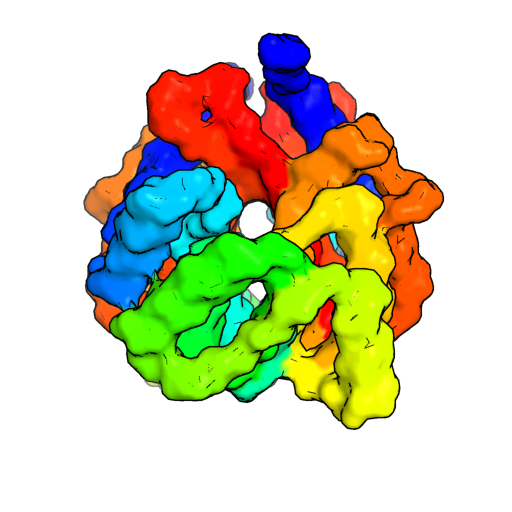C CA . VAL B 1 139 ? 5.41 -8.375 -11.047 1 99 139 VAL B CA 1
ATOM 2700 C C . VAL B 1 139 ? 4.734 -8.586 -9.695 1 99 139 VAL B C 1
ATOM 2702 O O . VAL B 1 139 ? 5.051 -7.895 -8.727 1 99 139 VAL B O 1
ATOM 2705 N N . PHE B 1 140 ? 3.738 -9.469 -9.719 1 98.94 140 PHE B N 1
ATOM 2706 C CA . PHE B 1 140 ? 3.029 -9.852 -8.5 1 98.94 140 PHE B CA 1
ATOM 2707 C C . PHE B 1 140 ? 3.375 -11.281 -8.094 1 98.94 140 PHE B C 1
ATOM 2709 O O . PHE B 1 140 ? 3.125 -12.219 -8.844 1 98.94 140 PHE B O 1
ATOM 2716 N N . ILE B 1 141 ? 3.967 -11.391 -6.859 1 98.75 141 ILE B N 1
ATOM 2717 C CA . ILE B 1 141 ? 4.387 -12.695 -6.359 1 98.75 141 ILE B CA 1
ATOM 2718 C C . ILE B 1 141 ? 3.475 -13.125 -5.215 1 98.75 141 ILE B C 1
ATOM 2720 O O . ILE B 1 141 ? 3.453 -12.492 -4.156 1 98.75 141 ILE B O 1
ATOM 2724 N N . ASP B 1 142 ? 2.736 -14.109 -5.371 1 97.56 142 ASP B N 1
ATOM 2725 C CA . ASP B 1 142 ? 1.836 -14.711 -4.398 1 97.56 142 ASP B CA 1
ATOM 2726 C C . ASP B 1 142 ? 1.893 -16.234 -4.473 1 97.56 142 ASP B C 1
ATOM 2728 O O . ASP B 1 142 ? 0.881 -16.891 -4.738 1 97.56 142 ASP B O 1
ATOM 2732 N N . ALA B 1 143 ? 3.146 -16.688 -4.203 1 92.62 143 ALA B N 1
ATOM 2733 C CA . ALA B 1 143 ? 3.381 -18.125 -4.344 1 92.62 143 ALA B CA 1
ATOM 2734 C C . ALA B 1 143 ? 4.395 -18.609 -3.314 1 92.62 143 ALA B C 1
ATOM 2736 O O . ALA B 1 143 ? 5.109 -17.812 -2.703 1 92.62 143 ALA B O 1
ATOM 2737 N N . ASP B 1 144 ? 4.566 -19.891 -3.191 1 85.81 144 ASP B N 1
ATOM 2738 C CA . ASP B 1 144 ? 5.449 -20.656 -2.311 1 85.81 144 ASP B CA 1
ATOM 2739 C C . ASP B 1 144 ? 6.188 -19.734 -1.347 1 85.81 144 ASP B C 1
ATOM 2741 O O . ASP B 1 144 ? 7.145 -19.062 -1.734 1 85.81 144 ASP B O 1
ATOM 2745 N N . TRP B 1 145 ? 5.891 -19.766 -0.134 1 84.12 145 TRP B N 1
ATOM 2746 C CA . TRP B 1 145 ? 6.449 -18.906 0.901 1 84.12 145 TRP B CA 1
ATOM 2747 C C . TRP B 1 145 ? 7.934 -19.172 1.1 1 84.12 145 TRP B C 1
ATOM 2749 O O . TRP B 1 145 ? 8.719 -18.25 1.32 1 84.12 145 TRP B O 1
ATOM 2759 N N . GLY B 1 146 ? 8.375 -20.266 0.888 1 88.25 146 GLY B N 1
ATOM 2760 C CA . GLY B 1 146 ? 9.734 -20.641 1.215 1 88.25 146 GLY B CA 1
ATOM 2761 C C . GLY B 1 146 ? 10.742 -20.188 0.171 1 88.25 146 GLY B C 1
ATOM 2762 O O . GLY B 1 146 ? 11.953 -20.25 0.408 1 88.25 146 GLY B O 1
ATOM 2763 N N . THR B 1 147 ? 10.266 -19.672 -0.936 1 91.81 147 THR B N 1
ATOM 2764 C CA . THR B 1 147 ? 11.188 -19.359 -2.02 1 91.81 147 THR B CA 1
ATOM 2765 C C . THR B 1 147 ? 11.008 -17.906 -2.473 1 91.81 147 THR B C 1
ATOM 2767 O O . THR B 1 147 ? 11.406 -17.547 -3.578 1 91.81 147 THR B O 1
ATOM 2770 N N . GLN B 1 148 ? 10.453 -17.062 -1.724 1 95.44 148 GLN B N 1
ATOM 2771 C CA . GLN B 1 148 ? 10.141 -15.703 -2.121 1 95.44 148 GLN B CA 1
ATOM 2772 C C . GLN B 1 148 ? 11.414 -14.922 -2.447 1 95.44 148 GLN B C 1
ATOM 2774 O O . GLN B 1 148 ? 11.414 -14.078 -3.346 1 95.44 148 GLN B O 1
ATOM 2779 N N . ALA B 1 149 ? 12.484 -15.234 -1.72 1 96.06 149 ALA B N 1
ATOM 2780 C CA . ALA B 1 149 ? 13.75 -14.547 -1.973 1 96.06 149 ALA B CA 1
ATOM 2781 C C . ALA B 1 149 ? 14.234 -14.812 -3.395 1 96.06 149 ALA B C 1
ATOM 2783 O O . ALA B 1 149 ? 14.695 -13.891 -4.078 1 96.06 149 ALA B O 1
ATOM 2784 N N . GLU B 1 150 ? 14.117 -16.031 -3.838 1 96 150 GLU B N 1
ATOM 2785 C CA . GLU B 1 150 ? 14.523 -16.391 -5.191 1 96 150 GLU B CA 1
ATOM 2786 C C . GLU B 1 150 ? 13.617 -15.734 -6.23 1 96 150 GLU B C 1
ATOM 2788 O O . GLU B 1 150 ? 14.094 -15.227 -7.246 1 96 150 GLU B O 1
ATOM 2793 N N . TYR B 1 151 ? 12.312 -15.781 -5.984 1 97.69 151 TYR B N 1
ATOM 2794 C CA . TYR B 1 151 ? 11.375 -15.133 -6.898 1 97.69 151 TYR B CA 1
ATOM 2795 C C . TYR B 1 151 ? 11.68 -13.641 -7.02 1 97.69 151 TYR B C 1
ATOM 2797 O O . TYR B 1 151 ? 11.578 -13.07 -8.109 1 97.69 151 TYR B O 1
ATOM 2805 N N . PHE B 1 152 ? 12.117 -13.078 -5.918 1 98.31 152 PHE B N 1
ATOM 2806 C CA . PHE B 1 152 ? 12.453 -11.664 -5.91 1 98.31 152 PHE B CA 1
ATOM 2807 C C . PHE B 1 152 ? 13.617 -11.367 -6.844 1 98.31 152 PHE B C 1
ATOM 2809 O O . PHE B 1 152 ? 13.578 -10.398 -7.609 1 98.31 152 PHE B O 1
ATOM 2816 N N . ASP B 1 153 ? 14.578 -12.211 -6.812 1 97.94 153 ASP B N 1
ATOM 2817 C CA . ASP B 1 153 ? 15.75 -12.008 -7.668 1 97.94 153 ASP B CA 1
ATOM 2818 C C . ASP B 1 153 ? 15.352 -11.977 -9.141 1 97.94 153 ASP B C 1
ATOM 2820 O O . ASP B 1 153 ? 15.828 -11.133 -9.898 1 97.94 153 ASP B O 1
ATOM 2824 N N . TRP B 1 154 ? 14.484 -12.852 -9.523 1 98.5 154 TRP B N 1
ATOM 2825 C CA . TRP B 1 154 ? 14.031 -12.898 -10.914 1 98.5 154 TRP B CA 1
ATOM 2826 C C . TRP B 1 154 ? 13.102 -11.734 -11.219 1 98.5 154 TRP B C 1
ATOM 2828 O O . TRP B 1 154 ? 13.141 -11.172 -12.32 1 98.5 154 TRP B O 1
ATOM 2838 N N . ALA B 1 155 ? 12.266 -11.375 -10.25 1 98.75 155 ALA B N 1
ATOM 2839 C CA . ALA B 1 155 ? 11.359 -10.25 -10.445 1 98.75 155 ALA B CA 1
ATOM 2840 C C . ALA B 1 155 ? 12.125 -8.969 -10.75 1 98.75 155 ALA B C 1
ATOM 2842 O O . ALA B 1 155 ? 11.695 -8.156 -11.57 1 98.75 155 ALA B O 1
ATOM 2843 N N . VAL B 1 156 ? 13.266 -8.781 -10.078 1 98.75 156 VAL B N 1
ATOM 2844 C CA . VAL B 1 156 ? 14.078 -7.586 -10.289 1 98.75 156 VAL B CA 1
ATOM 2845 C C . VAL B 1 156 ? 14.555 -7.531 -11.742 1 98.75 156 VAL B C 1
ATOM 2847 O O . VAL B 1 156 ? 14.547 -6.469 -12.367 1 98.75 156 VAL B O 1
ATOM 2850 N N . LYS B 1 157 ? 14.852 -8.68 -12.328 1 98.56 157 LYS B N 1
ATOM 2851 C CA . LYS B 1 157 ? 15.336 -8.75 -13.703 1 98.56 157 LYS B CA 1
ATOM 2852 C C . LYS B 1 157 ? 14.195 -8.609 -14.695 1 98.56 157 LYS B C 1
ATOM 2854 O O . LYS B 1 157 ? 14.406 -8.195 -15.836 1 98.56 157 LYS B O 1
ATOM 2859 N N . LEU B 1 158 ? 13.008 -8.883 -14.289 1 98.88 158 LEU B N 1
ATOM 2860 C CA . LEU B 1 158 ? 11.867 -8.977 -15.195 1 98.88 158 LEU B CA 1
ATOM 2861 C C . LEU B 1 158 ? 11.016 -7.719 -15.117 1 98.88 158 LEU B C 1
ATOM 2863 O O . LEU B 1 158 ? 10.031 -7.586 -15.852 1 98.88 158 LEU B O 1
ATOM 2867 N N . THR B 1 159 ? 11.336 -6.812 -14.211 1 98.88 159 THR B N 1
ATOM 2868 C CA . THR B 1 159 ? 10.562 -5.586 -14.047 1 98.88 159 THR B CA 1
ATOM 2869 C C . THR B 1 159 ? 11.297 -4.398 -14.656 1 98.88 159 THR B C 1
ATOM 2871 O O . THR B 1 159 ? 12.492 -4.219 -14.438 1 98.88 159 THR B O 1
ATOM 2874 N N . ARG B 1 160 ? 10.617 -3.602 -15.438 1 98.75 160 ARG B N 1
ATOM 2875 C CA . ARG B 1 160 ? 11.234 -2.408 -16.016 1 98.75 160 ARG B CA 1
ATOM 2876 C C . ARG B 1 160 ? 11.641 -1.422 -14.922 1 98.75 160 ARG B C 1
ATOM 2878 O O . ARG B 1 160 ? 11.148 -1.501 -13.789 1 98.75 160 ARG B O 1
ATOM 2885 N N . ARG B 1 161 ? 12.531 -0.506 -15.305 1 98.25 161 ARG B N 1
ATOM 2886 C CA . ARG B 1 161 ? 12.844 0.602 -14.406 1 98.25 161 ARG B CA 1
ATOM 2887 C C . ARG B 1 161 ? 11.578 1.336 -13.984 1 98.25 161 ARG B C 1
ATOM 2889 O O . ARG B 1 161 ? 10.68 1.57 -14.797 1 98.25 161 ARG B O 1
ATOM 2896 N N . ASN B 1 162 ? 11.422 1.639 -12.711 1 98.25 162 ASN B N 1
ATOM 2897 C CA . ASN B 1 162 ? 10.305 2.344 -12.102 1 98.25 162 ASN B CA 1
ATOM 2898 C C . ASN B 1 162 ? 9.023 1.516 -12.148 1 98.25 162 ASN B C 1
ATOM 2900 O O . ASN B 1 162 ? 7.922 2.055 -12.008 1 98.25 162 ASN B O 1
ATOM 2904 N N . GLY B 1 163 ? 9.18 0.212 -12.508 1 98.88 163 GLY B N 1
ATOM 2905 C CA . GLY B 1 163 ? 8.047 -0.699 -12.398 1 98.88 163 GLY B CA 1
ATOM 2906 C C . GLY B 1 163 ? 7.746 -1.107 -10.969 1 98.88 163 GLY B C 1
ATOM 2907 O O . GLY B 1 163 ? 8.398 -0.639 -10.031 1 98.88 163 GLY B O 1
ATOM 2908 N N . CYS B 1 164 ? 6.77 -1.973 -10.781 1 98.94 164 CYS B N 1
ATOM 2909 C CA . CYS B 1 164 ? 6.309 -2.34 -9.445 1 98.94 164 CYS B CA 1
ATOM 2910 C C . CYS B 1 164 ? 6.508 -3.83 -9.195 1 98.94 164 CYS B C 1
ATOM 2912 O O . CYS B 1 164 ? 6.117 -4.66 -10.016 1 98.94 164 CYS B O 1
ATOM 2914 N N . ILE B 1 165 ? 7.18 -4.156 -8.117 1 98.94 165 ILE B N 1
ATOM 2915 C CA . ILE B 1 165 ? 7.223 -5.512 -7.59 1 98.94 165 ILE B CA 1
ATOM 2916 C C . ILE B 1 165 ? 6.387 -5.598 -6.312 1 98.94 165 ILE B C 1
ATOM 2918 O O . ILE B 1 165 ? 6.609 -4.836 -5.371 1 98.94 165 ILE B O 1
ATOM 2922 N N . PHE B 1 166 ? 5.355 -6.445 -6.293 1 98.94 166 PHE B N 1
ATOM 2923 C CA . PHE B 1 166 ? 4.473 -6.664 -5.152 1 98.94 166 PHE B CA 1
ATOM 2924 C C . PHE B 1 166 ? 4.551 -8.109 -4.676 1 98.94 166 PHE B C 1
ATOM 2926 O O . PHE B 1 166 ? 4.195 -9.031 -5.41 1 98.94 166 PHE B O 1
ATOM 2933 N N . ILE B 1 167 ? 5.039 -8.336 -3.438 1 98.75 167 ILE B N 1
ATOM 2934 C CA . ILE B 1 167 ? 5.188 -9.68 -2.887 1 98.75 167 ILE B CA 1
ATOM 2935 C C . ILE B 1 167 ? 4.258 -9.852 -1.686 1 98.75 167 ILE B C 1
ATOM 2937 O O . ILE B 1 167 ? 4.406 -9.156 -0.676 1 98.75 167 ILE B O 1
ATOM 2941 N N . ASP B 1 168 ? 3.383 -10.789 -1.783 1 97.75 168 ASP B N 1
ATOM 2942 C CA . ASP B 1 168 ? 2.359 -10.984 -0.762 1 97.75 168 ASP B CA 1
ATOM 2943 C C . ASP B 1 168 ? 2.844 -11.938 0.326 1 97.75 168 ASP B C 1
ATOM 2945 O O . ASP B 1 168 ? 3.85 -12.625 0.151 1 97.75 168 ASP B O 1
ATOM 2949 N N . ASN B 1 169 ? 2.229 -11.906 1.537 1 96.62 169 ASN B N 1
ATOM 2950 C CA . ASN B 1 169 ? 2.346 -12.828 2.658 1 96.62 169 ASN B CA 1
ATOM 2951 C C . ASN B 1 169 ? 3.766 -12.859 3.213 1 96.62 169 ASN B C 1
ATOM 2953 O O . ASN B 1 169 ? 4.234 -13.906 3.678 1 96.62 169 ASN B O 1
ATOM 2957 N N . VAL B 1 170 ? 4.477 -11.773 3.168 1 97.25 170 VAL B N 1
ATOM 2958 C CA . VAL B 1 170 ? 5.891 -11.719 3.518 1 97.25 170 VAL B CA 1
ATOM 2959 C C . VAL B 1 170 ? 6.066 -11.977 5.012 1 97.25 170 VAL B C 1
ATOM 2961 O O . VAL B 1 170 ? 6.934 -12.758 5.414 1 97.25 170 VAL B O 1
ATOM 2964 N N . VAL B 1 171 ? 5.211 -11.406 5.812 1 94.94 171 VAL B N 1
ATOM 2965 C CA . VAL B 1 171 ? 5.344 -11.547 7.258 1 94.94 171 VAL B CA 1
ATOM 2966 C C . VAL B 1 171 ? 5.039 -12.984 7.672 1 94.94 171 VAL B C 1
ATOM 2968 O O . VAL B 1 171 ? 5.785 -13.586 8.453 1 94.94 171 VAL B O 1
ATOM 2971 N N . GLN B 1 172 ? 3.996 -13.523 7.102 1 92.38 172 GLN B N 1
ATOM 2972 C CA . GLN B 1 172 ? 3.656 -14.906 7.395 1 92.38 172 GLN B CA 1
ATOM 2973 C C . GLN B 1 172 ? 4.77 -15.852 6.949 1 92.38 172 GLN B C 1
ATOM 2975 O O . GLN B 1 172 ? 5.098 -16.812 7.652 1 92.38 172 GLN B O 1
ATOM 2980 N N . GLU B 1 173 ? 5.309 -15.562 5.781 1 93.62 173 GLU B N 1
ATOM 2981 C CA . GLU B 1 173 ? 6.41 -16.375 5.273 1 93.62 173 GLU B CA 1
ATOM 2982 C C . GLU B 1 173 ? 7.598 -16.359 6.23 1 93.62 173 GLU B C 1
ATOM 2984 O O . GLU B 1 173 ? 8.188 -17.406 6.52 1 93.62 173 GLU B O 1
ATOM 2989 N N . ILE B 1 174 ? 7.992 -15.219 6.707 1 95 174 ILE B N 1
ATOM 2990 C CA . ILE B 1 174 ? 9.156 -15.07 7.57 1 95 174 ILE B CA 1
ATOM 2991 C C . ILE B 1 174 ? 8.906 -15.766 8.906 1 95 174 ILE B C 1
ATOM 2993 O O . ILE B 1 174 ? 9.797 -16.438 9.445 1 95 174 ILE B O 1
ATOM 2997 N N . ILE B 1 175 ? 7.684 -15.711 9.43 1 92.19 175 ILE B N 1
ATOM 2998 C CA . ILE B 1 175 ? 7.34 -16.375 10.68 1 92.19 175 ILE B CA 1
ATOM 2999 C C . ILE B 1 175 ? 7.348 -17.891 10.484 1 92.19 175 ILE B C 1
ATOM 3001 O O . ILE B 1 175 ? 7.969 -18.625 11.25 1 92.19 175 ILE B O 1
ATOM 3005 N N . THR B 1 176 ? 6.695 -18.359 9.422 1 91.69 176 THR B N 1
ATOM 3006 C CA . THR B 1 176 ? 6.469 -19.781 9.203 1 91.69 176 THR B CA 1
ATOM 3007 C C . THR B 1 176 ? 7.75 -20.469 8.75 1 91.69 176 THR B C 1
ATOM 3009 O O . THR B 1 176 ? 8.062 -21.562 9.211 1 91.69 176 THR B O 1
ATOM 3012 N N . CYS B 1 177 ? 8.492 -19.812 7.863 1 93.75 177 CYS B N 1
ATOM 3013 C CA . CYS B 1 177 ? 9.602 -20.484 7.199 1 93.75 177 CYS B CA 1
ATOM 3014 C C . CYS B 1 177 ? 10.93 -20.156 7.883 1 93.75 177 CYS B C 1
ATOM 3016 O O . CYS B 1 177 ? 11.898 -20.906 7.758 1 93.75 177 CYS B O 1
ATOM 3018 N N . HIS B 1 178 ? 10.945 -19.062 8.711 1 93.56 178 HIS B N 1
ATOM 3019 C CA . HIS B 1 178 ? 12.234 -18.641 9.242 1 93.56 178 HIS B CA 1
ATOM 3020 C C . HIS B 1 178 ? 12.133 -18.344 10.742 1 93.56 178 HIS B C 1
ATOM 3022 O O . HIS B 1 178 ? 13.039 -17.734 11.312 1 93.56 178 HIS B O 1
ATOM 3028 N N . GLY B 1 179 ? 10.984 -18.672 11.375 1 90.56 179 GLY B N 1
ATOM 3029 C CA . GLY B 1 179 ? 10.828 -18.484 12.812 1 90.56 179 GLY B CA 1
ATOM 3030 C C . GLY B 1 179 ? 10.836 -17.031 13.227 1 90.56 179 GLY B C 1
ATOM 3031 O O . GLY B 1 179 ? 11.211 -16.703 14.359 1 90.56 179 GLY B O 1
ATOM 3032 N N . GLY B 1 180 ? 10.578 -16.156 12.242 1 91.69 180 GLY B N 1
ATOM 3033 C CA . GLY B 1 180 ? 10.547 -14.734 12.547 1 91.69 180 GLY B CA 1
ATOM 3034 C C . GLY B 1 180 ? 11.891 -14.055 12.344 1 91.69 180 GLY B C 1
ATOM 3035 O O . GLY B 1 180 ? 12 -12.836 12.492 1 91.69 180 GLY B O 1
ATOM 3036 N N . SER B 1 181 ? 12.836 -14.75 11.953 1 92.25 181 SER B N 1
ATOM 3037 C CA . SER B 1 181 ? 14.164 -14.188 11.727 1 92.25 181 SER B CA 1
ATOM 3038 C C . SER B 1 181 ? 14.273 -13.57 10.336 1 92.25 181 SER B C 1
ATOM 3040 O O . SER B 1 181 ? 13.688 -14.078 9.375 1 92.25 181 SER B O 1
ATOM 3042 N N . VAL B 1 182 ? 15.023 -12.445 10.234 1 94.19 182 VAL B N 1
ATOM 3043 C CA . VAL B 1 182 ? 15.188 -11.758 8.961 1 94.19 182 VAL B CA 1
ATOM 3044 C C . VAL B 1 182 ? 16.641 -11.844 8.5 1 94.19 182 VAL B C 1
ATOM 3046 O O . VAL B 1 182 ? 17.109 -10.992 7.754 1 94.19 182 VAL B O 1
ATOM 3049 N N . GLY B 1 183 ? 17.328 -12.812 8.914 1 90.56 183 GLY B N 1
ATOM 3050 C CA . GLY B 1 183 ? 18.75 -12.969 8.625 1 90.56 183 GLY B CA 1
ATOM 3051 C C . GLY B 1 183 ? 19.016 -13.602 7.273 1 90.56 183 GLY B C 1
ATOM 3052 O O . GLY B 1 183 ? 18.25 -13.391 6.324 1 90.56 183 GLY B O 1
ATOM 3053 N N . GLU B 1 184 ? 20.062 -14.359 7.156 1 89.5 184 GLU B N 1
ATOM 3054 C CA . GLU B 1 184 ? 20.578 -14.898 5.898 1 89.5 184 GLU B CA 1
ATOM 3055 C C . GLU B 1 184 ? 19.547 -15.789 5.219 1 89.5 184 GLU B C 1
ATOM 3057 O O . GLU B 1 184 ? 18.906 -16.625 5.863 1 89.5 184 GLU B O 1
ATOM 3062 N N . GLY B 1 185 ? 19.359 -15.484 3.934 1 91.5 185 GLY B N 1
ATOM 3063 C CA . GLY B 1 185 ? 18.5 -16.328 3.117 1 91.5 185 GLY B CA 1
ATOM 3064 C C . GLY B 1 185 ? 17.062 -15.828 3.047 1 91.5 185 GLY B C 1
ATOM 3065 O O . GLY B 1 185 ? 16.25 -16.344 2.271 1 91.5 185 GLY B O 1
ATOM 3066 N N . THR B 1 186 ? 16.703 -14.891 3.877 1 95.56 186 THR B N 1
ATOM 3067 C CA . THR B 1 186 ? 15.336 -14.375 3.881 1 95.56 186 THR B CA 1
ATOM 3068 C C . THR B 1 186 ? 15.141 -13.336 2.781 1 95.56 186 THR B C 1
ATOM 3070 O O . THR B 1 186 ? 16.125 -12.789 2.264 1 95.56 186 THR B O 1
ATOM 3073 N N . LEU B 1 187 ? 13.891 -13.102 2.43 1 97.44 187 LEU B N 1
ATOM 3074 C CA . LEU B 1 187 ? 13.508 -12.07 1.473 1 97.44 187 LEU B CA 1
ATOM 3075 C C . LEU B 1 187 ? 14.031 -10.703 1.912 1 97.44 187 LEU B C 1
ATOM 3077 O O . LEU B 1 187 ? 14.547 -9.945 1.095 1 97.44 187 LEU B O 1
ATOM 3081 N N . ILE B 1 188 ? 13.922 -10.406 3.172 1 97.88 188 ILE B N 1
ATOM 3082 C CA . ILE B 1 188 ? 14.312 -9.109 3.709 1 97.88 188 ILE B CA 1
ATOM 3083 C C . ILE B 1 188 ? 15.812 -8.891 3.502 1 97.88 188 ILE B C 1
ATOM 3085 O O . ILE B 1 188 ? 16.234 -7.82 3.049 1 97.88 188 ILE B O 1
ATOM 3089 N N . GLU B 1 189 ? 16.562 -9.883 3.82 1 97.06 189 GLU B N 1
ATOM 3090 C CA . GLU B 1 189 ? 18 -9.773 3.629 1 97.06 189 GLU B CA 1
ATOM 3091 C C . GLU B 1 189 ? 18.359 -9.578 2.154 1 97.06 189 GLU B C 1
ATOM 3093 O O . GLU B 1 189 ? 19.219 -8.773 1.818 1 97.06 189 GLU B O 1
ATOM 3098 N N . ARG B 1 190 ? 17.703 -10.336 1.293 1 97 190 ARG B N 1
ATOM 3099 C CA . ARG B 1 190 ? 17.969 -10.266 -0.139 1 97 190 ARG B CA 1
ATOM 3100 C C . ARG B 1 190 ? 17.656 -8.875 -0.688 1 97 190 ARG B C 1
ATOM 3102 O O . ARG B 1 190 ? 18.422 -8.328 -1.479 1 97 190 ARG B O 1
ATOM 3109 N N . ILE B 1 191 ? 16.547 -8.352 -0.325 1 98.19 191 ILE B N 1
ATOM 3110 C CA . ILE B 1 191 ? 16.141 -7.016 -0.762 1 98.19 191 ILE B CA 1
ATOM 3111 C C . ILE B 1 191 ? 17.156 -5.984 -0.269 1 98.19 191 ILE B C 1
ATOM 3113 O O . ILE B 1 191 ? 17.547 -5.082 -1.012 1 98.19 191 ILE B O 1
ATOM 3117 N N . GLY B 1 192 ? 17.578 -6.129 0.958 1 97.31 192 GLY B N 1
ATOM 3118 C CA . GLY B 1 192 ? 18.562 -5.223 1.531 1 97.31 192 GLY B CA 1
ATOM 3119 C C . GLY B 1 192 ? 19.859 -5.199 0.768 1 97.31 192 GLY B C 1
ATOM 3120 O O . GLY B 1 192 ? 20.547 -4.172 0.723 1 97.31 192 GLY B O 1
ATOM 3121 N N . LYS B 1 193 ? 20.203 -6.266 0.126 1 96.19 193 LYS B N 1
ATOM 3122 C CA . LYS B 1 193 ? 21.469 -6.391 -0.587 1 96.19 193 LYS B CA 1
ATOM 3123 C C . LYS B 1 193 ? 21.344 -5.922 -2.033 1 96.19 193 LYS B C 1
ATOM 3125 O O . LYS B 1 193 ? 22.344 -5.703 -2.717 1 96.19 193 LYS B O 1
ATOM 3130 N N . ALA B 1 194 ? 20.125 -5.848 -2.482 1 96.69 194 ALA B N 1
ATOM 3131 C CA . ALA B 1 194 ? 19.906 -5.422 -3.863 1 96.69 194 ALA B CA 1
ATOM 3132 C C . ALA B 1 194 ? 20.266 -3.951 -4.047 1 96.69 194 ALA B C 1
ATOM 3134 O O . ALA B 1 194 ? 19.844 -3.1 -3.258 1 96.69 194 ALA B O 1
ATOM 3135 N N . GLN B 1 195 ? 21 -3.588 -5.051 1 93.75 195 GLN B N 1
ATOM 3136 C CA . GLN B 1 195 ? 21.531 -2.236 -5.219 1 93.75 195 GLN B CA 1
ATOM 3137 C C . GLN B 1 195 ? 20.578 -1.374 -6.039 1 93.75 195 GLN B C 1
ATOM 3139 O O . GLN B 1 195 ? 20.562 -0.149 -5.902 1 93.75 195 GLN B O 1
ATOM 3144 N N . ASN B 1 196 ? 19.766 -1.881 -6.828 1 97.62 196 ASN B N 1
ATOM 3145 C CA . ASN B 1 196 ? 18.938 -1.091 -7.738 1 97.62 196 ASN B CA 1
ATOM 3146 C C . ASN B 1 196 ? 17.453 -1.183 -7.379 1 97.62 196 ASN B C 1
ATOM 3148 O O . ASN B 1 196 ? 16.594 -1.097 -8.258 1 97.62 196 ASN B O 1
ATOM 3152 N N . VAL B 1 197 ? 17.203 -1.401 -6.078 1 98.5 197 VAL B N 1
ATOM 3153 C CA . VAL B 1 197 ? 15.82 -1.593 -5.652 1 98.5 197 VAL B CA 1
ATOM 3154 C C . VAL B 1 197 ? 15.508 -0.664 -4.48 1 98.5 197 VAL B C 1
ATOM 3156 O O . VAL B 1 197 ? 16.359 -0.443 -3.609 1 98.5 197 VAL B O 1
ATOM 3159 N N . THR B 1 198 ? 14.391 -0.024 -4.469 1 98.75 198 THR B N 1
ATOM 3160 C CA . THR B 1 198 ? 13.781 0.632 -3.318 1 98.75 198 THR B CA 1
ATOM 3161 C C . THR B 1 198 ? 12.523 -0.116 -2.873 1 98.75 198 THR B C 1
ATOM 3163 O O . THR B 1 198 ? 11.656 -0.419 -3.691 1 98.75 198 THR B O 1
ATOM 3166 N N . ALA B 1 199 ? 12.484 -0.491 -1.596 1 98.81 199 ALA B N 1
ATOM 3167 C CA . ALA B 1 199 ? 11.398 -1.339 -1.118 1 98.81 199 ALA B CA 1
ATOM 3168 C C . ALA B 1 199 ? 10.922 -0.893 0.261 1 98.81 199 ALA B C 1
ATOM 3170 O O . ALA B 1 199 ? 11.625 -0.161 0.961 1 98.81 199 ALA B O 1
ATOM 3171 N N . THR B 1 200 ? 9.727 -1.262 0.59 1 98.75 200 THR B N 1
ATOM 3172 C CA . THR B 1 200 ? 9.203 -1.133 1.944 1 98.75 200 THR B CA 1
ATOM 3173 C C . THR B 1 200 ? 8.383 -2.361 2.324 1 98.75 200 THR B C 1
ATOM 3175 O O . THR B 1 200 ? 8.141 -3.238 1.49 1 98.75 200 THR B O 1
ATOM 3178 N N . LEU B 1 201 ? 8.125 -2.484 3.588 1 98.44 201 LEU B N 1
ATOM 3179 C CA . LEU B 1 201 ? 7.301 -3.543 4.168 1 98.44 201 LEU B CA 1
ATOM 3180 C C . LEU B 1 201 ? 6.066 -2.963 4.852 1 98.44 201 LEU B C 1
ATOM 3182 O O . LEU B 1 201 ? 6.16 -1.965 5.57 1 98.44 201 LEU B O 1
ATOM 3186 N N . VAL B 1 202 ? 4.918 -3.553 4.586 1 98.25 202 VAL B N 1
ATOM 3187 C CA . VAL B 1 202 ? 3.676 -3.172 5.25 1 98.25 202 VAL B CA 1
ATOM 3188 C C . VAL B 1 202 ? 3.102 -4.371 6 1 98.25 202 VAL B C 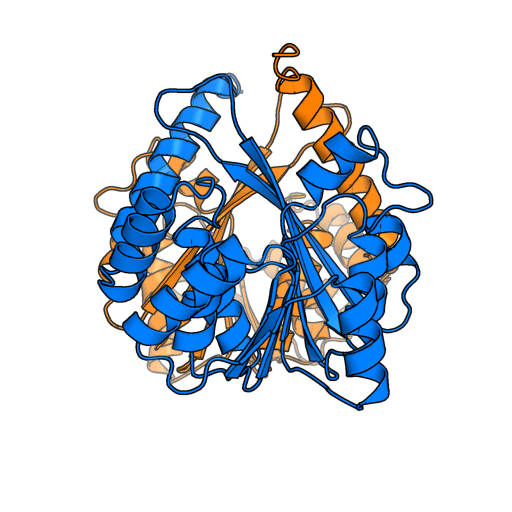1
ATOM 3190 O O . VAL B 1 202 ? 2.451 -5.23 5.402 1 98.25 202 VAL B O 1
ATOM 3193 N N . PRO B 1 203 ? 3.354 -4.461 7.285 1 96.56 203 PRO B N 1
ATOM 3194 C CA . PRO B 1 203 ? 2.67 -5.488 8.078 1 96.56 203 PRO B CA 1
ATOM 3195 C C . PRO B 1 203 ? 1.169 -5.238 8.195 1 96.56 203 PRO B C 1
ATOM 3197 O O . PRO B 1 203 ? 0.748 -4.121 8.508 1 96.56 203 PRO B O 1
ATOM 3200 N N . LYS B 1 204 ? 0.429 -6.262 7.934 1 95.69 204 LYS B N 1
ATOM 3201 C CA . LYS B 1 204 ? -1.027 -6.156 7.934 1 95.69 204 LYS B CA 1
ATOM 3202 C C . LYS B 1 204 ? -1.644 -7.051 9.008 1 95.69 204 LYS B C 1
ATOM 3204 O O . LYS B 1 204 ? -1.014 -8.008 9.461 1 95.69 204 LYS B O 1
ATOM 3209 N N . ILE B 1 205 ? -2.814 -6.652 9.305 1 91.06 205 ILE B N 1
ATOM 3210 C CA . ILE B 1 205 ? -3.615 -7.449 10.227 1 91.06 205 ILE B CA 1
ATOM 3211 C C . ILE B 1 205 ? -5.051 -7.539 9.719 1 91.06 205 ILE B C 1
ATOM 3213 O O . ILE B 1 205 ? -5.586 -6.57 9.172 1 91.06 205 ILE B O 1
ATOM 3217 N N . SER B 1 206 ? -5.559 -8.695 9.773 1 86.88 206 SER B N 1
ATOM 3218 C CA . SER B 1 206 ? -6.941 -8.906 9.367 1 86.88 206 SER B CA 1
ATOM 3219 C C . SER B 1 206 ? -7.684 -9.797 10.352 1 86.88 206 SER B C 1
ATOM 3221 O O . SER B 1 206 ? -7.062 -10.594 11.062 1 86.88 206 SER B O 1
ATOM 3223 N N . GLY B 1 207 ? -8.93 -9.422 10.555 1 74.25 207 GLY B N 1
ATOM 3224 C CA . GLY B 1 207 ? -9.758 -10.266 11.406 1 74.25 207 GLY B CA 1
ATOM 3225 C C . GLY B 1 207 ? -10.875 -10.961 10.656 1 74.25 207 GLY B C 1
ATOM 3226 O O . GLY B 1 207 ? -11.18 -10.609 9.516 1 74.25 207 GLY B O 1
ATOM 3227 N N . THR B 1 208 ? -11.133 -12.156 11.117 1 65.94 208 THR B N 1
ATOM 3228 C CA . THR B 1 208 ? -12.328 -12.852 10.656 1 65.94 208 THR B CA 1
ATOM 3229 C C . THR B 1 208 ? -13.484 -12.641 11.633 1 65.94 208 THR B C 1
ATOM 3231 O O . THR B 1 208 ? -13.305 -12.742 12.852 1 65.94 208 THR B O 1
ATOM 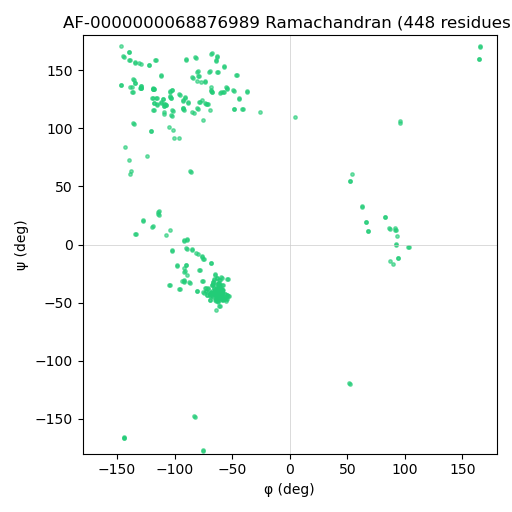3234 N N . GLU B 1 209 ? -14.523 -12.242 10.984 1 60.56 209 GLU B N 1
ATOM 3235 C CA . GLU B 1 209 ? -15.695 -12.008 11.828 1 60.56 209 GLU B CA 1
ATOM 3236 C C . GLU B 1 209 ? -15.938 -13.18 12.773 1 60.56 209 GLU B C 1
ATOM 3238 O O . GLU B 1 209 ? -15.898 -14.336 12.352 1 60.56 209 GLU B O 1
ATOM 3243 N N . GLY B 1 210 ? -16.141 -12.938 13.953 1 59.5 210 GLY B N 1
ATOM 3244 C CA . GLY B 1 210 ? -16.469 -13.945 14.953 1 59.5 210 GLY B CA 1
ATOM 3245 C C . GLY B 1 210 ? -15.242 -14.531 15.633 1 59.5 210 GLY B C 1
ATOM 3246 O O . GLY B 1 210 ? -15.359 -15.266 16.609 1 59.5 210 GLY B O 1
ATOM 3247 N N . VAL B 1 211 ? -14.102 -14.32 15.008 1 60.62 211 VAL B N 1
ATOM 3248 C CA . VAL B 1 211 ? -12.875 -14.844 15.594 1 60.62 211 VAL B CA 1
ATOM 3249 C C . VAL B 1 211 ? -12.109 -13.727 16.297 1 60.62 211 VAL B C 1
ATOM 3251 O O . VAL B 1 211 ? -11.641 -12.789 15.641 1 60.62 211 VAL B O 1
ATOM 3254 N N . VAL B 1 212 ? -12.219 -13.609 17.562 1 58.91 212 VAL B N 1
ATOM 3255 C CA . VAL B 1 212 ? -11.664 -12.477 18.297 1 58.91 212 VAL B CA 1
ATOM 3256 C C . VAL B 1 212 ? -10.242 -12.805 18.766 1 58.91 212 VAL B C 1
ATOM 3258 O O . VAL B 1 212 ? -9.445 -11.906 19.031 1 58.91 212 VAL B O 1
ATOM 3261 N N . ASP B 1 213 ? -9.938 -14.031 18.828 1 62.72 213 ASP B N 1
ATOM 3262 C CA . ASP B 1 213 ? -8.68 -14.336 19.5 1 62.72 213 ASP B CA 1
ATOM 3263 C C . ASP B 1 213 ? -7.613 -14.766 18.5 1 62.72 213 ASP B C 1
ATOM 3265 O O . ASP B 1 213 ? -6.504 -15.141 18.875 1 62.72 213 ASP B O 1
ATOM 3269 N N . ASN B 1 214 ? -8.086 -14.562 17.266 1 69.25 214 ASN B N 1
ATOM 3270 C CA . ASN B 1 214 ? -7.121 -15.039 16.281 1 69.25 214 ASN B CA 1
ATOM 3271 C C . ASN B 1 214 ? -7.074 -14.133 15.055 1 69.25 214 ASN B C 1
ATOM 3273 O O . ASN B 1 214 ? -7.758 -14.383 14.062 1 69.25 214 ASN B O 1
ATOM 3277 N N . ALA B 1 215 ? -6.266 -13.086 15.234 1 79 215 ALA B N 1
ATOM 3278 C CA . ALA B 1 215 ? -6.078 -12.219 14.078 1 79 215 ALA B CA 1
ATOM 3279 C C . ALA B 1 215 ? -5.059 -12.812 13.109 1 79 215 ALA B C 1
ATOM 3281 O O . ALA B 1 215 ? -4.129 -13.508 13.523 1 79 215 ALA B O 1
ATOM 3282 N N . SER B 1 216 ? -5.371 -12.656 11.883 1 86.25 216 SER B N 1
ATOM 3283 C CA . SER B 1 216 ? -4.41 -13.07 10.859 1 86.25 216 SER B CA 1
ATOM 3284 C C . SER B 1 216 ? -3.367 -11.984 10.617 1 86.25 216 SER B C 1
ATOM 3286 O O . SER B 1 216 ? -3.709 -10.859 10.25 1 86.25 216 SER B O 1
ATOM 3288 N N . ILE B 1 217 ? -2.15 -12.328 10.984 1 88.94 217 ILE B N 1
ATOM 3289 C CA . ILE B 1 217 ? -1.029 -11.43 10.719 1 88.94 217 ILE B CA 1
ATOM 3290 C C . ILE B 1 217 ? -0.408 -11.766 9.367 1 88.94 217 ILE B C 1
ATOM 3292 O O . ILE B 1 217 ? -0.117 -12.93 9.078 1 88.94 217 ILE B O 1
ATOM 3296 N N . ASP B 1 218 ? -0.332 -10.781 8.617 1 92.69 218 ASP B N 1
ATOM 3297 C CA . ASP B 1 218 ? 0.229 -10.898 7.273 1 92.69 218 ASP B CA 1
ATOM 3298 C C . ASP B 1 218 ? 1.022 -9.648 6.898 1 92.69 218 ASP B C 1
ATOM 3300 O O . ASP B 1 218 ? 1.49 -8.914 7.773 1 92.69 218 ASP B O 1
ATOM 3304 N N . GLY B 1 219 ? 1.373 -9.438 5.68 1 96.12 219 GLY B N 1
ATOM 3305 C CA . GLY B 1 219 ? 2.096 -8.266 5.195 1 96.12 219 GLY B CA 1
ATOM 3306 C C . GLY B 1 219 ? 2.686 -8.461 3.812 1 96.12 219 GLY B C 1
ATOM 3307 O O . GLY B 1 219 ? 2.83 -9.594 3.348 1 96.12 219 GLY B O 1
ATOM 3308 N N . PHE B 1 220 ? 2.949 -7.379 3.23 1 98.38 220 PHE B N 1
ATOM 3309 C CA . PHE B 1 220 ? 3.514 -7.449 1.887 1 98.38 220 PHE B CA 1
ATOM 3310 C C . PHE B 1 220 ? 4.691 -6.496 1.741 1 98.38 220 PHE B C 1
ATOM 3312 O O . PHE B 1 220 ? 4.867 -5.59 2.559 1 98.38 220 PHE B O 1
ATOM 3319 N N . VAL B 1 221 ? 5.531 -6.832 0.795 1 98.69 221 VAL B N 1
ATOM 3320 C CA . VAL B 1 221 ? 6.574 -5.934 0.321 1 98.69 221 VAL B CA 1
ATOM 3321 C C . VAL B 1 221 ? 6.156 -5.309 -1.009 1 98.69 221 VAL B C 1
ATOM 3323 O O . VAL B 1 221 ? 5.613 -5.992 -1.879 1 98.69 221 VAL B O 1
ATOM 3326 N N . ILE B 1 222 ? 6.309 -4.055 -1.131 1 98.88 222 ILE B N 1
ATOM 3327 C CA . ILE B 1 222 ? 6.191 -3.348 -2.4 1 98.88 222 ILE B CA 1
ATOM 3328 C C . ILE B 1 222 ? 7.516 -2.668 -2.738 1 98.88 222 ILE B C 1
ATOM 3330 O O . ILE B 1 222 ? 8.18 -2.109 -1.858 1 98.88 222 ILE B O 1
ATOM 3334 N N . ALA B 1 223 ? 7.961 -2.812 -3.973 1 98.88 223 ALA B N 1
ATOM 3335 C CA . ALA B 1 223 ? 9.281 -2.344 -4.371 1 98.88 223 ALA B CA 1
ATOM 3336 C C . ALA B 1 223 ? 9.266 -1.818 -5.805 1 98.88 223 ALA B C 1
ATOM 3338 O O . ALA B 1 223 ? 8.312 -2.047 -6.547 1 98.88 223 ALA B O 1
ATOM 3339 N N . THR B 1 224 ? 10.289 -1.049 -6.129 1 98.81 224 THR B N 1
ATOM 3340 C CA . THR B 1 224 ? 10.531 -0.617 -7.5 1 98.81 224 THR B CA 1
ATOM 3341 C C . THR B 1 224 ? 11.984 -0.867 -7.895 1 98.81 224 THR B C 1
ATOM 3343 O O . THR B 1 224 ? 12.836 -1.083 -7.035 1 98.81 224 THR B O 1
ATOM 3346 N N . VAL B 1 225 ? 12.18 -0.988 -9.188 1 98.56 225 VAL B N 1
ATOM 3347 C CA . VAL B 1 225 ? 13.523 -1.046 -9.75 1 98.56 225 VAL B CA 1
ATOM 3348 C C . VAL B 1 225 ? 13.984 0.356 -10.148 1 98.56 225 VAL B C 1
ATOM 3350 O O . VAL B 1 225 ? 13.312 1.037 -10.93 1 98.56 225 VAL B O 1
ATOM 3353 N N . ASN B 1 226 ? 15.07 0.772 -9.633 1 97.31 226 ASN B N 1
ATOM 3354 C CA . ASN B 1 226 ? 15.562 2.135 -9.828 1 97.31 226 ASN B CA 1
ATOM 3355 C C . ASN B 1 226 ? 16.219 2.305 -11.188 1 97.31 226 ASN B C 1
ATOM 3357 O O . ASN B 1 226 ? 16.766 1.349 -11.742 1 97.31 226 ASN B O 1
#

Radius of gyration: 21.33 Å; Cα contacts (8 Å, |Δi|>4): 959; chains: 2; bounding box: 44×57×56 Å

Nearest PDB structures (foldseek):
  3tfw-assembly1_B-2  TM=8.756E-01  e=9.245E-22  Klebsiella pneumoniae subsp. pneumoniae MGH 78578
  5zw3-assembly1_B  TM=8.316E-01  e=3.558E-12  Bacillus subtilis subsp. subtilis str. 168
  5zw3-assembly1_A  TM=7.477E-01  e=1.124E-12  Bacillus subtilis subsp. subtilis str. 168
  5zw4-assembly1_A  TM=7.348E-01  e=1.940E-12  Bacillus subtilis subsp. subtilis str. 168
  1uwv-assembly1_A  TM=6.913E-01  e=5.831E-06  Escherichia coli K-12